Protein AF-A0A8S9K6B5-F1 (afdb_monomer_lite)

Foldseek 3Di:
DQQEEEEEEEAKDFPCCCPVLVDCVVVVVVVVVVVVQVVCVVVVNDHHYDYAHEDDDDDGHIDDDHLLVVLLVCLVVQAQHYEYEHPHAQADDPVCCCVQVPVSVVSNVVSRHNHYHYDHHNHVPPVVVVVVVVVVVVVPPQVVVVVPDDDDDPDDDDDPPCPVVVVVVVVVPPPPSPDPPPPPDPDDDVVVCVVVVVVVVVVVVVVVVVCVVPVFFDFQDKEFFADQPPDPQQNRGWMWTWTQQRKIWIFRVVCVVVVHDGTDDIAHDDRGTWQEWYAQQVRRQWIWIFFQQLWIWIARVVCRPDIDIAPPDPDPDDDRAGGWRYKEAQQPDRQWIWTAHQQQKIFIDRNVVSDTPDIDGPPVSAGWNDKYDDNPDRPDIDTAGPDPPDGVVVVVLVVCLVVDPDPVSVVVVCLVVVVLVVVLVPDDLVCLVVSLVSLVVRPDPVCSLVSLQSNLVVCVVVVNLVSSLVSNLSSLNLAVNLVSLVVVLVVCPVVDDPLVSLVVSLVVSVVSCVVSVPLDYDPVVVVSLVVNLVVCVVVVVLVVSLVSLVSNPPDDDDPVSVVSNVVSVVVPDDPPDDDDDDDDDDDDDDDDDDDD

InterPro domains:
  IPR001015 Ferrochelatase [PF00762] (4-139)
  IPR001015 Ferrochelatase [TIGR00109] (3-140)
  IPR001680 WD40 repeat [PF00400] (264-300)
  IPR001680 WD40 repeat [PS50082] (267-301)
  IPR001680 WD40 repeat [SM00320] (205-252)
  IPR001680 WD40 repeat [SM00320] (260-300)
  IPR001680 WD40 repeat [SM00320] (310-350)
  IPR015943 WD40/YVTN repeat-like-containing domain superfamily [G3DSA:2.130.10.10] (194-310)
  IPR019772 Ferrochelatase, active site [PS00534] (6-27)
  IPR019775 WD40 repeat, conserved site [PS00678] (287-301)
  IPR033644 Ferrochelatase, C-terminal [cd00419] (3-123)
  IPR036322 WD40-repeat-containing domain superfamily [SSF50978] (211-487)
  IPR040251 Protein transport protein SEC31-like [PTHR13923] (220-394)

Organism: Brassica cretica (NCBI:txid69181)

pLDDT: mean 74.87, std 18.61, range [25.27, 97.31]

Sequence (596 aa):
MLQVVIFFSAHGVPLAYVEEAGDPYKAEMEECVDLIMEELDKRSITNAYTLAYQSRVGPVEWLKPYTEEAITELGKKGVENLLAVPISFVSEHIETLEEIDVEYKELALKSGIKNWGRVPALGTEPLFISDLADAVVESLPYVGAMAVSNLEARQSLVPLGSVEELLATYDSQRRELPAPVTMWEWGWTRSAETWNGRAAMLAVLALLVLEVTTGKGFLHQLAWGKNGSGSEQFSLGLIAGGLVDGNIDLWNPLSLIGSQSALVGHLSVHKGPVRGLEFNAIAPNLLASGADDGEICIWDLAKPSEPSHFPLLKGSGSATQGEISFISWNRKVQQILASTSYNGTTAIWDLRKQKPIINFADSVRRRCSVLQWNPDIATQIMVASDDDSSPTLKSTREKYLKTSGAPYMKIVSAMVNNDLTSLIYTRSLKFWKETLALLCTFAQGEQWASLCDVLASKLMAAGNTLAAVFCYICAGNVDRTVEIWSRSLANDRDGRSYAELLQDLMEKTLVLALATGNKKFSASLCKLFESYAEILASQGLLTTAMKYLKVLDSGGLSPELSILRDRISLSAEPETNTAASGTKLQSTIPYNQFIG

Secondary structure (DSSP, 8-state):
---PEEEEEEE--BHHHHHTS--THHHHHHHHHHHHHHHHHHTT----EEEEEE---SSS-B-SSBHHHHHHHHHHTT--EEEEE-TT-SS--HHHHIIIIIIIHHHHHHTT--EEEEPPP-TT-HHHHHHHHHHHHHHSTTTTTTTT--TT-------TTHHHHHHHHHHHHS-----------SSSSHHHHHHHHHHHHHHHHHHHHHHHHH--PPEEEEEEE---S--GGGTT-EEEEEETTSEEEEE-HHHHHTTS--EEEEEE--SS-EEEEEE-SS-TTEEEEEETTS-EEEEETT-TTSPEEES---SSSS----SEEEEEE-SS-TTEEEEEETTSEEEEEETTTTEEEEEEE-TT-PPEEEEEE-SS-TT-EEEEES-TTS-HHHHHHHHHHHH---HHHHHHHHHHTT-HHHHHHHS-GGGHHHHHHHHHHH--HHHHHHHHHHHHHHHHHTT-HHHHHHHHHHHT-HHHHHHHHHHHHHH--SS--HHHHHHHHHHHHHHHHHHHT-----HHHHHHHHHHHHHHHHTT-HHHHHHHHHHTTTS---HHHHHHHHHHHHHHS-----------------------

Structure (mmCIF, N/CA/C/O backbone):
data_AF-A0A8S9K6B5-F1
#
_entry.id   AF-A0A8S9K6B5-F1
#
loop_
_atom_site.group_PDB
_atom_site.id
_atom_site.type_symbol
_atom_site.label_atom_id
_atom_site.label_alt_id
_atom_site.label_comp_id
_atom_site.label_asym_id
_atom_site.label_entity_id
_atom_site.label_seq_id
_atom_site.pdbx_PDB_ins_code
_atom_site.Cartn_x
_atom_site.Cartn_y
_atom_site.Cartn_z
_atom_site.occupancy
_atom_site.B_iso_or_equiv
_atom_site.auth_seq_id
_atom_site.auth_comp_id
_atom_site.auth_asym_id
_atom_site.auth_atom_id
_atom_site.pdbx_PDB_model_num
ATOM 1 N N . MET A 1 1 ? -27.168 27.870 -19.144 1.00 55.22 1 MET A N 1
ATOM 2 C CA . MET A 1 1 ? -25.953 27.044 -18.987 1.00 55.22 1 MET A CA 1
ATOM 3 C C . MET A 1 1 ? -25.709 26.884 -17.500 1.00 55.22 1 MET A C 1
ATOM 5 O O . MET A 1 1 ? -25.845 27.872 -16.792 1.00 55.22 1 MET A O 1
ATOM 9 N N . LEU A 1 2 ? -25.453 25.664 -17.023 1.00 65.88 2 LEU A N 1
ATOM 10 C CA . LEU A 1 2 ? -25.049 25.442 -15.632 1.00 65.88 2 LEU A CA 1
ATOM 11 C C . LEU A 1 2 ? -23.698 26.133 -15.424 1.00 65.88 2 LEU A C 1
ATOM 13 O O . LEU A 1 2 ? -22.758 25.854 -16.163 1.00 65.88 2 LEU A O 1
ATOM 17 N N . GLN A 1 3 ? -23.613 27.065 -14.477 1.00 84.81 3 GLN A N 1
ATOM 18 C CA . GLN A 1 3 ? -22.351 27.716 -14.139 1.00 84.81 3 GLN A CA 1
ATOM 19 C C . GLN A 1 3 ? -21.564 26.765 -13.236 1.00 84.81 3 GLN A C 1
ATOM 21 O O . GLN A 1 3 ? -21.935 26.564 -12.079 1.00 84.81 3 GLN A O 1
ATOM 26 N N . VAL A 1 4 ? -20.544 26.122 -13.807 1.00 93.69 4 VAL A N 1
ATOM 27 C CA . VAL A 1 4 ? -19.683 25.145 -13.128 1.00 93.69 4 VAL A CA 1
ATOM 28 C C . VAL A 1 4 ? -18.379 25.818 -12.733 1.00 93.69 4 VAL A C 1
ATOM 30 O O . VAL A 1 4 ? -17.763 26.489 -13.561 1.00 93.69 4 VAL A O 1
ATOM 33 N N . VAL A 1 5 ? -17.969 25.641 -11.480 1.00 96.25 5 VAL A N 1
ATOM 34 C CA . VAL A 1 5 ? -16.646 26.049 -10.998 1.00 96.25 5 VAL A CA 1
ATOM 35 C C . VAL A 1 5 ? -15.700 24.856 -11.107 1.00 96.25 5 VAL A C 1
ATOM 37 O O . VAL A 1 5 ? -16.056 23.750 -10.696 1.00 96.25 5 VAL A O 1
ATOM 40 N N . ILE A 1 6 ? -14.515 25.073 -11.675 1.00 97.12 6 ILE A N 1
ATOM 41 C CA . ILE A 1 6 ? -13.448 24.069 -11.745 1.00 97.12 6 ILE A CA 1
ATOM 42 C C . ILE A 1 6 ? -12.651 24.128 -10.439 1.00 97.12 6 ILE A C 1
ATOM 44 O O . ILE A 1 6 ? -12.197 25.186 -10.014 1.00 97.12 6 ILE A O 1
ATOM 48 N N . PHE A 1 7 ? -12.510 22.992 -9.775 1.00 97.00 7 PHE A N 1
ATOM 49 C CA . PHE A 1 7 ? -11.840 22.870 -8.489 1.00 97.00 7 PHE A CA 1
ATOM 50 C C . PHE A 1 7 ? -10.621 21.971 -8.643 1.00 97.00 7 PHE A C 1
ATOM 52 O O . PHE A 1 7 ? -10.740 20.748 -8.631 1.00 97.00 7 PHE A O 1
ATOM 59 N N . PHE A 1 8 ? -9.449 22.570 -8.817 1.00 97.31 8 PHE A N 1
ATOM 60 C CA . PHE A 1 8 ? -8.198 21.830 -8.870 1.00 97.31 8 PHE A CA 1
ATOM 61 C C . PHE A 1 8 ? -7.798 21.414 -7.455 1.00 97.31 8 PHE A C 1
ATOM 63 O O . PHE A 1 8 ? -7.660 22.252 -6.564 1.00 97.31 8 PHE A O 1
ATOM 70 N N . SER A 1 9 ? -7.631 20.111 -7.254 1.00 94.44 9 SER A N 1
ATOM 71 C CA . SER A 1 9 ? -7.176 19.529 -5.999 1.00 94.44 9 SER A CA 1
ATOM 72 C C . SER A 1 9 ? -5.795 18.915 -6.198 1.00 94.44 9 SER A C 1
ATOM 74 O O . SER A 1 9 ? -5.625 17.993 -7.000 1.00 94.44 9 SER A O 1
ATOM 76 N N . ALA A 1 10 ? -4.809 19.469 -5.499 1.00 94.31 10 ALA A N 1
ATOM 77 C CA . ALA A 1 10 ? -3.427 19.009 -5.500 1.00 94.31 10 ALA A CA 1
ATOM 78 C C . ALA A 1 10 ? -3.064 18.399 -4.139 1.00 94.31 10 ALA A C 1
ATOM 80 O O . ALA A 1 10 ? -3.615 18.778 -3.106 1.00 94.31 10 ALA A O 1
ATOM 81 N N . HIS A 1 11 ? -2.119 17.465 -4.107 1.00 92.00 11 HIS A N 1
ATOM 82 C CA . HIS A 1 11 ? -1.608 16.919 -2.855 1.00 92.00 11 HIS A CA 1
ATOM 83 C C . HIS A 1 11 ? -0.892 18.017 -2.053 1.00 92.00 11 HIS A C 1
ATOM 85 O O . HIS A 1 11 ? -0.081 18.774 -2.581 1.00 92.00 11 HIS A O 1
ATOM 91 N N . GLY A 1 12 ? -1.187 18.132 -0.761 1.00 89.94 12 GLY A N 1
ATOM 92 C CA . GLY A 1 12 ? -0.508 19.095 0.095 1.00 89.94 12 GLY A CA 1
ATOM 93 C C . GLY A 1 12 ? 0.947 18.705 0.348 1.00 89.94 12 GLY A C 1
ATOM 94 O O . GLY A 1 12 ? 1.288 17.531 0.435 1.00 89.94 12 GLY A O 1
ATOM 95 N N . VAL A 1 13 ? 1.818 19.691 0.523 1.00 90.25 13 VAL A N 1
ATOM 96 C CA . VAL A 1 13 ? 3.153 19.478 1.097 1.00 90.25 13 VAL A CA 1
ATOM 97 C C . VAL A 1 13 ? 3.350 20.423 2.284 1.00 90.25 13 VAL A C 1
ATOM 99 O O . VAL A 1 13 ? 2.683 21.467 2.347 1.00 90.25 13 VAL A O 1
ATOM 102 N N . PRO A 1 14 ? 4.219 20.082 3.255 1.00 89.50 14 PRO A N 1
ATOM 103 C CA . PRO A 1 14 ? 4.593 21.004 4.321 1.00 89.50 14 PRO A CA 1
ATOM 104 C C . PRO A 1 14 ? 5.125 22.322 3.750 1.00 89.50 14 PRO A C 1
ATOM 106 O O . PRO A 1 14 ? 5.928 22.319 2.818 1.00 89.50 14 PRO A O 1
ATOM 109 N N . LEU A 1 15 ? 4.716 23.452 4.333 1.00 86.94 15 LEU A N 1
ATOM 110 C CA . LEU A 1 15 ? 5.098 24.784 3.850 1.00 86.94 15 LEU A CA 1
ATOM 111 C C . LEU A 1 15 ? 6.624 24.976 3.837 1.00 86.94 15 LEU A C 1
ATOM 113 O O . LEU A 1 15 ? 7.169 25.546 2.894 1.00 86.94 15 LEU A O 1
ATOM 117 N N . ALA A 1 16 ? 7.314 24.412 4.832 1.00 82.06 16 ALA A N 1
ATOM 118 C CA . ALA A 1 16 ? 8.769 24.449 4.941 1.00 82.06 16 ALA A CA 1
ATOM 119 C C . ALA A 1 16 ? 9.490 23.834 3.725 1.00 82.06 16 ALA A C 1
ATOM 121 O O . ALA A 1 16 ? 10.583 24.271 3.380 1.00 82.06 16 ALA A O 1
ATOM 122 N N . TYR A 1 17 ? 8.894 22.857 3.027 1.00 83.94 17 TYR A N 1
ATOM 123 C CA . TYR A 1 17 ? 9.529 22.275 1.834 1.00 83.94 17 TYR A CA 1
ATOM 124 C C . TYR A 1 17 ? 9.614 23.295 0.699 1.00 83.94 17 TYR A C 1
ATOM 126 O O . TYR A 1 17 ? 10.627 23.385 0.012 1.00 83.94 17 TYR A O 1
ATOM 134 N N . VAL A 1 18 ? 8.584 24.122 0.552 1.00 85.56 18 VAL A N 1
ATOM 135 C CA . VAL A 1 18 ? 8.545 25.159 -0.479 1.00 85.56 18 VAL A CA 1
ATOM 136 C C . VAL A 1 18 ? 9.370 26.375 -0.056 1.00 85.56 18 VAL A C 1
ATOM 138 O O . VAL A 1 18 ? 10.193 26.856 -0.829 1.00 85.56 18 VAL A O 1
ATOM 141 N N . GLU A 1 19 ? 9.187 26.869 1.170 1.00 81.12 19 GLU A N 1
ATOM 142 C CA . GLU A 1 19 ? 9.807 28.128 1.607 1.00 81.12 19 GLU A CA 1
ATOM 143 C C . GLU A 1 19 ? 11.271 27.979 2.042 1.00 81.12 19 GLU A C 1
ATOM 145 O O . GLU A 1 19 ? 12.091 28.843 1.733 1.00 81.12 19 GLU A O 1
ATOM 150 N N . GLU A 1 20 ? 11.618 26.897 2.744 1.00 78.00 20 GLU A N 1
ATOM 151 C CA . GLU A 1 20 ? 12.958 26.708 3.315 1.00 78.00 20 GLU A CA 1
ATOM 152 C C . GLU A 1 20 ? 13.836 25.816 2.434 1.00 78.00 20 GLU A C 1
ATOM 154 O O . GLU A 1 20 ? 15.009 26.124 2.217 1.00 78.00 20 GLU A O 1
ATOM 159 N N . ALA A 1 21 ? 13.275 24.722 1.904 1.00 74.94 21 ALA A N 1
ATOM 160 C CA . ALA A 1 21 ? 14.009 23.794 1.040 1.00 74.94 21 ALA A CA 1
ATOM 161 C C . ALA A 1 21 ? 13.969 24.177 -0.452 1.00 74.94 21 ALA A C 1
ATOM 163 O O . ALA A 1 21 ? 14.739 23.624 -1.239 1.00 74.94 21 ALA A O 1
ATOM 164 N N . GLY A 1 22 ? 13.131 25.147 -0.835 1.00 82.06 22 GLY A N 1
ATOM 165 C CA . GLY A 1 22 ? 13.060 25.674 -2.199 1.00 82.06 22 GLY A CA 1
ATOM 166 C C . GLY A 1 22 ? 12.426 24.720 -3.213 1.00 82.06 22 GLY A C 1
ATOM 167 O O . GLY A 1 22 ? 12.776 24.778 -4.392 1.00 82.06 22 GLY A O 1
ATOM 168 N N . ASP A 1 23 ? 11.533 23.835 -2.765 1.00 84.44 23 ASP A N 1
ATOM 169 C CA . ASP A 1 23 ? 10.800 22.909 -3.628 1.00 84.44 23 ASP A CA 1
ATOM 170 C C . ASP A 1 23 ? 9.884 23.681 -4.612 1.00 84.44 23 ASP A C 1
ATOM 172 O O . ASP A 1 23 ? 9.047 24.479 -4.168 1.00 84.44 23 ASP A O 1
ATOM 176 N N . PRO A 1 24 ? 10.022 23.482 -5.942 1.00 88.75 24 PRO A N 1
ATOM 177 C CA . PRO A 1 24 ? 9.248 24.209 -6.949 1.00 88.75 24 PRO A CA 1
ATOM 178 C C . PRO A 1 24 ? 7.784 23.757 -7.055 1.00 88.75 24 PRO A C 1
ATOM 180 O O . PRO A 1 24 ? 7.012 24.415 -7.751 1.00 88.75 24 PRO A O 1
ATOM 183 N N . TYR A 1 25 ? 7.378 22.692 -6.352 1.00 88.81 25 TYR A N 1
ATOM 184 C CA . TYR A 1 25 ? 6.070 22.040 -6.484 1.00 88.81 25 TYR A CA 1
ATOM 185 C C . TYR A 1 25 ? 4.875 23.001 -6.543 1.00 88.81 25 TYR A C 1
ATOM 187 O O . TYR A 1 25 ? 3.994 22.862 -7.391 1.00 88.81 25 TYR A O 1
ATOM 195 N N . LYS A 1 26 ? 4.838 24.004 -5.655 1.00 91.31 26 LYS A N 1
ATOM 196 C CA . LYS A 1 26 ? 3.744 24.984 -5.616 1.00 91.31 26 LYS A CA 1
ATOM 197 C C . LYS A 1 26 ? 3.675 25.805 -6.909 1.00 91.31 26 LYS A C 1
ATOM 199 O O . LYS A 1 26 ? 2.594 25.966 -7.467 1.00 91.31 26 LYS A O 1
ATOM 204 N N . ALA A 1 27 ? 4.819 26.320 -7.359 1.00 89.69 27 ALA A N 1
ATOM 205 C CA . ALA A 1 27 ? 4.897 27.149 -8.556 1.00 89.69 27 ALA A CA 1
ATOM 206 C C . ALA A 1 27 ? 4.547 26.335 -9.809 1.00 89.69 27 ALA A C 1
ATOM 208 O O . ALA A 1 27 ? 3.783 26.809 -10.640 1.00 89.69 27 ALA A O 1
ATOM 209 N N . GLU A 1 28 ? 5.027 25.092 -9.897 1.00 91.69 28 GLU A N 1
ATOM 210 C CA . GLU A 1 28 ? 4.714 24.186 -11.008 1.00 91.69 28 GLU A CA 1
ATOM 211 C C . GLU A 1 28 ? 3.224 23.815 -11.056 1.00 91.69 28 GLU A C 1
ATOM 213 O O . GLU A 1 28 ? 2.648 23.725 -12.139 1.00 91.69 28 GLU A O 1
ATOM 218 N N . MET A 1 29 ? 2.561 23.638 -9.904 1.00 93.81 29 MET A N 1
ATOM 219 C CA . MET A 1 29 ? 1.108 23.423 -9.878 1.00 93.81 29 MET A CA 1
ATOM 220 C C . MET A 1 29 ? 0.319 24.657 -10.300 1.00 93.81 29 MET A C 1
ATOM 222 O O . MET A 1 29 ? -0.634 24.523 -11.065 1.00 93.81 29 MET A O 1
ATOM 226 N N . GLU A 1 30 ? 0.694 25.843 -9.820 1.00 94.50 30 GLU A N 1
ATOM 227 C CA . GLU A 1 30 ? 0.044 27.096 -10.219 1.00 94.50 30 GLU A CA 1
ATOM 228 C C . GLU A 1 30 ? 0.212 27.342 -11.729 1.00 94.50 30 GLU A C 1
ATOM 230 O O . GLU A 1 30 ? -0.775 27.594 -12.418 1.00 94.50 30 GLU A O 1
ATOM 235 N N . GLU A 1 31 ? 1.418 27.140 -12.267 1.00 94.69 31 GLU A N 1
ATOM 236 C CA . GLU A 1 31 ? 1.697 27.240 -13.704 1.00 94.69 31 GLU A CA 1
ATOM 237 C C . GLU A 1 31 ? 0.918 26.197 -14.520 1.00 94.69 31 GLU A C 1
ATOM 239 O O . GLU A 1 31 ? 0.330 26.524 -15.551 1.00 94.69 31 GLU A O 1
ATOM 244 N N . CYS A 1 32 ? 0.842 24.947 -14.050 1.00 93.44 32 CYS A N 1
ATOM 245 C CA . CYS A 1 32 ? 0.066 23.900 -14.714 1.00 93.44 32 CYS A CA 1
ATOM 246 C C . CYS A 1 32 ? -1.427 24.257 -14.783 1.00 93.44 32 CYS A C 1
ATOM 248 O O . CYS A 1 32 ? -2.054 24.099 -15.833 1.00 93.44 32 CYS A O 1
ATOM 250 N N . VAL A 1 33 ? -1.996 24.784 -13.692 1.00 96.56 33 VAL A N 1
ATOM 251 C CA . VAL A 1 33 ? -3.381 25.278 -13.670 1.00 96.56 33 VAL A CA 1
ATOM 252 C C . VAL A 1 33 ? -3.570 26.410 -14.678 1.00 96.56 33 VAL A C 1
ATOM 254 O O . VAL A 1 33 ? -4.535 26.377 -15.443 1.00 96.56 33 VAL A O 1
ATOM 257 N N . ASP A 1 34 ? -2.660 27.383 -14.713 1.00 95.75 34 ASP A N 1
ATOM 258 C CA . ASP A 1 34 ? -2.757 28.524 -15.623 1.00 95.75 34 ASP A CA 1
ATOM 259 C C . ASP A 1 34 ? -2.708 28.083 -17.095 1.00 95.75 34 ASP A C 1
ATOM 261 O O . ASP A 1 34 ? -3.540 28.519 -17.892 1.00 95.75 34 ASP A O 1
ATOM 265 N N . LEU A 1 35 ? -1.823 27.143 -17.449 1.00 95.56 35 LEU A N 1
ATOM 266 C CA . LEU A 1 35 ? -1.742 26.569 -18.798 1.00 95.56 35 LEU A CA 1
ATOM 267 C C . LEU A 1 35 ? -3.017 25.807 -19.191 1.00 95.56 35 LEU A C 1
ATOM 269 O O . LEU A 1 35 ? -3.493 25.928 -20.324 1.00 95.56 35 LEU A O 1
ATOM 273 N N . ILE A 1 36 ? -3.604 25.045 -18.260 1.00 94.69 36 ILE A N 1
ATOM 274 C CA . ILE A 1 36 ? -4.883 24.355 -18.489 1.00 94.69 36 ILE A CA 1
ATOM 275 C C . ILE A 1 36 ? -5.989 25.378 -18.758 1.00 94.69 36 ILE A C 1
ATOM 277 O O . ILE A 1 36 ? -6.770 25.210 -19.697 1.00 94.69 36 ILE A O 1
ATOM 281 N N . MET A 1 37 ? -6.066 26.435 -17.950 1.00 95.81 37 MET A N 1
ATOM 282 C CA . MET A 1 37 ? -7.092 27.464 -18.100 1.00 95.81 37 MET A CA 1
ATOM 283 C C . MET A 1 37 ? -6.910 28.272 -19.390 1.00 95.81 37 MET A C 1
ATOM 285 O O . MET A 1 37 ? -7.898 28.528 -20.077 1.00 95.81 37 MET A O 1
ATOM 289 N N . GLU A 1 38 ? -5.673 28.582 -19.787 1.00 95.56 38 GLU A N 1
ATOM 290 C CA . GLU A 1 38 ? -5.375 29.233 -21.068 1.00 95.56 38 GLU A CA 1
ATOM 291 C C . GLU A 1 38 ? -5.858 28.385 -22.258 1.00 95.56 38 GLU A C 1
ATOM 293 O O . GLU A 1 38 ? -6.450 28.898 -23.212 1.00 95.56 38 GLU A O 1
ATOM 298 N N . GLU A 1 39 ? -5.646 27.068 -22.208 1.00 94.06 39 GLU A N 1
ATOM 299 C CA . GLU A 1 39 ? -6.111 26.147 -23.247 1.00 94.06 39 GLU A CA 1
ATOM 300 C C . GLU A 1 39 ? -7.644 26.021 -23.276 1.00 94.06 39 GLU A C 1
ATOM 302 O O . GLU A 1 39 ? -8.246 25.939 -24.352 1.00 94.06 39 GLU A O 1
ATOM 307 N N . LEU A 1 40 ? -8.311 26.057 -22.118 1.00 93.62 40 LEU A N 1
ATOM 308 C CA . LEU A 1 40 ? -9.776 26.103 -22.051 1.00 93.62 40 LEU A CA 1
ATOM 309 C C . LEU A 1 40 ? -10.333 27.408 -22.638 1.00 93.62 40 LEU A C 1
ATOM 311 O O . LEU A 1 40 ? -11.293 27.368 -23.416 1.00 93.62 40 LEU A O 1
ATOM 315 N N . ASP A 1 41 ? -9.691 28.542 -22.361 1.00 93.25 41 ASP A N 1
ATOM 316 C CA . ASP A 1 41 ? -10.069 29.841 -22.918 1.00 93.25 41 ASP A CA 1
ATOM 317 C C . ASP A 1 41 ? -9.910 29.868 -24.447 1.00 93.25 41 ASP A C 1
ATOM 319 O O . ASP A 1 41 ? -10.816 30.323 -25.156 1.00 93.25 41 ASP A O 1
ATOM 323 N N . LYS A 1 42 ? -8.828 29.286 -24.991 1.00 94.94 42 LYS A N 1
ATOM 324 C CA . LYS A 1 42 ? -8.646 29.093 -26.448 1.00 94.94 42 LYS A CA 1
ATOM 325 C C . LYS A 1 42 ? -9.786 28.286 -27.073 1.00 94.94 42 LYS A C 1
ATOM 327 O O . LYS A 1 42 ? -10.178 28.542 -28.213 1.00 94.94 42 LYS A O 1
ATOM 332 N N . ARG A 1 43 ? -10.369 27.349 -26.320 1.00 95.00 43 ARG A N 1
ATOM 333 C CA . ARG A 1 43 ? -11.534 26.540 -26.724 1.00 95.00 43 ARG A CA 1
ATOM 334 C C . ARG A 1 43 ? -12.876 27.232 -26.473 1.00 95.00 43 ARG A C 1
ATOM 336 O O . ARG A 1 43 ? -13.919 26.614 -26.677 1.00 95.00 43 ARG A O 1
ATOM 343 N N . SER A 1 44 ? -12.870 28.510 -26.085 1.00 92.38 44 SER A N 1
ATOM 344 C CA . SER A 1 44 ? -14.063 29.289 -25.723 1.00 92.38 44 SER A CA 1
ATOM 345 C C . SER A 1 44 ? -14.829 28.721 -24.517 1.00 92.38 44 SER A C 1
ATOM 347 O O . SER A 1 44 ? -16.052 28.857 -24.435 1.00 92.38 44 SER A O 1
ATOM 349 N N . ILE A 1 45 ? -14.121 28.077 -23.581 1.00 89.81 45 ILE A N 1
ATOM 350 C CA . ILE A 1 45 ? -14.665 27.536 -22.331 1.00 89.81 45 ILE A CA 1
ATOM 351 C C . ILE A 1 45 ? -14.168 28.405 -21.173 1.00 89.81 45 ILE A C 1
ATOM 353 O O . ILE A 1 45 ? -13.060 28.228 -20.688 1.00 89.81 45 ILE A O 1
ATOM 357 N N . THR A 1 46 ? -15.009 29.334 -20.716 1.00 88.62 46 THR A N 1
ATOM 358 C CA . THR A 1 46 ? -14.659 30.289 -19.653 1.00 88.62 46 THR A CA 1
ATOM 359 C C . THR A 1 46 ? -15.370 29.922 -18.349 1.00 88.62 46 THR A C 1
ATOM 361 O O . THR A 1 46 ? -16.533 30.286 -18.131 1.00 88.62 46 THR A O 1
ATOM 364 N N . ASN A 1 47 ? -14.684 29.197 -17.470 1.00 91.56 47 ASN A N 1
ATOM 365 C CA . ASN A 1 47 ? -15.194 28.795 -16.161 1.00 91.56 47 ASN A CA 1
ATOM 366 C C . ASN A 1 47 ? -14.360 29.431 -15.047 1.00 91.56 47 ASN A C 1
ATOM 368 O O . ASN A 1 47 ? -13.147 29.561 -15.161 1.00 91.56 47 ASN A O 1
ATOM 372 N N . ALA A 1 48 ? -15.010 29.805 -13.943 1.00 94.00 48 ALA A N 1
ATOM 373 C CA . ALA A 1 48 ? -14.275 30.188 -12.742 1.00 94.00 48 ALA A CA 1
ATOM 374 C C . ALA A 1 48 ? -13.547 28.962 -12.180 1.00 94.00 48 ALA A C 1
ATOM 376 O O . ALA A 1 48 ? -14.100 27.858 -12.211 1.00 94.00 48 ALA A O 1
ATOM 377 N N . TYR A 1 49 ? -12.347 29.162 -11.640 1.00 95.56 49 TYR A N 1
ATOM 378 C CA . TYR A 1 49 ? -11.537 28.088 -11.084 1.00 95.56 49 TYR A CA 1
ATOM 379 C C . TYR A 1 49 ? -10.938 28.451 -9.724 1.00 95.56 49 TYR A C 1
ATOM 381 O O . TYR A 1 49 ? -10.879 29.620 -9.339 1.00 95.56 49 TYR A O 1
ATOM 389 N N . THR A 1 50 ? -10.517 27.435 -8.978 1.00 95.75 50 THR A N 1
ATOM 390 C CA . THR A 1 50 ? -9.705 27.587 -7.770 1.00 95.75 50 THR A CA 1
ATOM 391 C C . THR A 1 50 ? -8.792 26.375 -7.602 1.00 95.75 50 THR A C 1
ATOM 393 O O . THR A 1 50 ? -9.138 25.284 -8.056 1.00 95.75 50 THR A O 1
ATOM 396 N N . LEU A 1 51 ? -7.644 26.574 -6.959 1.00 96.81 51 LEU A N 1
ATOM 397 C CA . LEU A 1 51 ? -6.681 25.534 -6.604 1.00 96.81 51 LEU A CA 1
ATOM 398 C C . LEU A 1 51 ? -6.641 25.399 -5.081 1.00 96.81 51 LEU A C 1
ATOM 400 O O . LEU A 1 51 ? -6.538 26.405 -4.380 1.00 96.81 51 LEU A O 1
ATOM 404 N N . ALA A 1 52 ? -6.707 24.168 -4.581 1.00 96.56 52 ALA A N 1
ATOM 405 C CA . ALA A 1 52 ? -6.575 23.853 -3.166 1.00 96.56 52 ALA A CA 1
ATOM 406 C C . ALA A 1 52 ? -5.743 22.586 -2.938 1.00 96.56 52 ALA A C 1
ATOM 408 O O . ALA A 1 52 ? -5.580 21.756 -3.834 1.00 96.56 52 ALA A O 1
ATOM 409 N N . TYR A 1 53 ? -5.239 22.445 -1.714 1.00 94.25 53 TYR A N 1
ATOM 410 C CA . TYR A 1 53 ? -4.325 21.381 -1.314 1.00 94.25 53 TYR A CA 1
ATOM 411 C C . TYR A 1 53 ? -5.004 20.407 -0.336 1.00 94.25 53 TYR A C 1
ATOM 413 O O . TYR A 1 53 ? -5.701 20.834 0.593 1.00 94.25 53 TYR A O 1
ATOM 421 N N . GLN A 1 54 ? -4.868 19.099 -0.570 1.00 88.50 54 GLN A N 1
ATOM 422 C CA . GLN A 1 54 ? -5.509 18.014 0.196 1.00 88.50 54 GLN A CA 1
ATOM 423 C C . GLN A 1 54 ? -4.513 17.164 1.013 1.00 88.50 54 GLN A C 1
ATOM 425 O O . GLN A 1 54 ? -3.310 17.424 0.995 1.00 88.50 54 GLN A O 1
ATOM 430 N N . SER A 1 55 ? -5.027 16.164 1.741 1.00 81.25 55 SER A N 1
ATOM 431 C CA . SER A 1 55 ? -4.249 15.085 2.384 1.00 81.25 55 SER A CA 1
ATOM 432 C C . SER A 1 55 ? -3.208 15.558 3.422 1.00 81.25 55 SER A C 1
ATOM 434 O O . SER A 1 55 ? -2.062 15.108 3.461 1.00 81.25 55 SER A O 1
ATOM 436 N N . ARG A 1 56 ? -3.595 16.500 4.295 1.00 82.19 56 ARG A N 1
ATOM 437 C CA . ARG A 1 56 ? -2.736 17.018 5.379 1.00 82.19 56 ARG A CA 1
ATOM 438 C C . ARG A 1 56 ? -2.597 16.018 6.530 1.00 82.19 56 ARG A C 1
ATOM 440 O O . ARG A 1 56 ? -3.596 15.571 7.087 1.00 82.19 56 ARG A O 1
ATOM 447 N N . VAL A 1 57 ? -1.365 15.813 7.009 1.00 73.12 57 VAL A N 1
ATOM 448 C CA . VAL A 1 57 ? -1.067 14.959 8.173 1.00 73.12 57 VAL A CA 1
ATOM 449 C C . VAL A 1 57 ? -0.213 15.686 9.219 1.00 73.12 57 VAL A C 1
ATOM 451 O O . VAL A 1 57 ? 0.803 16.307 8.911 1.00 73.12 57 VAL A O 1
ATOM 454 N N . GLY A 1 58 ? -0.592 15.557 10.492 1.00 75.00 58 GLY A N 1
ATOM 455 C CA . GLY A 1 58 ? 0.200 16.046 11.624 1.00 75.00 58 GLY A CA 1
ATOM 456 C C . GLY A 1 58 ? 0.079 17.556 11.906 1.00 75.00 58 GLY A C 1
ATOM 457 O O . GLY A 1 58 ? -0.701 18.254 11.262 1.00 75.00 58 GLY A O 1
ATOM 458 N N . PRO A 1 59 ? 0.818 18.063 12.913 1.00 71.69 59 PRO A N 1
ATOM 459 C CA . PRO A 1 59 ? 0.625 19.409 13.464 1.00 71.69 59 PRO A CA 1
ATOM 460 C C . PRO A 1 59 ? 1.429 20.522 12.763 1.00 71.69 59 PRO A C 1
ATOM 462 O O . PRO A 1 59 ? 1.449 21.645 13.261 1.00 71.69 59 PRO A O 1
ATOM 465 N N . VAL A 1 60 ? 2.128 20.227 11.662 1.00 83.81 60 VAL A N 1
ATOM 466 C CA . VAL A 1 60 ? 2.939 21.220 10.930 1.00 83.81 60 VAL A CA 1
ATOM 467 C C . VAL A 1 60 ? 2.069 22.100 10.028 1.00 83.81 60 VAL A C 1
ATOM 469 O O . VAL A 1 60 ? 0.909 21.775 9.775 1.00 83.81 60 VAL A O 1
ATOM 472 N N . GLU A 1 61 ? 2.603 23.226 9.549 1.00 85.88 61 GLU A N 1
ATOM 473 C CA . GLU A 1 61 ? 1.908 24.070 8.572 1.00 85.88 61 GLU A CA 1
ATOM 474 C C . GLU A 1 61 ? 2.082 23.514 7.152 1.00 85.88 61 GLU A C 1
ATOM 476 O O . GLU A 1 61 ? 3.175 23.114 6.752 1.00 85.88 61 GLU A O 1
ATOM 481 N N . TRP A 1 62 ? 0.983 23.467 6.400 1.00 91.06 62 TRP A N 1
ATOM 482 C CA . TRP A 1 62 ? 0.914 22.918 5.043 1.00 91.06 62 TRP A CA 1
ATOM 483 C C . TRP A 1 62 ? 0.491 24.002 4.055 1.00 91.06 62 TRP A C 1
ATOM 485 O O . TRP A 1 62 ? -0.044 25.041 4.455 1.00 91.06 62 TRP A O 1
ATOM 495 N N . LEU A 1 63 ? 0.699 23.739 2.764 1.00 90.44 63 LEU A N 1
ATOM 496 C CA . LEU A 1 63 ? 0.232 24.621 1.698 1.00 90.44 63 LEU A CA 1
ATOM 497 C C . LEU A 1 63 ? 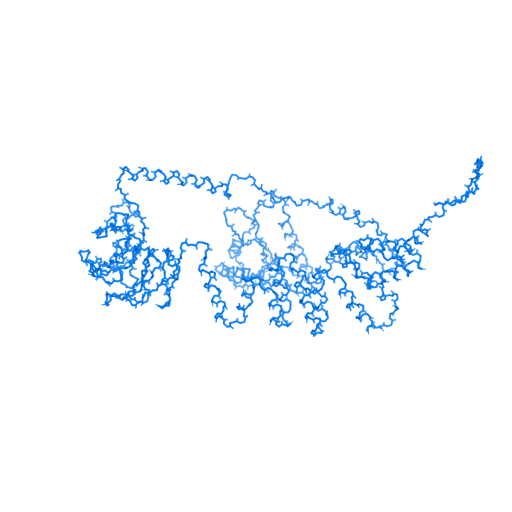-1.274 24.899 1.791 1.00 90.44 63 LEU A C 1
ATOM 499 O O . LEU A 1 63 ? -2.092 24.015 2.048 1.00 90.44 63 LEU A O 1
ATOM 503 N N . LYS A 1 64 ? -1.615 26.166 1.565 1.00 91.12 64 LYS A N 1
ATOM 504 C CA . LYS A 1 64 ? -2.973 26.715 1.582 1.00 91.12 64 LYS A CA 1
ATOM 505 C C . LYS A 1 64 ? -3.350 27.195 0.174 1.00 91.12 64 LYS A C 1
ATOM 507 O O . LYS A 1 64 ? -2.453 27.587 -0.573 1.00 91.12 64 LYS A O 1
ATOM 512 N N . PRO A 1 65 ? -4.648 27.233 -0.173 1.00 94.12 65 PRO A N 1
ATOM 513 C CA . PRO A 1 65 ? -5.805 26.963 0.689 1.00 94.12 65 PRO A CA 1
ATOM 514 C C . PRO A 1 65 ? -6.061 25.465 0.903 1.00 94.12 65 PRO A C 1
ATOM 516 O O . PRO A 1 65 ? -5.777 24.650 0.029 1.00 94.12 65 PRO A O 1
ATOM 519 N N . TYR A 1 66 ? -6.607 25.097 2.065 1.00 93.50 66 TYR A N 1
ATOM 520 C CA . TYR A 1 66 ? -6.972 23.708 2.354 1.00 93.50 66 TYR A CA 1
ATOM 521 C C . TYR A 1 66 ? -8.261 23.323 1.629 1.00 93.50 66 TYR A C 1
ATOM 523 O O . TYR A 1 66 ? -9.221 24.095 1.619 1.00 93.50 66 TYR A O 1
ATOM 531 N N . THR A 1 67 ? -8.301 22.113 1.070 1.00 93.69 67 THR A N 1
ATOM 532 C CA . THR A 1 67 ? -9.437 21.631 0.265 1.00 93.69 67 THR A CA 1
ATOM 533 C C . THR A 1 67 ? -10.773 21.725 1.006 1.00 93.69 67 THR A C 1
ATOM 535 O O . THR A 1 67 ? -11.739 22.264 0.466 1.00 93.69 67 THR A O 1
ATOM 538 N N . GLU A 1 68 ? -10.824 21.308 2.272 1.00 92.94 68 GLU A N 1
ATOM 539 C CA . GLU A 1 68 ? -12.045 21.376 3.087 1.00 92.94 68 GLU A CA 1
ATOM 540 C C . GLU A 1 68 ? -12.547 22.816 3.304 1.00 92.94 68 GLU A C 1
ATOM 542 O O . GLU A 1 68 ? -13.748 23.104 3.211 1.00 92.94 68 GLU A O 1
ATOM 547 N N . GLU A 1 69 ? -11.624 23.744 3.574 1.00 94.81 69 GLU A N 1
ATOM 548 C CA . GLU A 1 69 ? -11.942 25.154 3.806 1.00 94.81 69 GLU A CA 1
ATOM 549 C C . GLU A 1 69 ? -12.420 25.822 2.515 1.00 94.81 69 GLU A C 1
ATOM 551 O O . GLU A 1 69 ? -13.439 26.518 2.526 1.00 94.81 69 GLU A O 1
ATOM 556 N N . ALA A 1 70 ? -11.746 25.546 1.395 1.00 95.88 70 ALA A N 1
ATOM 557 C CA . ALA A 1 70 ? -12.101 26.073 0.085 1.00 95.88 70 ALA A CA 1
ATOM 558 C C . ALA A 1 70 ? -13.496 25.603 -0.361 1.00 95.88 70 ALA A C 1
ATOM 560 O O . ALA A 1 70 ? -14.315 26.422 -0.781 1.00 95.88 70 ALA A O 1
ATOM 561 N N . ILE A 1 71 ? -13.818 24.313 -0.199 1.00 95.69 71 ILE A N 1
ATOM 562 C CA . ILE A 1 71 ? -15.154 23.767 -0.504 1.00 95.69 71 ILE A CA 1
ATOM 563 C C . ILE A 1 71 ? -16.229 24.456 0.347 1.00 95.69 71 ILE A C 1
ATOM 565 O O . ILE A 1 71 ? -17.269 24.877 -0.169 1.00 95.69 71 ILE A O 1
ATOM 569 N N . THR A 1 72 ? -15.964 24.622 1.644 1.00 95.88 72 THR A N 1
ATOM 570 C CA . THR A 1 72 ? -16.893 25.278 2.571 1.00 95.88 72 THR A CA 1
ATOM 571 C C . THR A 1 72 ? -17.118 26.748 2.197 1.00 95.88 72 THR A C 1
ATOM 573 O O . THR A 1 72 ? -18.244 27.248 2.252 1.00 95.88 72 THR A O 1
ATOM 576 N N . GLU A 1 73 ? -16.061 27.465 1.812 1.00 96.06 73 GLU A N 1
ATOM 577 C CA . GLU A 1 73 ? -16.142 28.865 1.394 1.00 96.06 73 GLU A CA 1
ATOM 578 C C . GLU A 1 73 ? -16.908 29.028 0.073 1.00 96.06 73 GLU A C 1
ATOM 580 O O . GLU A 1 73 ? -17.749 29.922 -0.042 1.00 96.06 73 GLU A O 1
ATOM 585 N N . LEU A 1 74 ? -16.680 28.145 -0.903 1.00 95.38 74 LEU A N 1
ATOM 586 C CA . LEU A 1 74 ? -17.418 28.131 -2.170 1.00 95.38 74 LEU A CA 1
ATOM 587 C C . LEU A 1 74 ? -18.913 27.877 -1.952 1.00 95.38 74 LEU A C 1
ATOM 589 O O . LEU A 1 74 ? -19.747 28.584 -2.521 1.00 95.38 74 LEU A O 1
ATOM 593 N N . GLY A 1 75 ? -19.254 26.930 -1.075 1.00 93.62 75 GLY A N 1
ATOM 594 C CA . GLY A 1 75 ? -20.635 26.679 -0.672 1.00 93.62 75 GLY A CA 1
ATOM 595 C C . GLY A 1 75 ? -21.296 27.916 -0.050 1.00 93.62 75 GLY A C 1
ATOM 596 O O . GLY A 1 75 ? -22.377 28.330 -0.471 1.00 93.62 75 GLY A O 1
ATOM 597 N N . LYS A 1 76 ? -20.596 28.607 0.865 1.00 93.88 76 LYS A N 1
ATOM 598 C CA . LYS A 1 76 ? -21.060 29.880 1.460 1.00 93.88 76 LYS A CA 1
ATOM 599 C C . LYS A 1 76 ? -21.237 31.003 0.434 1.00 93.88 76 LYS A C 1
ATOM 601 O O . LYS A 1 76 ? -22.115 31.845 0.611 1.00 93.88 76 LYS A O 1
ATOM 606 N N . LYS A 1 77 ? -20.430 31.024 -0.631 1.00 94.00 77 LYS A N 1
ATOM 607 C CA . LYS A 1 77 ? -20.551 31.967 -1.758 1.00 94.00 77 LYS A CA 1
ATOM 608 C C . LYS A 1 77 ? -21.712 31.632 -2.708 1.00 94.00 77 LYS A C 1
ATOM 610 O O . LYS A 1 77 ? -21.955 32.392 -3.641 1.00 94.00 77 LYS A O 1
ATOM 615 N N . GLY A 1 78 ? -22.442 30.539 -2.471 1.00 93.12 78 GLY A N 1
ATOM 616 C CA . GLY A 1 78 ? -23.601 30.135 -3.269 1.00 93.12 78 GLY A CA 1
ATOM 617 C C . GLY A 1 78 ? -23.245 29.361 -4.539 1.00 93.12 78 GLY A C 1
ATOM 618 O O . GLY A 1 78 ? -24.048 29.320 -5.470 1.00 93.12 78 GLY A O 1
ATOM 619 N N . VAL A 1 79 ? -22.052 28.760 -4.610 1.00 95.06 79 VAL A N 1
ATOM 620 C CA . VAL A 1 79 ? -21.678 27.887 -5.730 1.00 95.06 79 VAL A CA 1
ATOM 621 C C . VAL A 1 79 ? -22.506 26.606 -5.669 1.00 95.06 79 VAL A C 1
ATOM 623 O O . VAL A 1 79 ? -22.434 25.859 -4.700 1.00 95.06 79 VAL A O 1
ATOM 626 N N . GLU A 1 80 ? -23.283 26.333 -6.719 1.00 93.56 80 GLU A N 1
ATOM 627 C CA . GLU A 1 80 ? -24.145 25.143 -6.771 1.00 93.56 80 GLU A CA 1
ATOM 628 C C . GLU A 1 80 ? -23.537 23.972 -7.555 1.00 93.56 80 GLU A C 1
ATOM 630 O O . GLU A 1 80 ? -23.960 22.834 -7.354 1.00 93.56 80 GLU A O 1
ATOM 635 N N . ASN A 1 81 ? -22.573 24.225 -8.450 1.00 95.62 81 ASN A N 1
ATOM 636 C CA . ASN A 1 81 ? -21.980 23.206 -9.323 1.00 95.62 81 ASN A CA 1
ATOM 637 C C . ASN A 1 81 ? -20.450 23.257 -9.246 1.00 95.62 81 ASN A C 1
ATOM 639 O O . ASN A 1 81 ? -19.854 24.265 -9.635 1.00 95.62 81 ASN A O 1
ATOM 643 N N . LEU A 1 82 ? -19.830 22.169 -8.791 1.00 96.12 82 LEU A N 1
ATOM 644 C CA . LEU A 1 82 ? -18.384 22.060 -8.611 1.00 96.12 82 LEU A CA 1
ATOM 645 C C . LEU A 1 82 ? -17.842 20.818 -9.332 1.00 96.12 82 LEU A C 1
ATOM 647 O O . LEU A 1 82 ? -18.398 19.726 -9.198 1.00 96.12 82 LEU A O 1
ATOM 651 N N . LEU A 1 83 ? -16.771 20.996 -10.106 1.00 96.56 83 LEU A N 1
ATOM 652 C CA . LEU A 1 83 ? -16.064 19.930 -10.816 1.00 96.56 83 LEU A CA 1
ATOM 653 C C . LEU A 1 83 ? -14.647 19.792 -10.253 1.00 96.56 83 LEU A C 1
ATOM 655 O O . LEU A 1 83 ? -13.799 20.635 -10.528 1.00 96.56 83 LEU A O 1
ATOM 659 N N . ALA A 1 84 ? -14.399 18.738 -9.482 1.00 95.81 84 ALA A N 1
ATOM 660 C CA . ALA A 1 84 ? -13.098 18.425 -8.910 1.00 95.81 84 ALA A CA 1
ATOM 661 C C . ALA A 1 84 ? -12.148 17.821 -9.958 1.00 95.81 84 ALA A C 1
ATOM 663 O O . ALA A 1 84 ? -12.506 16.880 -10.670 1.00 95.81 84 ALA A O 1
ATOM 664 N N . VAL A 1 85 ? -10.925 18.343 -10.024 1.00 96.25 85 VAL A N 1
ATOM 665 C CA . VAL A 1 85 ? -9.849 17.893 -10.914 1.00 96.25 85 VAL A CA 1
ATOM 666 C C . VAL A 1 85 ? -8.638 17.522 -10.052 1.00 96.25 85 VAL A C 1
ATOM 668 O O . VAL A 1 85 ? -8.004 18.426 -9.505 1.00 96.25 85 VAL A O 1
ATOM 671 N N . PRO A 1 86 ? -8.305 16.227 -9.898 1.00 93.56 86 PRO A N 1
ATOM 672 C CA . PRO A 1 86 ? -7.153 15.779 -9.114 1.00 93.56 86 PRO A CA 1
ATOM 673 C C . PRO A 1 86 ? -5.841 16.021 -9.884 1.00 93.56 86 PRO A C 1
ATOM 675 O O . PRO A 1 86 ? -5.238 15.093 -10.417 1.00 93.56 86 PRO A O 1
ATOM 678 N N . ILE A 1 87 ? -5.414 17.283 -9.986 1.00 93.25 87 ILE A N 1
ATOM 679 C CA . ILE A 1 87 ? -4.364 17.733 -10.918 1.00 93.25 87 ILE A CA 1
ATOM 680 C C . ILE A 1 87 ? -2.986 17.122 -10.641 1.00 93.25 87 ILE A C 1
ATOM 682 O O . ILE A 1 87 ? -2.228 16.867 -11.569 1.00 93.25 87 ILE A O 1
ATOM 686 N N . SER A 1 88 ? -2.670 16.823 -9.381 1.00 91.88 88 SER A N 1
ATOM 687 C CA . SER A 1 88 ? -1.377 16.242 -9.005 1.00 91.88 88 SER A CA 1
ATOM 688 C C . SER A 1 88 ? -1.319 14.714 -9.131 1.00 91.88 88 SER A C 1
ATOM 690 O O . SER A 1 88 ? -0.329 14.113 -8.716 1.00 91.88 88 SER A O 1
ATOM 692 N N . PHE A 1 89 ? -2.375 14.060 -9.629 1.00 90.38 89 PHE A N 1
ATOM 693 C CA . PHE A 1 89 ? -2.490 12.601 -9.638 1.00 90.38 89 PHE A CA 1
ATOM 694 C C . PHE A 1 89 ? -2.540 12.044 -11.063 1.00 90.38 89 PHE A C 1
ATOM 696 O O . PHE A 1 89 ? -3.454 12.308 -11.841 1.00 90.38 89 PHE A O 1
ATOM 703 N N . VAL A 1 90 ? -1.573 11.183 -11.382 1.00 89.62 90 VAL A N 1
ATOM 704 C CA . VAL A 1 90 ? -1.502 10.476 -12.673 1.00 89.62 90 VAL A CA 1
ATOM 705 C C . VAL A 1 90 ? -2.270 9.155 -12.676 1.00 89.62 90 VAL A C 1
ATOM 707 O O . VAL A 1 90 ? -2.481 8.560 -13.725 1.00 89.62 90 VAL A O 1
ATOM 710 N N . SER A 1 91 ? -2.666 8.635 -11.516 1.00 87.50 91 SER A N 1
ATOM 711 C CA . SER A 1 91 ? -3.357 7.350 -11.382 1.00 87.50 91 SER A CA 1
ATOM 712 C C . SER A 1 91 ? -4.337 7.390 -10.219 1.00 87.50 91 SER A C 1
ATOM 714 O O . SER A 1 91 ? -4.144 8.131 -9.260 1.00 87.50 91 SER A O 1
ATOM 716 N N . GLU A 1 92 ? -5.386 6.577 -10.317 1.00 87.12 92 GLU A N 1
ATOM 717 C CA . GLU A 1 92 ? -6.385 6.445 -9.259 1.00 87.12 92 GLU A CA 1
ATOM 718 C C . GLU A 1 92 ? -5.800 5.664 -8.075 1.00 87.12 92 GLU A C 1
ATOM 720 O O . GLU A 1 92 ? -5.295 4.548 -8.238 1.00 87.12 92 GLU A O 1
ATOM 725 N N . HIS A 1 93 ? -5.918 6.223 -6.872 1.00 82.62 93 HIS A N 1
ATOM 726 C CA . HIS A 1 93 ? -5.549 5.569 -5.619 1.00 82.62 93 HIS A CA 1
ATOM 727 C C . HIS A 1 93 ? -6.760 5.483 -4.692 1.00 82.62 93 HIS A C 1
ATOM 729 O O . HIS A 1 93 ? -7.647 6.331 -4.740 1.00 82.62 93 HIS A O 1
ATOM 735 N N . ILE A 1 94 ? -6.796 4.455 -3.835 1.00 84.31 94 ILE A N 1
ATOM 736 C CA . ILE A 1 94 ? -7.919 4.248 -2.905 1.00 84.31 94 ILE A CA 1
ATOM 737 C C . ILE A 1 94 ? -8.134 5.458 -1.986 1.00 84.31 94 ILE A C 1
ATOM 739 O O . ILE A 1 94 ? -9.273 5.804 -1.710 1.00 84.31 94 ILE A O 1
ATOM 743 N N . GLU A 1 95 ? -7.051 6.122 -1.582 1.00 81.81 95 GLU A N 1
ATOM 744 C CA . GLU A 1 95 ? -7.075 7.341 -0.771 1.00 81.81 95 GLU A CA 1
ATOM 745 C C . GLU A 1 95 ? -7.718 8.511 -1.526 1.00 81.81 95 GLU A C 1
ATOM 747 O O . GLU A 1 95 ? -8.691 9.078 -1.049 1.00 81.81 95 GLU A O 1
ATOM 752 N N . THR A 1 96 ? -7.268 8.797 -2.752 1.00 81.44 96 THR A N 1
ATOM 753 C CA . THR A 1 96 ? -7.827 9.869 -3.593 1.00 81.44 96 THR A CA 1
ATOM 754 C C . THR A 1 96 ? -9.303 9.638 -3.927 1.00 81.44 96 THR A C 1
ATOM 756 O O . THR A 1 96 ? -10.086 10.585 -3.969 1.00 81.44 96 THR A O 1
ATOM 759 N N . LEU A 1 97 ? -9.699 8.381 -4.157 1.00 87.62 97 LEU A N 1
ATOM 760 C CA . LEU A 1 97 ? -11.098 8.025 -4.394 1.00 87.62 97 LEU A CA 1
ATOM 761 C C . LEU A 1 97 ? -11.951 8.242 -3.141 1.00 87.62 97 LEU A C 1
ATOM 763 O O . LEU A 1 97 ? -13.029 8.816 -3.245 1.00 87.62 97 LEU A O 1
ATOM 767 N N . GLU A 1 98 ? -11.483 7.820 -1.968 1.00 89.19 98 GLU A N 1
ATOM 768 C CA . GLU A 1 98 ? -12.220 8.026 -0.718 1.00 89.19 98 GLU A CA 1
ATOM 769 C C . GLU A 1 98 ? -12.333 9.523 -0.384 1.00 89.19 98 GLU A C 1
ATOM 771 O O . GLU A 1 98 ? -13.438 10.036 -0.206 1.00 89.19 98 GLU A O 1
ATOM 776 N N . GLU A 1 99 ? -11.220 10.261 -0.393 1.00 89.06 99 GLU A N 1
ATOM 777 C CA . GLU A 1 99 ? -11.212 11.691 -0.072 1.00 89.06 99 GLU A CA 1
ATOM 778 C C . GLU A 1 99 ? -12.098 12.491 -1.039 1.00 89.06 99 GLU A C 1
ATOM 780 O O . GLU A 1 99 ? -12.973 13.238 -0.606 1.00 89.06 99 GLU A O 1
ATOM 785 N N . ILE A 1 100 ? -11.935 12.329 -2.358 1.00 90.62 100 ILE A N 1
ATOM 786 C CA . ILE A 1 100 ? -12.632 13.179 -3.336 1.00 90.62 100 ILE A CA 1
ATOM 787 C C . ILE A 1 100 ? -14.064 12.695 -3.608 1.00 90.62 100 ILE A C 1
ATOM 789 O O . ILE A 1 100 ? -14.995 13.509 -3.628 1.00 90.62 100 ILE A O 1
ATOM 793 N N . ASP A 1 101 ? -14.269 11.393 -3.843 1.00 90.38 101 ASP A N 1
ATOM 794 C CA . ASP A 1 101 ? -15.581 10.869 -4.254 1.00 90.38 101 ASP A CA 1
ATOM 795 C C . ASP A 1 101 ? -16.527 10.619 -3.070 1.00 90.38 101 ASP A C 1
ATOM 797 O O . ASP A 1 101 ? -17.748 10.572 -3.282 1.00 90.38 101 ASP A O 1
ATOM 801 N N . VAL A 1 102 ? -16.001 10.505 -1.844 1.00 90.31 102 VAL A N 1
ATOM 802 C CA . VAL A 1 102 ? -16.795 10.297 -0.624 1.00 90.31 102 VAL A CA 1
ATOM 803 C C . VAL A 1 102 ? -16.728 11.523 0.285 1.00 90.31 102 VAL A C 1
ATOM 805 O O . VAL A 1 102 ? -17.729 12.232 0.408 1.00 90.31 102 VAL A O 1
ATOM 808 N N . GLU A 1 103 ? -15.577 11.823 0.888 1.00 92.94 103 GLU A N 1
ATOM 809 C CA . GLU A 1 103 ? -15.488 12.822 1.965 1.00 92.94 103 GLU A CA 1
ATOM 810 C C . GLU A 1 103 ? -15.773 14.253 1.481 1.00 92.94 103 GLU A C 1
ATOM 812 O O . GLU A 1 103 ? -16.655 14.944 2.006 1.00 92.94 103 GLU A O 1
ATOM 817 N N . TYR A 1 104 ? -15.085 14.703 0.432 1.00 94.50 104 TYR A N 1
ATOM 818 C CA . TYR A 1 104 ? -15.231 16.046 -0.129 1.00 94.50 104 TYR A CA 1
ATOM 819 C C . TYR A 1 104 ? -16.553 16.229 -0.850 1.00 94.50 104 TYR A C 1
ATOM 821 O O . TYR A 1 104 ? -17.161 17.295 -0.749 1.00 94.50 104 TYR A O 1
ATOM 829 N N . LYS A 1 105 ? -17.061 15.180 -1.499 1.00 92.94 105 LYS A N 1
ATOM 830 C CA . LYS A 1 105 ? -18.418 15.181 -2.040 1.00 92.94 105 LYS A CA 1
ATOM 831 C C . LYS A 1 105 ? -19.454 15.385 -0.936 1.00 92.94 105 LYS A C 1
ATOM 833 O O . LYS A 1 105 ? -20.351 16.216 -1.084 1.00 92.94 105 LYS A O 1
ATOM 838 N N . GLU A 1 106 ? -19.347 14.663 0.179 1.00 95.19 106 GLU A N 1
ATOM 839 C CA . GLU A 1 106 ? -20.239 14.863 1.322 1.00 95.19 106 GLU A CA 1
ATOM 840 C C . GLU A 1 106 ? -20.122 16.272 1.907 1.00 95.19 106 GLU A C 1
ATOM 842 O O . GLU A 1 106 ? -21.143 16.897 2.213 1.00 95.19 106 GLU A O 1
ATOM 847 N N . LEU A 1 107 ? -18.898 16.782 2.060 1.00 94.94 107 LEU A N 1
ATOM 848 C CA . LEU A 1 107 ? -18.646 18.135 2.549 1.00 94.94 107 LEU A CA 1
ATOM 849 C C . LEU A 1 107 ? -19.241 19.192 1.612 1.00 94.94 107 LEU A C 1
ATOM 851 O O . LEU A 1 107 ? -19.870 20.144 2.080 1.00 94.94 107 LEU A O 1
ATOM 855 N N . ALA A 1 108 ? -19.103 19.009 0.301 1.00 94.56 108 ALA A N 1
ATOM 856 C CA . ALA A 1 108 ? -19.651 19.899 -0.711 1.00 94.56 108 ALA A CA 1
ATOM 857 C C . ALA A 1 108 ? -21.181 19.958 -0.628 1.00 94.56 108 ALA A C 1
ATOM 859 O O . ALA A 1 108 ? -21.752 21.049 -0.546 1.00 94.56 108 ALA A O 1
ATOM 860 N N . LEU A 1 109 ? -21.837 18.794 -0.548 1.00 93.75 109 LEU A N 1
ATOM 861 C CA . LEU A 1 109 ? -23.292 18.687 -0.396 1.00 93.75 109 LEU A CA 1
ATOM 862 C C . LEU A 1 109 ? -23.785 19.359 0.894 1.00 93.75 109 LEU A C 1
ATOM 864 O O . LEU A 1 109 ? -24.750 20.124 0.867 1.00 93.75 109 LEU A O 1
ATOM 868 N N . LYS A 1 110 ? -23.097 19.125 2.022 1.00 95.31 110 LYS A N 1
ATOM 869 C CA . LYS A 1 110 ? -23.393 19.778 3.312 1.00 95.31 110 LYS A CA 1
ATOM 870 C C . LYS A 1 110 ? -23.185 21.297 3.255 1.00 95.31 110 LYS A C 1
ATOM 872 O O . LYS A 1 110 ? -23.887 22.027 3.950 1.00 95.31 110 LYS A O 1
ATOM 877 N N . SER A 1 111 ? -22.260 21.773 2.421 1.00 94.25 111 SER A N 1
ATOM 878 C CA . SER A 1 111 ? -21.929 23.198 2.278 1.00 94.25 111 SER A CA 1
ATOM 879 C C . SER A 1 111 ? -22.822 23.956 1.289 1.00 94.25 111 SER A C 1
ATOM 881 O O . SER A 1 111 ? -22.674 25.168 1.161 1.00 94.25 111 SER A O 1
ATOM 883 N N . GLY A 1 112 ? -23.764 23.283 0.619 1.00 92.81 112 GLY A N 1
ATOM 884 C CA . GLY A 1 112 ? -24.722 23.913 -0.298 1.00 92.81 112 GLY A CA 1
ATOM 885 C C . GLY A 1 112 ? -24.438 23.712 -1.791 1.00 92.81 112 GLY A C 1
ATOM 886 O O . GLY A 1 112 ? -25.220 24.181 -2.619 1.00 92.81 112 GLY A O 1
ATOM 887 N N . ILE A 1 113 ? -23.377 22.981 -2.151 1.00 95.31 113 ILE A N 1
ATOM 888 C CA . ILE A 1 113 ? -23.108 22.575 -3.537 1.00 95.31 113 ILE A CA 1
ATOM 889 C C . ILE A 1 113 ? -24.075 21.441 -3.886 1.00 95.31 113 ILE A C 1
ATOM 891 O O . ILE A 1 113 ? -24.162 20.454 -3.167 1.00 95.31 113 ILE A O 1
ATOM 895 N N . LYS A 1 114 ? -24.826 21.562 -4.983 1.00 92.50 114 LYS A N 1
ATOM 896 C CA . LYS A 1 114 ? -25.857 20.585 -5.380 1.00 92.50 114 LYS A CA 1
ATOM 897 C C . LYS A 1 114 ? -25.328 19.544 -6.354 1.00 92.50 114 LYS A C 1
ATOM 899 O O . LYS A 1 114 ? -25.723 18.383 -6.294 1.00 92.50 114 LYS A O 1
ATOM 904 N N . ASN A 1 115 ? -24.454 19.973 -7.260 1.00 94.19 115 ASN A N 1
ATOM 905 C CA . ASN A 1 115 ? -23.901 19.144 -8.318 1.00 94.19 115 ASN A CA 1
ATOM 906 C C . ASN A 1 115 ? -22.388 19.030 -8.128 1.00 94.19 115 ASN A C 1
ATOM 908 O O . ASN A 1 115 ? -21.674 20.029 -8.194 1.00 94.19 115 ASN A O 1
ATOM 912 N N . TRP A 1 116 ? -21.921 17.805 -7.900 1.00 94.94 116 TRP A N 1
ATOM 913 C CA . TRP A 1 116 ? -20.510 17.459 -7.750 1.00 94.94 116 TRP A CA 1
ATOM 914 C C . TRP A 1 116 ? -20.100 16.504 -8.866 1.00 94.94 116 TRP A C 1
ATOM 916 O O . TRP A 1 116 ? -20.745 15.469 -9.062 1.00 94.94 116 TRP A O 1
ATOM 926 N N . GLY A 1 117 ? -19.032 16.840 -9.579 1.00 93.81 117 GLY A N 1
ATOM 927 C CA . GLY A 1 117 ? -18.371 15.951 -10.528 1.00 93.81 117 GLY A CA 1
ATOM 928 C C . GLY A 1 117 ? -16.893 15.818 -10.194 1.00 93.81 117 GLY A C 1
ATOM 929 O O . GLY A 1 117 ? -16.308 16.746 -9.646 1.00 93.81 117 GLY A O 1
ATOM 930 N N . ARG A 1 118 ? -16.287 14.692 -10.568 1.00 93.31 118 ARG A N 1
ATOM 931 C CA . ARG A 1 118 ? -14.838 14.492 -10.528 1.00 93.31 118 ARG A CA 1
ATOM 932 C C . ARG A 1 118 ? -14.344 14.091 -11.913 1.00 93.31 118 ARG A C 1
ATOM 934 O O . ARG A 1 118 ? -14.978 13.269 -12.576 1.00 93.31 118 ARG A O 1
ATOM 941 N N . VAL A 1 119 ? -13.223 14.663 -12.339 1.00 93.94 119 VAL A N 1
ATOM 942 C CA . VAL A 1 119 ? -12.480 14.213 -13.521 1.00 93.94 119 VAL A CA 1
ATOM 943 C C . VAL A 1 119 ? -11.596 13.015 -13.132 1.00 93.94 119 VAL A C 1
ATOM 945 O O . VAL A 1 119 ? -10.901 13.096 -12.116 1.00 93.94 119 VAL A O 1
ATOM 948 N N . PRO A 1 120 ? -11.619 11.901 -13.890 1.00 90.69 120 PRO A N 1
ATOM 949 C CA . PRO A 1 120 ? -10.688 10.793 -13.690 1.00 90.69 120 PRO A CA 1
ATOM 950 C C . PRO A 1 120 ? -9.226 11.244 -13.737 1.00 90.69 120 PRO A C 1
ATOM 952 O O . PRO A 1 120 ? -8.887 12.165 -14.480 1.00 90.69 120 PRO A O 1
ATOM 955 N N . ALA A 1 121 ? -8.355 10.578 -12.980 1.00 91.12 121 ALA A N 1
ATOM 956 C CA . ALA A 1 121 ? -6.915 10.748 -13.154 1.00 91.12 121 ALA A CA 1
ATOM 957 C C . ALA A 1 121 ? -6.492 10.310 -14.572 1.00 91.12 121 ALA A C 1
ATOM 959 O O . ALA A 1 121 ? -7.139 9.456 -15.183 1.00 91.12 121 ALA A O 1
ATOM 960 N N . LEU A 1 122 ? -5.387 10.864 -15.083 1.00 89.50 122 LEU A N 1
ATOM 961 C CA . LEU A 1 122 ? -4.953 10.667 -16.478 1.00 89.50 122 LEU A CA 1
ATOM 962 C C . LEU A 1 122 ? -4.692 9.195 -16.843 1.00 89.50 122 LEU A C 1
ATOM 964 O O . LEU A 1 122 ? -4.905 8.791 -17.984 1.00 89.50 122 LEU A O 1
ATOM 968 N N . GLY A 1 123 ? -4.252 8.377 -15.887 1.00 88.19 123 GLY A N 1
ATOM 969 C CA . GLY A 1 123 ? -4.096 6.933 -16.034 1.00 88.19 123 GLY A CA 1
ATOM 970 C C . GLY A 1 123 ? -3.310 6.544 -17.287 1.00 88.19 123 GLY A C 1
ATOM 971 O O . GLY A 1 123 ? -2.125 6.839 -17.417 1.00 88.19 123 GLY A O 1
ATOM 972 N N . THR A 1 124 ? -3.982 5.852 -18.207 1.00 88.69 124 THR A N 1
ATOM 973 C CA . THR A 1 124 ? -3.419 5.435 -19.502 1.00 88.69 124 THR A CA 1
ATOM 974 C C . THR A 1 124 ? -4.116 6.110 -20.681 1.00 88.69 124 THR A C 1
ATOM 976 O O . THR A 1 124 ? -4.268 5.486 -21.734 1.00 88.69 124 THR A O 1
ATOM 979 N N . GLU A 1 125 ? -4.597 7.342 -20.502 1.00 88.88 125 GLU A N 1
ATOM 980 C CA . GLU A 1 125 ? -5.188 8.116 -21.593 1.00 88.88 125 GLU A CA 1
ATOM 981 C C . GLU A 1 125 ? -4.191 8.235 -22.761 1.00 88.88 125 GLU A C 1
ATOM 983 O O . GLU A 1 125 ? -3.044 8.633 -22.540 1.00 88.88 125 GLU A O 1
ATOM 988 N N . PRO A 1 126 ? -4.575 7.888 -24.008 1.00 89.56 126 PRO A N 1
ATOM 989 C CA . PRO A 1 126 ? -3.634 7.817 -25.127 1.00 89.56 126 PRO A CA 1
ATOM 990 C C . PRO A 1 126 ? -2.863 9.113 -25.387 1.00 89.56 126 PRO A C 1
ATOM 992 O O . PRO A 1 126 ? -1.688 9.045 -25.733 1.00 89.56 126 PRO A O 1
ATOM 995 N N . LEU A 1 127 ? -3.509 10.270 -25.201 1.00 87.88 127 LEU A N 1
ATOM 996 C CA . LEU A 1 127 ? -2.863 11.578 -25.346 1.00 87.88 127 LEU A CA 1
ATOM 997 C C . LEU A 1 127 ? -1.801 11.789 -24.269 1.00 87.88 127 LEU A C 1
ATOM 999 O O . LEU A 1 127 ? -0.670 12.091 -24.606 1.00 87.88 127 LEU A O 1
ATOM 1003 N N . PHE A 1 128 ? -2.117 11.499 -23.006 1.00 89.25 128 PHE A N 1
ATOM 1004 C CA . PHE A 1 128 ? -1.149 11.605 -21.915 1.00 89.25 128 PHE A CA 1
ATOM 1005 C C . PHE A 1 128 ? 0.058 10.678 -22.115 1.00 89.25 128 PHE A C 1
ATOM 1007 O O . PHE A 1 128 ? 1.197 11.071 -21.886 1.00 89.25 128 PHE A O 1
ATOM 1014 N N . ILE A 1 129 ? -0.170 9.446 -22.581 1.00 87.38 129 ILE A N 1
ATOM 1015 C CA . ILE A 1 129 ? 0.922 8.515 -22.895 1.00 87.38 129 ILE A CA 1
ATOM 1016 C C . ILE A 1 129 ? 1.762 9.010 -24.080 1.00 87.38 129 ILE A C 1
ATOM 1018 O O . ILE A 1 129 ? 2.979 8.833 -24.058 1.00 87.38 129 ILE A O 1
ATOM 1022 N N . SER A 1 130 ? 1.135 9.621 -25.092 1.00 81.88 130 SER A N 1
ATOM 1023 C CA . SER A 1 130 ? 1.855 10.267 -26.195 1.00 81.88 130 SER A CA 1
ATOM 1024 C C . SER A 1 130 ? 2.695 11.428 -25.682 1.00 81.88 130 SER A C 1
ATOM 1026 O O . SER A 1 130 ? 3.887 11.435 -25.938 1.00 81.88 130 SER A O 1
ATOM 1028 N N . ASP A 1 131 ? 2.121 12.322 -24.879 1.00 82.88 131 ASP A N 1
ATOM 1029 C CA . ASP A 1 131 ? 2.815 13.489 -24.329 1.00 82.88 131 ASP A CA 1
ATOM 1030 C C . ASP A 1 131 ? 4.001 13.075 -23.445 1.00 82.88 131 ASP A C 1
ATOM 1032 O O . ASP A 1 131 ? 5.069 13.672 -23.515 1.00 82.88 131 ASP A O 1
ATOM 1036 N N . LEU A 1 132 ? 3.866 12.010 -22.644 1.00 82.25 132 LEU A N 1
ATOM 1037 C CA . LEU A 1 132 ? 4.989 11.447 -21.886 1.00 82.25 132 LEU A CA 1
ATOM 1038 C C . LEU A 1 132 ? 6.078 10.882 -22.804 1.00 82.25 132 LEU A C 1
ATOM 1040 O O . LEU A 1 132 ? 7.266 11.028 -22.514 1.00 82.25 132 LEU A O 1
ATOM 1044 N N . ALA A 1 133 ? 5.690 10.210 -23.890 1.00 76.62 133 ALA A N 1
ATOM 1045 C CA . ALA A 1 133 ? 6.643 9.721 -24.878 1.00 76.62 133 ALA A CA 1
ATOM 1046 C C . ALA A 1 133 ? 7.341 10.889 -25.585 1.00 76.62 133 ALA A C 1
ATOM 1048 O O . ALA A 1 133 ? 8.560 10.856 -25.724 1.00 76.62 133 ALA A O 1
ATOM 1049 N N . ASP A 1 134 ? 6.596 11.927 -25.955 1.00 75.31 134 ASP A N 1
ATOM 1050 C CA . ASP A 1 134 ? 7.105 13.140 -26.582 1.00 75.31 134 ASP A CA 1
ATOM 1051 C C . ASP A 1 134 ? 8.048 13.878 -25.631 1.00 75.31 134 ASP A C 1
ATOM 1053 O O . ASP A 1 134 ? 9.160 14.185 -26.032 1.00 75.31 134 ASP A O 1
ATOM 1057 N N . ALA A 1 135 ? 7.716 14.025 -24.347 1.00 72.12 135 ALA A N 1
ATOM 1058 C CA . ALA A 1 135 ? 8.608 14.608 -23.342 1.00 72.12 135 ALA A CA 1
ATOM 1059 C C . ALA A 1 135 ? 9.929 13.826 -23.210 1.00 72.12 135 ALA A C 1
ATOM 1061 O O . ALA A 1 135 ? 11.010 14.414 -23.125 1.00 72.12 135 ALA A O 1
ATOM 1062 N N . VAL A 1 136 ? 9.873 12.488 -23.239 1.00 71.19 136 VAL A N 1
ATOM 1063 C CA . VAL A 1 136 ? 11.082 11.647 -23.272 1.00 71.19 136 VAL A CA 1
ATOM 1064 C C . VAL A 1 136 ? 11.867 11.906 -24.555 1.00 71.19 136 VAL A C 1
ATOM 1066 O O . VAL A 1 136 ? 13.079 12.089 -24.503 1.00 71.19 136 VAL A O 1
ATOM 1069 N N . VAL A 1 137 ? 11.194 11.949 -25.699 1.00 67.38 137 VAL A N 1
ATOM 1070 C CA . VAL A 1 137 ? 11.796 12.163 -27.019 1.00 67.38 137 VAL A CA 1
ATOM 1071 C C . VAL A 1 137 ? 12.421 13.565 -27.116 1.00 67.38 137 VAL A C 1
ATOM 1073 O O . VAL A 1 137 ? 13.558 13.684 -27.557 1.00 67.38 137 VAL A O 1
ATOM 1076 N N . GLU A 1 138 ? 11.766 14.610 -26.620 1.00 63.34 138 GLU A N 1
ATOM 1077 C CA . GLU A 1 138 ? 12.261 15.989 -26.536 1.00 63.34 138 GLU A CA 1
ATOM 1078 C C . GLU A 1 138 ? 13.450 16.127 -25.585 1.00 63.34 138 GLU A C 1
ATOM 1080 O O . GLU A 1 138 ? 14.388 16.875 -25.868 1.00 63.34 138 GLU A O 1
ATOM 1085 N N . SER A 1 139 ? 13.457 15.363 -24.488 1.00 61.12 139 SER A N 1
ATOM 1086 C CA . SER A 1 139 ? 14.603 15.298 -23.578 1.00 61.12 139 SER A CA 1
ATOM 1087 C C . SER A 1 139 ? 15.825 14.614 -24.207 1.00 61.12 139 SER A C 1
ATOM 1089 O O . SER A 1 139 ? 16.943 14.762 -23.705 1.00 61.12 139 SER A O 1
ATOM 1091 N N . LEU A 1 140 ? 15.648 13.886 -25.323 1.00 57.19 140 LEU A N 1
ATOM 1092 C CA . LEU A 1 140 ? 16.768 13.323 -26.066 1.00 57.19 140 LEU A CA 1
ATOM 1093 C C . LEU A 1 140 ? 17.468 14.427 -26.876 1.00 57.19 140 LEU A C 1
ATOM 1095 O O . LEU A 1 140 ? 16.844 15.109 -27.693 1.00 57.19 140 LEU A O 1
ATOM 1099 N N . PRO A 1 141 ? 18.804 14.539 -26.774 1.00 52.16 141 PRO A N 1
ATOM 1100 C CA . PRO A 1 141 ? 19.581 15.623 -27.382 1.00 52.16 141 PRO A CA 1
ATOM 1101 C C . PRO A 1 141 ? 19.515 15.698 -28.922 1.00 52.16 1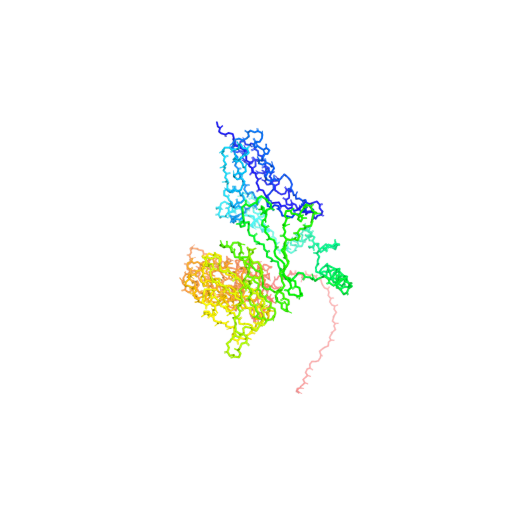41 PRO A C 1
ATOM 1103 O O . PRO A 1 141 ? 20.013 16.655 -29.509 1.00 52.16 141 PRO A O 1
ATOM 1106 N N . TYR A 1 142 ? 18.915 14.711 -29.594 1.00 45.97 142 TYR A N 1
ATOM 1107 C CA . TYR A 1 142 ? 18.778 14.662 -31.052 1.00 45.97 142 TYR A CA 1
ATOM 1108 C C . TYR A 1 142 ? 17.505 15.356 -31.581 1.00 45.97 142 TYR A C 1
ATOM 1110 O O . TYR A 1 142 ? 17.482 15.803 -32.727 1.00 45.97 142 TYR A O 1
ATOM 1118 N N . VAL A 1 143 ? 16.445 15.488 -30.773 1.00 40.94 143 VAL A N 1
ATOM 1119 C CA . VAL A 1 143 ? 15.110 15.888 -31.269 1.00 40.94 143 VAL A CA 1
ATOM 1120 C C . VAL A 1 143 ? 14.922 17.404 -31.314 1.00 40.94 143 VAL A C 1
ATOM 1122 O O . VAL A 1 143 ? 14.309 17.909 -32.256 1.00 40.94 143 VAL A O 1
ATOM 1125 N N . GLY A 1 144 ? 15.557 18.159 -30.412 1.00 40.06 144 GLY A N 1
ATOM 1126 C CA . GLY A 1 144 ? 15.580 19.628 -30.487 1.00 40.06 144 GLY A CA 1
ATOM 1127 C C . GLY A 1 144 ? 16.154 20.170 -31.810 1.00 40.06 144 GLY A C 1
ATOM 1128 O O . GLY A 1 144 ? 15.758 21.240 -32.268 1.00 40.06 144 GLY A O 1
ATOM 1129 N N . ALA A 1 145 ? 17.026 19.408 -32.484 1.00 40.00 145 ALA A N 1
ATOM 1130 C CA . ALA A 1 145 ? 17.539 19.747 -33.815 1.00 40.00 145 ALA A CA 1
ATOM 1131 C C . ALA A 1 145 ? 16.530 19.464 -34.951 1.00 40.00 145 ALA A C 1
ATOM 1133 O O . ALA A 1 145 ? 16.572 20.119 -35.996 1.00 40.00 145 ALA A O 1
ATOM 1134 N N . MET A 1 146 ? 15.604 18.521 -34.751 1.00 36.62 146 MET A N 1
ATOM 1135 C CA . MET A 1 146 ? 14.556 18.184 -35.720 1.00 36.62 146 MET A CA 1
ATOM 1136 C C . MET A 1 146 ? 13.333 19.104 -35.618 1.00 36.62 146 MET A C 1
ATOM 1138 O O . MET A 1 146 ? 12.739 19.422 -36.644 1.00 36.62 146 MET A O 1
ATOM 1142 N N . ALA A 1 147 ? 12.990 19.598 -34.424 1.00 35.78 147 ALA A N 1
ATOM 1143 C CA . ALA A 1 147 ? 11.824 20.466 -34.225 1.00 35.78 147 ALA A CA 1
ATOM 1144 C C . ALA A 1 147 ? 11.977 21.886 -34.826 1.00 35.78 147 ALA A C 1
ATOM 1146 O O . ALA A 1 147 ? 10.981 22.576 -35.027 1.00 35.78 147 ALA A O 1
ATOM 1147 N N . VAL A 1 148 ? 13.201 22.324 -35.164 1.00 40.84 148 VAL A N 1
ATOM 1148 C CA . VAL A 1 148 ? 13.475 23.679 -35.704 1.00 40.84 148 VAL A CA 1
ATOM 1149 C C . VAL A 1 148 ? 13.726 23.704 -37.225 1.00 40.84 148 VAL A C 1
ATOM 1151 O O . VAL A 1 148 ? 13.893 24.775 -37.809 1.00 40.84 148 VAL A O 1
ATOM 1154 N N . SER A 1 149 ? 13.714 22.574 -37.936 1.00 33.50 149 SER A N 1
ATOM 1155 C CA . SER A 1 149 ? 14.071 22.567 -39.366 1.00 33.50 149 SER A CA 1
ATOM 1156 C C . SER A 1 149 ? 12.869 22.428 -40.305 1.00 33.50 149 SER A C 1
ATOM 1158 O O . SER A 1 149 ? 12.368 21.348 -40.600 1.00 33.50 149 SER A O 1
ATOM 1160 N N . ASN A 1 150 ? 12.461 23.584 -40.831 1.00 32.56 150 ASN A N 1
ATOM 1161 C CA . ASN A 1 150 ? 11.669 23.750 -42.048 1.00 32.56 150 ASN A CA 1
ATOM 1162 C C . ASN A 1 150 ? 12.066 22.779 -43.183 1.00 32.56 150 ASN A C 1
ATOM 1164 O O . ASN A 1 150 ? 13.237 22.464 -43.398 1.00 32.56 150 ASN A O 1
ATOM 1168 N N . LEU A 1 151 ? 11.043 22.423 -43.961 1.00 35.44 151 LEU A N 1
ATOM 1169 C CA . LEU A 1 151 ? 10.909 21.401 -45.007 1.00 35.44 151 LEU A CA 1
ATOM 1170 C C . LEU A 1 151 ? 11.934 21.325 -46.172 1.00 35.44 151 LEU A C 1
ATOM 1172 O O . LEU A 1 151 ? 11.668 20.592 -47.122 1.00 35.44 151 LEU A O 1
ATOM 1176 N N . GLU A 1 152 ? 13.087 22.003 -46.169 1.00 33.47 152 GLU A N 1
ATOM 1177 C CA . GLU A 1 152 ? 13.947 22.072 -47.378 1.00 33.47 152 GLU A CA 1
ATOM 1178 C C . GLU A 1 152 ? 15.455 21.808 -47.194 1.00 33.47 152 GLU A C 1
ATOM 1180 O O . GLU A 1 152 ? 16.187 21.761 -48.183 1.00 33.47 152 GLU A O 1
ATOM 1185 N N . ALA A 1 153 ? 15.958 21.526 -45.990 1.00 31.31 153 ALA A N 1
ATOM 1186 C CA . ALA A 1 153 ? 17.392 21.282 -45.793 1.00 31.31 153 ALA A CA 1
ATOM 1187 C C . ALA A 1 153 ? 17.730 19.788 -45.616 1.00 31.31 153 ALA A C 1
ATOM 1189 O O . ALA A 1 153 ? 17.806 19.267 -44.506 1.00 31.31 153 ALA A O 1
ATOM 1190 N N . ARG A 1 154 ? 18.020 19.088 -46.723 1.00 36.03 154 ARG A N 1
ATOM 1191 C CA . ARG A 1 154 ? 18.814 17.845 -46.688 1.00 36.03 154 ARG A CA 1
ATOM 1192 C C . ARG A 1 154 ? 20.261 18.182 -46.318 1.00 36.03 154 ARG A C 1
ATOM 1194 O O . ARG A 1 154 ? 21.085 18.367 -47.207 1.00 36.03 154 ARG A O 1
ATOM 1201 N N . GLN A 1 155 ? 20.570 18.229 -45.026 1.00 32.38 155 GLN A N 1
ATOM 1202 C CA . GLN A 1 155 ? 21.919 18.033 -44.485 1.00 32.38 155 GLN A CA 1
ATOM 1203 C C . GLN A 1 155 ? 21.802 17.684 -42.996 1.00 32.38 155 GLN A C 1
ATOM 1205 O O . GLN A 1 155 ? 21.400 18.507 -42.182 1.00 32.38 155 GLN A O 1
ATOM 1210 N N . SER A 1 156 ? 22.106 16.426 -42.663 1.00 30.78 156 SER A N 1
ATOM 1211 C CA . SER A 1 156 ? 22.123 15.912 -41.290 1.00 30.78 156 SER A CA 1
ATOM 1212 C C . SER A 1 156 ? 23.173 16.668 -40.468 1.00 30.78 156 SER A C 1
ATOM 1214 O O . SER A 1 156 ? 24.337 16.762 -40.860 1.00 30.78 156 SER A O 1
ATOM 1216 N N . LEU A 1 157 ? 22.710 17.258 -39.368 1.00 33.38 157 LEU A N 1
ATOM 1217 C CA . LEU A 1 157 ? 23.400 18.225 -38.524 1.00 33.38 157 LEU A CA 1
ATOM 1218 C C . LEU A 1 157 ? 23.961 17.565 -37.246 1.00 33.38 157 LEU A C 1
ATOM 1220 O O . LEU A 1 157 ? 23.273 16.808 -36.571 1.00 33.38 157 LEU A O 1
ATOM 1224 N N . VAL A 1 158 ? 25.184 17.996 -36.909 1.00 34.69 158 VAL A N 1
ATOM 1225 C CA . VAL A 1 158 ? 25.931 17.950 -35.628 1.00 34.69 158 VAL A CA 1
ATOM 1226 C C . VAL A 1 158 ? 26.716 16.661 -35.257 1.00 34.69 158 VAL A C 1
ATOM 1228 O O . VAL A 1 158 ? 26.149 15.575 -35.168 1.00 34.69 158 VAL A O 1
ATOM 1231 N N . PRO A 1 159 ? 28.038 16.760 -34.963 1.00 36.88 159 PRO A N 1
ATOM 1232 C CA . PRO A 1 159 ? 28.852 15.649 -34.464 1.00 36.88 159 PRO A CA 1
ATOM 1233 C C . PRO A 1 159 ? 28.554 15.306 -32.993 1.00 36.88 159 PRO A C 1
ATOM 1235 O O . PRO A 1 159 ? 28.481 16.187 -32.144 1.00 36.88 159 PRO A O 1
ATOM 1238 N N . LEU A 1 160 ? 28.529 14.003 -32.684 1.00 40.59 160 LEU A N 1
ATOM 1239 C CA . LEU A 1 160 ? 28.408 13.343 -31.363 1.00 40.59 160 LEU A CA 1
ATOM 1240 C C . LEU A 1 160 ? 29.536 13.673 -30.343 1.00 40.59 160 LEU A C 1
ATOM 1242 O O . LEU A 1 160 ? 29.992 12.788 -29.622 1.00 40.59 160 LEU A O 1
ATOM 1246 N N . GLY A 1 161 ? 30.104 14.877 -30.359 1.00 41.09 161 GLY A N 1
ATOM 1247 C CA . GLY A 1 161 ? 31.101 15.344 -29.383 1.00 41.09 161 GLY A CA 1
ATOM 1248 C C . GLY A 1 161 ? 30.487 16.101 -28.206 1.00 41.09 161 GLY A C 1
ATOM 1249 O O . GLY A 1 161 ? 31.103 16.184 -27.155 1.00 41.09 161 GLY A O 1
ATOM 1250 N N . SER A 1 162 ? 29.261 16.603 -28.356 1.00 47.03 162 SER A N 1
ATOM 1251 C CA . SER A 1 162 ? 28.620 17.458 -27.361 1.00 47.03 162 SER A CA 1
ATOM 1252 C C . SER A 1 162 ? 27.788 16.708 -26.330 1.00 47.03 162 SER A C 1
ATOM 1254 O O . SER A 1 162 ? 27.279 17.358 -25.439 1.00 47.03 162 SER A O 1
ATOM 1256 N N . VAL A 1 163 ? 27.611 15.384 -26.400 1.00 42.31 163 VAL A N 1
ATOM 1257 C CA . VAL A 1 163 ? 26.728 14.672 -25.450 1.00 42.31 163 VAL A CA 1
ATOM 1258 C C . VAL A 1 163 ? 27.347 14.596 -24.053 1.00 42.31 163 VAL A C 1
ATOM 1260 O O . VAL A 1 163 ? 26.638 14.792 -23.079 1.00 42.31 163 VAL A O 1
ATOM 1263 N N . GLU A 1 164 ? 28.659 14.391 -23.928 1.00 44.91 164 GLU A N 1
ATOM 1264 C CA . GLU A 1 164 ? 29.347 14.408 -22.624 1.00 44.91 164 GLU A CA 1
ATOM 1265 C C . GLU A 1 164 ? 29.505 15.834 -22.076 1.00 44.91 164 GLU A C 1
ATOM 1267 O O . GLU A 1 164 ? 29.339 16.044 -20.879 1.00 44.91 164 GLU A O 1
ATOM 1272 N N . GLU A 1 165 ? 29.724 16.831 -22.941 1.00 47.84 165 GLU A N 1
ATOM 1273 C CA . GLU A 1 165 ? 29.682 18.251 -22.555 1.00 47.84 165 GLU A CA 1
ATOM 1274 C C . GLU A 1 165 ? 28.261 18.720 -22.208 1.00 47.84 165 GLU A C 1
ATOM 1276 O O . GLU A 1 165 ? 28.102 19.513 -21.290 1.00 47.84 165 GLU A O 1
ATOM 1281 N N . LEU A 1 166 ? 27.218 18.214 -22.874 1.00 44.22 166 LEU A N 1
ATOM 1282 C CA . LEU A 1 166 ? 25.809 18.514 -22.590 1.00 44.22 166 LEU A CA 1
ATOM 1283 C C . LEU A 1 166 ? 25.309 17.777 -21.357 1.00 44.22 166 LEU A C 1
ATOM 1285 O O . LEU A 1 166 ? 24.534 18.366 -20.624 1.00 44.22 166 LEU A O 1
ATOM 1289 N N . LEU A 1 167 ? 25.754 16.547 -21.095 1.00 45.22 167 LEU A N 1
ATOM 1290 C CA . LEU A 1 167 ? 25.500 15.855 -19.830 1.00 45.22 167 LEU A CA 1
ATOM 1291 C C . LEU A 1 167 ? 26.217 16.569 -18.687 1.00 45.22 167 LEU A C 1
ATOM 1293 O O . LEU A 1 167 ? 25.598 16.816 -17.666 1.00 45.22 167 LEU A O 1
ATOM 1297 N N . ALA A 1 168 ? 27.460 17.017 -18.890 1.00 50.16 168 ALA A N 1
ATOM 1298 C CA . ALA A 1 168 ? 28.150 17.871 -17.928 1.00 50.16 168 ALA A CA 1
ATOM 1299 C C . ALA A 1 168 ? 27.461 19.238 -17.764 1.00 50.16 168 ALA A C 1
ATOM 1301 O O . ALA A 1 168 ? 27.436 19.771 -16.661 1.00 50.16 168 ALA A O 1
ATOM 1302 N N . THR A 1 169 ? 26.863 19.798 -18.824 1.00 44.59 169 THR A N 1
ATOM 1303 C CA . THR A 1 169 ? 26.104 21.058 -18.757 1.00 44.59 169 THR A CA 1
ATOM 1304 C C . THR A 1 169 ? 24.752 20.854 -18.068 1.00 44.59 169 THR A C 1
ATOM 1306 O O . THR A 1 169 ? 24.386 21.663 -17.223 1.00 44.59 169 THR A O 1
ATOM 1309 N N . TYR A 1 170 ? 24.049 19.758 -18.356 1.00 43.81 170 TYR A N 1
ATOM 1310 C CA . TYR A 1 170 ? 22.804 19.327 -17.719 1.00 43.81 170 TYR A CA 1
ATOM 1311 C C . TYR A 1 170 ? 23.025 19.027 -16.232 1.00 43.81 170 TYR A C 1
ATOM 1313 O O . TYR A 1 170 ? 22.29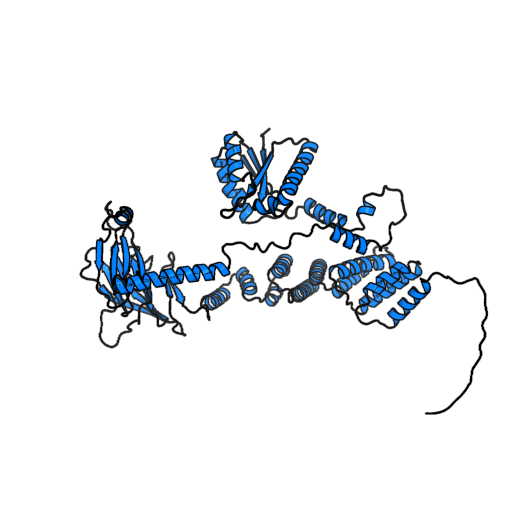8 19.551 -15.396 1.00 43.81 170 TYR A O 1
ATOM 1321 N N . ASP A 1 171 ? 24.092 18.303 -15.886 1.00 46.12 171 ASP A N 1
ATOM 1322 C CA . ASP A 1 171 ? 24.523 18.071 -14.505 1.00 46.12 171 ASP A CA 1
ATOM 1323 C C . ASP A 1 171 ? 24.998 19.369 -13.827 1.00 46.12 171 ASP A C 1
ATOM 1325 O O . ASP A 1 171 ? 24.771 19.540 -12.634 1.00 46.12 171 ASP A O 1
ATOM 1329 N N . SER A 1 172 ? 25.591 20.323 -14.564 1.00 47.16 172 SER A N 1
ATOM 1330 C CA . SER A 1 172 ? 25.993 21.635 -14.018 1.00 47.16 172 SER A CA 1
ATOM 1331 C C . SER A 1 172 ? 24.831 22.618 -13.824 1.00 47.16 172 SER A C 1
ATOM 1333 O O . SER A 1 172 ? 24.929 23.528 -13.001 1.00 47.16 172 SER A O 1
ATOM 1335 N N . GLN A 1 173 ? 23.749 22.466 -14.597 1.00 41.56 173 GLN A N 1
ATOM 1336 C CA . GLN A 1 173 ? 22.533 23.285 -14.525 1.00 41.56 173 GLN A CA 1
ATOM 1337 C C . GLN A 1 173 ? 21.468 22.669 -13.620 1.00 41.56 173 GLN A C 1
ATOM 1339 O O . GLN A 1 173 ? 20.536 23.363 -13.205 1.00 41.56 173 GLN A O 1
ATOM 1344 N N . ARG A 1 174 ? 21.617 21.391 -13.262 1.00 41.19 174 ARG A N 1
ATOM 1345 C CA . ARG A 1 174 ? 20.877 20.777 -12.172 1.00 41.19 174 ARG A CA 1
ATOM 1346 C C . ARG A 1 174 ? 21.267 21.526 -10.901 1.00 41.19 174 ARG A C 1
ATOM 1348 O O . ARG A 1 174 ? 22.370 21.364 -10.387 1.00 41.19 174 ARG A O 1
ATOM 1355 N N . ARG A 1 175 ? 20.367 22.368 -10.380 1.00 40.16 175 ARG A N 1
ATOM 1356 C CA . ARG A 1 175 ? 20.440 22.727 -8.961 1.00 40.16 175 ARG A CA 1
ATOM 1357 C C . ARG A 1 175 ? 20.484 21.397 -8.227 1.00 40.16 175 ARG A C 1
ATOM 1359 O O . ARG A 1 175 ? 19.561 20.597 -8.386 1.00 40.16 175 ARG A O 1
ATOM 1366 N N . GLU A 1 176 ? 21.587 21.129 -7.531 1.00 38.44 176 GLU A N 1
ATOM 1367 C CA . GLU A 1 176 ? 21.669 19.997 -6.622 1.00 38.44 176 GLU A CA 1
ATOM 1368 C C . GLU A 1 176 ? 20.379 20.020 -5.804 1.00 38.44 176 GLU A C 1
ATOM 1370 O O . GLU A 1 176 ? 20.095 21.011 -5.126 1.00 38.44 176 GLU A O 1
ATOM 1375 N N . LEU A 1 177 ? 19.557 18.972 -5.927 1.00 37.28 177 LEU A N 1
ATOM 1376 C CA . LEU A 1 177 ? 18.522 18.750 -4.931 1.00 37.28 177 LEU A CA 1
ATOM 1377 C C . LEU A 1 177 ? 19.283 18.737 -3.608 1.00 37.28 177 LEU A C 1
ATOM 1379 O O . LEU A 1 177 ? 20.242 17.957 -3.503 1.00 37.28 177 LEU A O 1
ATOM 1383 N N . PRO A 1 178 ? 18.952 19.622 -2.651 1.00 35.62 178 PRO A N 1
ATOM 1384 C CA . PRO A 1 178 ? 19.655 19.630 -1.386 1.00 35.62 178 PRO A CA 1
ATOM 1385 C C . PRO A 1 178 ? 19.633 18.198 -0.863 1.00 35.62 178 PRO A C 1
ATOM 1387 O O . PRO A 1 178 ? 18.592 17.532 -0.908 1.00 35.62 178 PRO A O 1
ATOM 1390 N N . ALA A 1 179 ? 20.799 17.690 -0.448 1.00 37.28 179 ALA A N 1
ATOM 1391 C CA . ALA A 1 179 ? 20.866 16.390 0.205 1.00 37.28 179 ALA A CA 1
ATOM 1392 C C . ALA A 1 179 ? 19.740 16.344 1.247 1.00 37.28 179 ALA A C 1
ATOM 1394 O O . ALA A 1 179 ? 19.551 17.370 1.912 1.00 37.28 179 ALA A O 1
ATOM 1395 N N . PRO A 1 180 ? 18.977 15.235 1.368 1.00 33.59 180 PRO A N 1
ATOM 1396 C CA . PRO A 1 180 ? 17.866 15.164 2.305 1.00 33.59 180 PRO A CA 1
ATOM 1397 C C . PRO A 1 180 ? 18.388 15.667 3.636 1.00 33.59 180 PRO A C 1
ATOM 1399 O O . PRO A 1 180 ? 19.319 15.078 4.193 1.00 33.59 180 PRO A O 1
ATOM 1402 N N . VAL A 1 181 ? 17.881 16.827 4.056 1.00 35.47 181 VAL A N 1
ATOM 1403 C CA . VAL A 1 181 ? 18.404 17.508 5.226 1.00 35.47 181 VAL A CA 1
ATOM 1404 C C . VAL A 1 181 ? 18.153 16.535 6.361 1.00 35.47 181 VAL A C 1
ATOM 1406 O O . VAL A 1 181 ? 17.017 16.328 6.786 1.00 35.47 181 VAL A O 1
ATOM 1409 N N . THR A 1 182 ? 19.212 15.884 6.842 1.00 38.75 182 THR A N 1
ATOM 1410 C CA . THR A 1 182 ? 19.203 15.309 8.175 1.00 38.75 182 THR A CA 1
ATOM 1411 C C . THR A 1 182 ? 19.120 16.516 9.083 1.00 38.75 182 THR A C 1
ATOM 1413 O O . THR A 1 182 ? 20.148 17.080 9.459 1.00 38.75 182 THR A O 1
ATOM 1416 N N . MET A 1 183 ? 17.892 16.985 9.314 1.00 31.80 183 MET A N 1
ATOM 1417 C CA . MET A 1 183 ? 17.622 18.087 10.211 1.00 31.80 183 MET A CA 1
ATOM 1418 C C . MET A 1 183 ? 18.248 17.702 11.536 1.00 31.80 183 MET A C 1
ATOM 1420 O O . MET A 1 183 ? 17.857 16.738 12.199 1.00 31.80 183 MET A O 1
ATOM 1424 N N . TRP A 1 184 ? 19.306 18.425 11.870 1.00 38.97 184 TRP A N 1
ATOM 1425 C CA . TRP A 1 184 ? 19.849 18.401 13.199 1.00 38.97 184 TRP A CA 1
ATOM 1426 C C . TRP A 1 184 ? 18.881 19.218 14.042 1.00 38.97 184 TRP A C 1
ATOM 1428 O O . TRP A 1 184 ? 19.014 20.429 14.160 1.00 38.97 184 TRP A O 1
ATOM 1438 N N . GLU A 1 185 ? 17.864 18.550 14.574 1.00 32.94 185 GLU A N 1
ATOM 1439 C CA . GLU A 1 185 ? 16.879 19.181 15.436 1.00 32.94 185 GLU A CA 1
ATOM 1440 C C . GLU A 1 185 ? 16.780 18.478 16.782 1.00 32.94 185 GLU A C 1
ATOM 1442 O O . GLU A 1 185 ? 16.790 17.250 16.916 1.00 32.94 185 GLU A O 1
ATOM 1447 N N . TRP A 1 186 ? 16.664 19.320 17.801 1.00 37.28 186 TRP A N 1
ATOM 1448 C CA . TRP A 1 186 ? 16.154 18.969 19.109 1.00 37.28 186 TRP A CA 1
ATOM 1449 C C . TRP A 1 186 ? 14.693 18.536 18.924 1.00 37.28 186 TRP A C 1
ATOM 1451 O O . TRP A 1 186 ? 13.805 19.358 18.735 1.00 37.28 186 TRP A O 1
ATOM 1461 N N . GLY A 1 187 ? 14.466 17.226 18.893 1.00 44.75 187 GLY A N 1
ATOM 1462 C CA . GLY A 1 187 ? 13.197 16.643 18.475 1.00 44.75 187 GLY A CA 1
ATOM 1463 C C . GLY A 1 187 ? 13.239 15.115 18.466 1.00 44.75 187 GLY A C 1
ATOM 1464 O O . GLY A 1 187 ? 14.273 14.493 18.727 1.00 44.75 187 GLY A O 1
ATOM 1465 N N . TRP A 1 188 ? 12.079 14.507 18.218 1.00 41.91 188 TRP A N 1
ATOM 1466 C CA . TRP A 1 188 ? 11.774 13.091 18.437 1.00 41.91 188 TRP A CA 1
ATOM 1467 C C . TRP A 1 188 ? 12.519 12.170 17.451 1.00 41.91 188 TRP A C 1
ATOM 1469 O O . TRP A 1 188 ? 11.976 11.728 16.446 1.00 41.91 188 TRP A O 1
ATOM 1479 N N . THR A 1 189 ? 13.780 11.864 17.752 1.00 44.44 189 THR A N 1
ATOM 1480 C CA . THR A 1 189 ? 14.608 10.852 17.067 1.00 44.44 189 THR A CA 1
ATOM 1481 C C . THR A 1 189 ? 14.876 9.651 17.991 1.00 44.44 189 THR A C 1
ATOM 1483 O O . THR A 1 189 ? 14.577 9.709 19.182 1.00 44.44 189 THR A O 1
ATOM 1486 N N . ARG A 1 190 ? 15.510 8.567 17.507 1.00 43.06 190 ARG A N 1
ATOM 1487 C CA . ARG A 1 190 ? 15.995 7.440 18.354 1.00 43.06 190 ARG A CA 1
ATOM 1488 C C . ARG A 1 190 ? 16.848 7.891 19.554 1.00 43.06 190 ARG A C 1
ATOM 1490 O O . ARG A 1 190 ? 16.891 7.226 20.584 1.00 43.06 190 ARG A O 1
ATOM 1497 N N . SER A 1 191 ? 17.503 9.047 19.464 1.00 42.94 191 SER A N 1
ATOM 1498 C CA . SER A 1 191 ? 18.226 9.660 20.586 1.00 42.94 191 SER A CA 1
ATOM 1499 C C . SER A 1 191 ? 17.271 10.188 21.667 1.00 42.94 191 SER A C 1
ATOM 1501 O O . SER A 1 191 ? 17.564 10.074 22.858 1.00 42.94 191 SER A O 1
ATOM 1503 N N . ALA A 1 192 ? 16.094 10.689 21.278 1.00 43.31 192 ALA A N 1
ATOM 1504 C CA . ALA A 1 192 ? 15.021 11.066 22.193 1.00 43.31 192 ALA A CA 1
ATOM 1505 C C . ALA A 1 192 ? 14.407 9.846 22.902 1.00 43.31 192 ALA A C 1
ATOM 1507 O O . ALA A 1 192 ? 14.023 9.983 24.055 1.00 43.31 192 ALA A O 1
ATOM 1508 N N . GLU A 1 193 ? 14.413 8.638 22.318 1.00 48.06 193 GLU A N 1
ATOM 1509 C CA . GLU A 1 193 ? 14.046 7.406 23.050 1.00 48.06 193 GLU A CA 1
ATOM 1510 C C . GLU A 1 193 ? 14.992 7.139 24.229 1.00 48.06 193 GLU A C 1
ATOM 1512 O O . GLU A 1 193 ? 14.554 6.687 25.283 1.00 48.06 193 GLU A O 1
ATOM 1517 N N . THR A 1 194 ? 16.280 7.481 24.112 1.00 53.19 194 THR A N 1
ATOM 1518 C CA . THR A 1 194 ? 17.229 7.299 25.223 1.00 53.19 194 THR A CA 1
ATOM 1519 C C . THR A 1 194 ? 17.062 8.343 26.326 1.00 53.19 194 THR A C 1
ATOM 1521 O O . THR A 1 194 ? 17.250 8.022 27.499 1.00 53.19 194 THR A O 1
ATOM 1524 N N . TRP A 1 195 ? 16.673 9.577 25.988 1.00 50.34 195 TRP A N 1
ATOM 1525 C CA . TRP A 1 195 ? 16.439 10.638 26.973 1.00 50.34 195 TRP A CA 1
ATOM 1526 C C . TRP A 1 195 ? 15.045 10.545 27.602 1.00 50.34 195 TRP A C 1
ATOM 1528 O O . TRP A 1 195 ? 14.934 10.622 28.822 1.00 50.34 195 TRP A O 1
ATOM 1538 N N . ASN A 1 196 ? 14.008 10.258 26.808 1.00 49.34 196 ASN A N 1
ATOM 1539 C CA . ASN A 1 196 ? 12.665 9.924 27.288 1.00 49.34 196 ASN A CA 1
ATOM 1540 C C . ASN A 1 196 ? 12.687 8.624 28.092 1.00 49.34 196 ASN A C 1
ATOM 1542 O O . ASN A 1 196 ? 12.056 8.555 29.138 1.00 49.34 196 ASN A O 1
ATOM 1546 N N . GLY A 1 197 ? 13.478 7.631 27.679 1.00 51.00 197 GLY A N 1
ATOM 1547 C CA . GLY A 1 197 ? 13.716 6.413 28.450 1.00 51.00 197 GLY A CA 1
ATOM 1548 C C . GLY A 1 197 ? 14.422 6.687 29.780 1.00 51.00 197 GLY A C 1
ATOM 1549 O O . GLY A 1 197 ? 14.052 6.107 30.795 1.00 51.00 197 GLY A O 1
ATOM 1550 N N . ARG A 1 198 ? 15.386 7.618 29.825 1.00 55.59 198 ARG A N 1
ATOM 1551 C CA . ARG A 1 198 ? 16.058 8.039 31.072 1.00 55.59 198 ARG A CA 1
ATOM 1552 C C . ARG A 1 198 ? 15.161 8.882 31.979 1.00 55.59 198 ARG A C 1
ATOM 1554 O O . ARG A 1 198 ? 15.197 8.693 33.190 1.00 55.59 198 ARG A O 1
ATOM 1561 N N . ALA A 1 199 ? 14.342 9.767 31.417 1.00 57.38 199 ALA A N 1
ATOM 1562 C CA . ALA A 1 199 ? 13.358 10.552 32.156 1.00 57.38 199 ALA A CA 1
ATOM 1563 C C . ALA A 1 199 ? 12.222 9.665 32.692 1.00 57.38 199 ALA A C 1
ATOM 1565 O O . ALA A 1 199 ? 11.849 9.789 33.856 1.00 57.38 199 ALA A O 1
ATOM 1566 N N . ALA A 1 200 ? 11.745 8.706 31.893 1.00 53.09 200 ALA A N 1
ATOM 1567 C CA . ALA A 1 200 ? 10.802 7.678 32.321 1.00 53.09 200 ALA A CA 1
ATOM 1568 C C . ALA A 1 200 ? 11.414 6.785 33.407 1.00 53.09 200 ALA A C 1
ATOM 1570 O O . ALA A 1 200 ? 10.768 6.541 34.417 1.00 53.09 200 ALA A O 1
ATOM 1571 N N . MET A 1 201 ? 12.679 6.373 33.270 1.00 53.00 201 MET A N 1
ATOM 1572 C CA . MET A 1 201 ? 13.385 5.619 34.311 1.00 53.00 201 MET A CA 1
ATOM 1573 C C . MET A 1 201 ? 13.539 6.419 35.605 1.00 53.00 201 MET A C 1
ATOM 1575 O O . MET A 1 201 ? 13.362 5.850 36.674 1.00 53.00 201 MET A O 1
ATOM 1579 N N . LEU A 1 202 ? 13.810 7.726 35.540 1.00 66.06 202 LEU A N 1
ATOM 1580 C CA . LEU A 1 202 ? 13.858 8.594 36.723 1.00 66.06 202 LEU A CA 1
ATOM 1581 C C . LEU A 1 202 ? 12.477 8.779 37.366 1.00 66.06 202 LEU A C 1
ATOM 1583 O O . LEU A 1 202 ? 12.379 8.759 38.590 1.00 66.06 202 LEU A O 1
ATOM 1587 N N . ALA A 1 203 ? 11.416 8.909 36.567 1.00 63.56 203 ALA A N 1
ATOM 1588 C CA . ALA A 1 203 ? 10.043 8.983 37.060 1.00 63.56 203 ALA A CA 1
ATOM 1589 C C . ALA A 1 203 ? 9.598 7.662 37.710 1.00 63.56 203 ALA A C 1
ATOM 1591 O O . ALA A 1 203 ? 8.998 7.677 38.782 1.00 63.56 203 ALA A O 1
ATOM 1592 N N . VAL A 1 204 ? 9.956 6.522 37.114 1.00 59.31 204 VAL A N 1
ATOM 1593 C CA . VAL A 1 204 ? 9.724 5.181 37.672 1.00 59.31 204 VAL A CA 1
ATOM 1594 C C . VAL A 1 204 ? 10.525 4.985 38.959 1.00 59.31 204 VAL A C 1
ATOM 1596 O O . VAL A 1 204 ? 9.975 4.493 39.938 1.00 59.31 204 VAL A O 1
ATOM 1599 N N . LEU A 1 205 ? 11.787 5.427 39.012 1.00 62.12 205 LEU A N 1
ATOM 1600 C CA . LEU A 1 205 ? 12.602 5.368 40.229 1.00 62.12 205 LEU A CA 1
ATOM 1601 C C . LEU A 1 205 ? 12.007 6.238 41.346 1.00 62.12 205 LEU A C 1
ATOM 1603 O O . LEU A 1 205 ? 11.976 5.822 42.500 1.00 62.12 205 LEU A O 1
ATOM 1607 N N . ALA A 1 206 ? 11.506 7.430 41.009 1.00 61.91 206 ALA A N 1
ATOM 1608 C CA . ALA A 1 206 ? 10.837 8.317 41.955 1.00 61.91 206 ALA A CA 1
ATOM 1609 C C . ALA A 1 206 ? 9.516 7.718 42.467 1.00 61.91 206 ALA A C 1
ATOM 1611 O O . ALA A 1 206 ? 9.244 7.798 43.663 1.00 61.91 206 ALA A O 1
ATOM 1612 N N . LEU A 1 207 ? 8.737 7.067 41.596 1.00 58.12 207 LEU A N 1
ATOM 1613 C CA . LEU A 1 207 ? 7.525 6.326 41.962 1.00 58.12 207 LEU A CA 1
ATOM 1614 C C . LEU A 1 207 ? 7.835 5.131 42.875 1.00 58.12 207 LEU A C 1
ATOM 1616 O O . LEU A 1 207 ? 7.179 4.990 43.900 1.00 58.12 207 LEU A O 1
ATOM 1620 N N . LEU A 1 208 ? 8.879 4.350 42.578 1.00 52.78 208 LEU A N 1
ATOM 1621 C CA . LEU A 1 208 ? 9.361 3.242 43.420 1.00 52.78 208 LEU A CA 1
ATOM 1622 C C . LEU A 1 208 ? 9.857 3.723 44.798 1.00 52.78 208 LEU A C 1
ATOM 1624 O O . LEU A 1 208 ? 9.638 3.068 45.815 1.00 52.78 208 LEU A O 1
ATOM 1628 N N . VAL A 1 209 ? 10.514 4.885 44.871 1.00 59.84 209 VAL A N 1
ATOM 1629 C CA . VAL A 1 209 ? 10.933 5.491 46.151 1.00 59.84 209 VAL A CA 1
ATOM 1630 C C . VAL A 1 209 ? 9.722 5.991 46.949 1.00 59.84 209 VAL A C 1
ATOM 1632 O O . VAL A 1 209 ? 9.672 5.830 48.173 1.00 59.84 209 VAL A O 1
ATOM 1635 N N . LEU A 1 210 ? 8.714 6.550 46.275 1.00 55.16 210 LEU A N 1
ATOM 1636 C CA . LEU A 1 210 ? 7.440 6.911 46.902 1.00 55.16 210 LEU A CA 1
ATOM 1637 C C . LEU A 1 210 ? 6.673 5.662 47.391 1.00 55.16 210 LEU A C 1
ATOM 1639 O O . LEU A 1 210 ? 6.010 5.701 48.422 1.00 55.16 210 LEU A O 1
ATOM 1643 N N . GLU A 1 211 ? 6.794 4.538 46.688 1.00 57.78 211 GLU A N 1
ATOM 1644 C CA . GLU A 1 211 ? 6.155 3.249 46.988 1.00 57.78 211 GLU A CA 1
ATOM 1645 C C . GLU A 1 211 ? 6.724 2.598 48.255 1.00 57.78 211 GLU A C 1
ATOM 1647 O O . GLU A 1 211 ? 5.967 2.260 49.169 1.00 57.78 211 GLU A O 1
ATOM 1652 N N . VAL A 1 212 ? 8.057 2.527 48.370 1.00 53.56 212 VAL A N 1
ATOM 1653 C CA . VAL A 1 212 ? 8.748 2.023 49.574 1.00 53.56 212 VAL A CA 1
ATOM 1654 C C . VAL A 1 212 ? 8.404 2.857 50.814 1.00 53.56 212 VAL A C 1
ATOM 1656 O O . VAL A 1 212 ? 8.425 2.347 51.933 1.00 53.56 212 VAL A O 1
ATOM 1659 N N . THR A 1 213 ? 8.067 4.136 50.630 1.00 52.59 213 THR A N 1
ATOM 1660 C CA . THR A 1 213 ? 7.788 5.065 51.734 1.00 52.59 213 THR A CA 1
ATOM 1661 C C . THR A 1 213 ? 6.306 5.180 52.102 1.00 52.59 213 THR A C 1
ATOM 1663 O O . THR A 1 213 ? 6.011 5.533 53.243 1.00 52.59 213 THR A O 1
ATOM 1666 N N . THR A 1 214 ? 5.368 4.872 51.194 1.00 53.66 214 THR A N 1
ATOM 1667 C CA . THR A 1 214 ? 3.921 5.107 51.411 1.00 53.66 214 THR A CA 1
ATOM 1668 C C . THR A 1 214 ? 3.049 3.851 51.467 1.00 53.66 214 THR A C 1
ATOM 1670 O O . THR A 1 214 ? 1.930 3.935 51.975 1.00 53.66 214 THR A O 1
ATOM 1673 N N . GLY A 1 215 ? 3.528 2.692 50.996 1.00 45.88 215 GLY A N 1
ATOM 1674 C CA . GLY A 1 215 ? 2.839 1.404 51.158 1.00 45.88 215 GLY A CA 1
ATOM 1675 C C . GLY A 1 215 ? 1.472 1.279 50.465 1.00 45.88 215 GLY A C 1
ATOM 1676 O O . GLY A 1 215 ? 0.681 0.424 50.854 1.00 45.88 215 GLY A O 1
ATOM 1677 N N . LYS A 1 216 ? 1.161 2.121 49.468 1.00 50.59 216 LYS A N 1
ATOM 1678 C CA . LYS A 1 216 ? -0.082 2.052 48.676 1.00 50.59 216 LYS A CA 1
ATOM 1679 C C . LYS A 1 216 ? 0.237 1.571 47.256 1.00 50.59 216 LYS A C 1
ATOM 1681 O O . LYS A 1 216 ? 0.983 2.234 46.543 1.00 50.59 216 LYS A O 1
ATOM 1686 N N . GLY A 1 217 ? -0.281 0.393 46.901 1.00 53.72 217 GLY A N 1
ATOM 1687 C CA . GLY A 1 217 ? 0.156 -0.406 45.752 1.00 53.72 217 GLY A CA 1
ATOM 1688 C C . GLY A 1 217 ? -0.223 0.142 44.373 1.00 53.72 217 GLY A C 1
ATOM 1689 O O . GLY A 1 217 ? -1.239 0.814 44.200 1.00 53.72 217 GLY A O 1
ATOM 1690 N N . PHE A 1 218 ? 0.603 -0.193 43.379 1.00 62.31 218 PHE A N 1
ATOM 1691 C CA . PHE A 1 218 ? 0.327 0.042 41.962 1.00 62.31 218 PHE A CA 1
ATOM 1692 C C . PHE A 1 218 ? -0.837 -0.832 41.459 1.00 62.31 218 PHE A C 1
ATOM 1694 O O . PHE A 1 218 ? -1.027 -1.973 41.880 1.00 62.31 218 PHE A O 1
ATOM 1701 N N . LEU A 1 219 ? -1.597 -0.301 40.505 1.00 72.06 219 LEU A N 1
ATOM 1702 C CA . LEU A 1 219 ? -2.609 -1.042 39.754 1.00 72.06 219 LEU A CA 1
ATOM 1703 C C . LEU A 1 219 ? -1.920 -1.977 38.754 1.00 72.06 219 LEU A C 1
ATOM 1705 O O . LEU A 1 219 ? -1.184 -1.510 37.886 1.00 72.06 219 LEU A O 1
ATOM 1709 N N . HIS A 1 220 ? -2.170 -3.282 38.839 1.00 79.25 220 HIS A N 1
ATOM 1710 C CA . HIS A 1 220 ? -1.701 -4.239 37.834 1.00 79.25 220 HIS A CA 1
ATOM 1711 C C . HIS A 1 220 ? -2.661 -4.394 36.668 1.00 79.25 220 HIS A C 1
ATOM 1713 O O . HIS A 1 220 ? -2.216 -4.609 35.544 1.00 79.25 220 HIS A O 1
ATOM 1719 N N . GLN A 1 221 ? -3.959 -4.280 36.934 1.00 84.00 221 GLN A N 1
ATOM 1720 C CA . GLN A 1 221 ? -4.989 -4.437 35.924 1.00 84.00 221 GLN A CA 1
ATOM 1721 C C . GLN A 1 221 ? -6.148 -3.491 36.213 1.00 84.00 221 GLN A C 1
ATOM 1723 O O . GLN A 1 221 ? -6.540 -3.303 37.365 1.00 84.00 221 GLN A O 1
ATOM 1728 N N . LEU A 1 222 ? -6.716 -2.923 35.153 1.00 88.88 222 LEU A N 1
ATOM 1729 C CA . LEU A 1 222 ? -7.916 -2.098 35.205 1.00 88.88 222 LEU A CA 1
ATOM 1730 C C . LEU A 1 222 ? -9.010 -2.731 34.352 1.00 88.88 222 LEU A C 1
ATOM 1732 O O . LEU A 1 222 ? -8.750 -3.233 33.258 1.00 88.88 222 LEU A O 1
ATOM 1736 N N . ALA A 1 223 ? -10.240 -2.674 34.848 1.00 88.75 223 ALA A N 1
ATOM 1737 C CA . ALA A 1 223 ? -11.423 -3.095 34.118 1.00 88.75 223 ALA A CA 1
ATOM 1738 C C . ALA A 1 223 ? -12.526 -2.049 34.278 1.00 88.75 223 ALA A C 1
ATOM 1740 O O . ALA A 1 223 ? -12.698 -1.478 35.353 1.00 88.75 223 ALA A O 1
ATOM 1741 N N . TRP A 1 224 ? -13.295 -1.817 33.216 1.00 90.25 224 TRP A N 1
ATOM 1742 C CA . TRP A 1 224 ? -14.423 -0.888 33.239 1.00 90.25 224 TRP A CA 1
ATOM 1743 C C . TRP A 1 224 ? -15.721 -1.641 32.953 1.00 90.25 224 TRP A C 1
ATOM 1745 O O . TRP A 1 224 ? -15.897 -2.235 31.887 1.00 90.25 224 TRP A O 1
ATOM 1755 N N . GLY A 1 225 ? -16.624 -1.632 33.929 1.00 83.50 225 GLY A N 1
ATOM 1756 C CA . GLY A 1 225 ? -17.961 -2.200 33.840 1.00 83.50 225 GLY A CA 1
ATOM 1757 C C . GLY A 1 225 ? -18.985 -1.192 33.328 1.00 83.50 225 GLY A C 1
ATOM 1758 O O . GLY A 1 225 ? -18.952 -0.008 33.668 1.00 83.50 225 GLY A O 1
ATOM 1759 N N . LYS A 1 226 ? -19.939 -1.672 32.526 1.00 80.12 226 LYS A N 1
ATOM 1760 C CA . LYS A 1 226 ? -21.098 -0.878 32.094 1.00 80.12 226 LYS A CA 1
ATOM 1761 C C . LYS A 1 226 ? -22.059 -0.643 33.264 1.00 80.12 226 LYS A C 1
ATOM 1763 O O . LYS A 1 226 ? -22.083 -1.416 34.218 1.00 80.12 226 LYS A O 1
ATOM 1768 N N . ASN A 1 227 ? -22.880 0.401 33.170 1.00 74.69 227 ASN A N 1
ATOM 1769 C CA . ASN A 1 227 ? -23.911 0.687 34.166 1.00 74.69 227 ASN A CA 1
ATOM 1770 C C . ASN A 1 227 ? -24.931 -0.466 34.238 1.00 74.69 227 ASN A C 1
ATOM 1772 O O . ASN A 1 227 ? -25.707 -0.672 33.306 1.00 74.69 227 ASN A O 1
ATOM 1776 N N . GLY A 1 228 ? -24.905 -1.224 35.335 1.00 59.50 228 GLY A N 1
ATOM 1777 C CA . GLY A 1 228 ? -25.820 -2.341 35.574 1.00 59.50 228 GLY A CA 1
ATOM 1778 C C . GLY A 1 228 ? -27.072 -1.983 36.373 1.00 59.50 228 GLY A C 1
ATOM 1779 O O . GLY A 1 228 ? -28.037 -2.740 36.337 1.00 59.50 228 GLY A O 1
ATOM 1780 N N . SER A 1 229 ? -27.078 -0.855 37.091 1.00 59.94 229 SER A N 1
ATOM 1781 C CA . SER A 1 229 ? -28.126 -0.513 38.064 1.00 59.94 229 SER A CA 1
ATOM 1782 C C . SER A 1 229 ? -29.131 0.526 37.566 1.00 59.94 229 SER A C 1
ATOM 1784 O O . SER A 1 229 ? -30.128 0.764 38.243 1.00 59.94 229 SER A O 1
ATOM 1786 N N . GLY A 1 230 ? -28.894 1.174 36.418 1.00 59.59 230 GLY A N 1
ATOM 1787 C CA . GLY A 1 230 ? -29.796 2.198 35.863 1.00 59.59 230 GLY A CA 1
ATOM 1788 C C . GLY A 1 230 ? -29.939 3.457 36.733 1.00 59.59 230 GLY A C 1
ATOM 1789 O O . GLY A 1 230 ? -30.711 4.352 36.411 1.00 59.59 230 GLY A O 1
ATOM 1790 N N . SER A 1 231 ? -29.190 3.544 37.831 1.00 65.44 231 SER A N 1
ATOM 1791 C CA . SER A 1 231 ? -29.160 4.685 38.740 1.00 65.44 231 SER A CA 1
ATOM 1792 C C . SER A 1 231 ? -28.312 5.813 38.154 1.00 65.44 231 SER A C 1
ATOM 1794 O O . SER A 1 231 ? -27.178 5.564 37.736 1.00 65.44 231 SER A O 1
ATOM 1796 N N . GLU A 1 232 ? -28.805 7.053 38.209 1.00 70.50 232 GLU A N 1
ATOM 1797 C CA . GLU A 1 232 ? -28.081 8.246 37.733 1.00 70.50 232 GLU A CA 1
ATOM 1798 C C . GLU A 1 232 ? -26.701 8.412 38.396 1.00 70.50 232 GLU A C 1
ATOM 1800 O O . GLU A 1 232 ? -25.752 8.869 37.758 1.00 70.50 232 GLU A O 1
ATOM 1805 N N . GLN A 1 233 ? -26.561 7.947 39.644 1.00 70.94 233 GLN A N 1
ATOM 1806 C CA . GLN A 1 233 ? -25.319 7.993 40.422 1.00 70.94 233 GLN A CA 1
ATOM 1807 C C . GLN A 1 233 ? -24.157 7.191 39.801 1.00 70.94 233 GLN A C 1
ATOM 1809 O O . GLN A 1 233 ? -22.997 7.529 40.030 1.00 70.94 233 GLN A O 1
ATOM 1814 N N . PHE A 1 234 ? -24.453 6.161 39.003 1.00 76.69 234 PHE A N 1
ATOM 1815 C CA . PHE A 1 234 ? -23.467 5.299 38.335 1.00 76.69 234 PHE A CA 1
ATOM 1816 C C . PHE A 1 234 ? -23.618 5.353 36.809 1.00 76.69 234 PHE A C 1
ATOM 1818 O O . PHE A 1 234 ? -23.384 4.368 36.110 1.00 76.69 234 PHE A O 1
ATOM 1825 N N . SER A 1 235 ? -24.024 6.509 36.273 1.00 76.12 235 SER A N 1
ATOM 1826 C CA . SER A 1 235 ? -24.249 6.721 34.835 1.00 76.12 235 SER A CA 1
ATOM 1827 C C . SER A 1 235 ? -23.048 6.331 33.961 1.00 76.12 235 SER A C 1
ATOM 1829 O O . SER A 1 235 ? -23.240 5.763 32.888 1.00 76.12 235 SER A O 1
ATOM 1831 N N . LEU A 1 236 ? -21.823 6.549 34.453 1.00 79.31 236 LEU A N 1
ATOM 1832 C CA . LEU A 1 236 ? -20.563 6.183 33.789 1.00 79.31 236 LEU A CA 1
ATOM 1833 C C . LEU A 1 236 ? -20.062 4.761 34.120 1.00 79.31 236 LEU A C 1
ATOM 1835 O O . LEU A 1 236 ? -18.974 4.380 33.695 1.00 79.31 236 LEU A O 1
ATOM 1839 N N . GLY A 1 237 ? -20.834 3.959 34.858 1.00 85.00 237 GLY A N 1
ATOM 1840 C CA . GLY A 1 237 ? -20.456 2.607 35.272 1.00 85.00 237 GLY A CA 1
ATOM 1841 C C . GLY A 1 237 ? -19.503 2.569 36.470 1.00 85.00 237 GLY A C 1
ATOM 1842 O O . GLY A 1 237 ? -19.499 3.475 37.303 1.00 85.00 237 GLY A O 1
ATOM 1843 N N . LEU A 1 238 ? -18.718 1.493 36.569 1.00 87.06 238 LEU A N 1
ATOM 1844 C CA . LEU A 1 238 ? -17.764 1.247 37.658 1.00 87.06 238 LEU A CA 1
ATOM 1845 C C . LEU A 1 238 ? -16.392 0.879 37.091 1.00 87.06 238 LEU A C 1
ATOM 1847 O O . LEU A 1 238 ? -16.305 0.112 36.131 1.00 87.06 238 LEU A O 1
ATOM 1851 N N . ILE A 1 239 ? -15.328 1.385 37.709 1.00 89.00 239 ILE A N 1
ATOM 1852 C CA . ILE A 1 239 ? -13.951 0.970 37.416 1.00 89.00 239 ILE A CA 1
ATOM 1853 C C . ILE A 1 239 ? -13.497 0.038 38.531 1.00 89.00 239 ILE A C 1
ATOM 1855 O O . ILE A 1 239 ? -13.643 0.371 39.702 1.00 89.00 239 ILE A O 1
ATOM 1859 N N . ALA A 1 240 ? -12.941 -1.111 38.167 1.00 89.19 240 ALA A N 1
ATOM 1860 C CA . ALA A 1 240 ? -12.279 -2.019 39.091 1.00 89.19 240 ALA A CA 1
ATOM 1861 C C . ALA A 1 240 ? -10.772 -2.004 38.833 1.00 89.19 240 ALA A C 1
ATOM 1863 O O . ALA A 1 240 ? -10.342 -2.008 37.675 1.00 89.19 240 ALA A O 1
ATOM 1864 N N . GLY A 1 241 ? -9.981 -2.014 39.901 1.00 89.31 241 GLY A N 1
ATOM 1865 C CA . GLY A 1 241 ? -8.526 -2.074 39.833 1.00 89.31 241 GLY A CA 1
ATOM 1866 C C . GLY A 1 241 ? -7.982 -3.195 40.685 1.00 89.31 241 GLY A C 1
ATOM 1867 O O . GLY A 1 241 ? -8.254 -3.249 41.879 1.00 89.31 241 GLY A O 1
ATOM 1868 N N . GLY A 1 242 ? -7.215 -4.078 40.057 1.00 88.44 242 GLY A N 1
ATOM 1869 C CA . GLY A 1 242 ? -6.479 -5.133 40.735 1.00 88.44 242 GLY A CA 1
ATOM 1870 C C . GLY A 1 242 ? -5.152 -4.591 41.250 1.00 88.44 242 GLY A C 1
ATOM 1871 O O . GLY A 1 242 ? -4.359 -4.065 40.465 1.00 88.44 242 GLY A O 1
ATOM 1872 N N . LEU A 1 243 ? -4.925 -4.703 42.555 1.00 87.62 243 LEU A N 1
ATOM 1873 C CA . LEU A 1 243 ? -3.736 -4.202 43.237 1.00 87.62 243 LEU A CA 1
ATOM 1874 C C . LEU A 1 243 ? -2.674 -5.302 43.417 1.00 87.62 243 LEU A C 1
ATOM 1876 O O . LEU A 1 243 ? -2.949 -6.503 43.322 1.00 87.62 243 LEU A O 1
ATOM 1880 N N . VAL A 1 244 ? -1.434 -4.873 43.682 1.00 82.56 244 VAL A N 1
ATOM 1881 C CA . VAL A 1 244 ? -0.282 -5.761 43.951 1.00 82.56 244 VAL A CA 1
ATOM 1882 C C . VAL A 1 244 ? -0.474 -6.606 45.213 1.00 82.56 244 VAL A C 1
ATOM 1884 O O . VAL A 1 244 ? -0.003 -7.736 45.282 1.00 82.56 244 VAL A O 1
ATOM 1887 N N . ASP A 1 245 ? -1.171 -6.073 46.211 1.00 80.50 245 ASP A N 1
ATOM 1888 C CA . ASP A 1 245 ? -1.413 -6.727 47.501 1.00 80.50 245 ASP A CA 1
ATOM 1889 C C . ASP A 1 245 ? -2.535 -7.783 47.455 1.00 80.50 245 ASP A C 1
ATOM 1891 O O . ASP A 1 245 ? -2.826 -8.405 48.475 1.00 80.50 245 ASP A O 1
ATOM 1895 N N . GLY A 1 246 ? -3.146 -8.003 46.284 1.00 81.88 246 GLY A N 1
ATOM 1896 C CA . GLY A 1 246 ? -4.264 -8.930 46.091 1.00 81.88 246 GLY A CA 1
ATOM 1897 C C . GLY A 1 246 ? -5.642 -8.303 46.299 1.00 81.88 246 GLY A C 1
ATOM 1898 O O . GLY A 1 246 ? -6.664 -8.960 46.080 1.00 81.88 246 GLY A O 1
ATOM 1899 N N . ASN A 1 247 ? -5.695 -7.024 46.669 1.00 87.38 247 ASN A N 1
ATOM 1900 C CA . ASN A 1 247 ? -6.955 -6.318 46.813 1.00 87.38 247 ASN A CA 1
ATOM 1901 C C . ASN A 1 247 ? -7.520 -5.900 45.450 1.00 87.38 247 ASN A C 1
ATOM 1903 O O . ASN A 1 247 ? -6.808 -5.762 44.451 1.00 87.38 247 ASN A O 1
ATOM 1907 N N . ILE A 1 248 ? -8.835 -5.703 45.411 1.00 88.56 248 ILE A N 1
ATOM 1908 C CA . ILE A 1 248 ? -9.547 -5.138 44.271 1.00 88.56 248 ILE A CA 1
ATOM 1909 C C . ILE A 1 248 ? -10.370 -3.965 44.778 1.00 88.56 248 ILE A C 1
ATOM 1911 O O . ILE A 1 248 ? -11.295 -4.137 45.574 1.00 88.56 248 ILE A O 1
ATOM 1915 N N . ASP A 1 249 ? -10.052 -2.782 44.277 1.00 89.06 249 ASP A N 1
ATOM 1916 C CA . ASP A 1 249 ? -10.777 -1.562 44.599 1.00 89.06 249 ASP A CA 1
ATOM 1917 C C . ASP A 1 249 ? -11.767 -1.224 43.481 1.00 89.06 249 ASP A C 1
ATOM 1919 O O . ASP A 1 249 ? -11.486 -1.402 42.292 1.00 89.06 249 ASP A O 1
ATOM 1923 N N . LEU A 1 250 ? -12.946 -0.742 43.874 1.00 88.25 250 LEU A N 1
ATOM 1924 C CA . LEU A 1 250 ? -14.010 -0.305 42.975 1.00 88.25 250 LEU A CA 1
ATOM 1925 C C . LEU A 1 250 ? -14.202 1.204 43.094 1.00 88.25 250 LEU A C 1
ATOM 1927 O O . LEU A 1 250 ? -14.466 1.707 44.187 1.00 88.25 250 LEU A O 1
ATOM 1931 N N . TRP A 1 251 ? -14.157 1.918 41.973 1.00 88.00 251 TRP A N 1
ATOM 1932 C CA . TRP A 1 251 ? -14.353 3.365 41.916 1.00 88.00 251 TRP A CA 1
ATOM 1933 C C . TRP A 1 251 ? -15.551 3.766 41.062 1.00 88.00 251 TRP A C 1
ATOM 1935 O O . TRP A 1 251 ? -15.843 3.152 40.032 1.00 88.00 251 TRP A O 1
ATOM 1945 N N . ASN A 1 252 ? -16.202 4.857 41.467 1.00 85.88 252 ASN A N 1
ATOM 1946 C CA . ASN A 1 252 ? -17.185 5.565 40.657 1.00 85.88 252 ASN A CA 1
ATOM 1947 C C . ASN A 1 252 ? -16.480 6.638 39.801 1.00 85.88 252 ASN A C 1
ATOM 1949 O O . ASN A 1 252 ? -15.997 7.630 40.360 1.00 85.88 252 ASN A O 1
ATOM 1953 N N . PRO A 1 253 ? -16.455 6.505 38.460 1.00 84.56 253 PRO A N 1
ATOM 1954 C CA . PRO A 1 253 ? -15.814 7.478 37.574 1.00 84.56 253 PRO A CA 1
ATOM 1955 C C . PRO A 1 253 ? -16.416 8.881 37.685 1.00 84.56 253 PRO A C 1
ATOM 1957 O O . PRO A 1 253 ? -15.693 9.869 37.594 1.00 84.56 253 PRO A O 1
ATOM 1960 N N . LEU A 1 254 ? -17.729 8.983 37.923 1.00 83.62 254 LEU A N 1
ATOM 1961 C CA . LEU A 1 254 ? -18.418 10.270 38.029 1.00 83.62 254 LEU A CA 1
ATOM 1962 C C . LEU A 1 254 ? -17.921 11.062 39.247 1.00 83.62 254 LEU A C 1
ATOM 1964 O O . LEU A 1 254 ? -17.643 12.257 39.153 1.00 83.62 254 LEU A O 1
ATOM 1968 N N . SER A 1 255 ? -17.740 10.377 40.377 1.00 82.25 255 SER A N 1
ATOM 1969 C CA . SER A 1 255 ? -17.171 10.958 41.597 1.00 82.25 255 SER A CA 1
ATOM 1970 C C . SER A 1 255 ? -15.678 11.271 41.458 1.00 82.25 255 SER A C 1
ATOM 1972 O O . SER A 1 255 ? -15.206 12.234 42.061 1.00 82.25 255 SER A O 1
ATOM 1974 N N . LEU A 1 256 ? -14.950 10.494 40.643 1.00 79.50 256 LEU A N 1
ATOM 1975 C CA . LEU A 1 256 ? -13.527 10.703 40.361 1.00 79.50 256 LEU A CA 1
ATOM 1976 C C . LEU A 1 256 ? -13.296 12.008 39.582 1.00 79.50 256 LEU A C 1
ATOM 1978 O O . LEU A 1 256 ? -12.438 12.805 39.952 1.00 79.50 256 LEU A O 1
ATOM 1982 N N . ILE A 1 257 ? -14.110 12.260 38.552 1.00 82.56 257 ILE A N 1
ATOM 1983 C CA . ILE A 1 257 ? -14.074 13.506 37.766 1.00 82.56 257 ILE A CA 1
ATOM 1984 C C . ILE A 1 257 ? -14.455 14.709 38.645 1.00 82.56 257 ILE A C 1
ATOM 1986 O O . ILE A 1 257 ? -13.881 15.788 38.515 1.00 82.56 257 ILE A O 1
ATOM 1990 N N . GLY A 1 258 ? -15.382 14.515 39.587 1.00 75.25 258 GLY A N 1
ATOM 1991 C CA . GLY A 1 258 ? -15.814 15.537 40.542 1.00 75.25 258 GLY A CA 1
ATOM 1992 C C . GLY A 1 258 ? -14.845 15.828 41.698 1.00 75.25 258 GLY A C 1
ATOM 1993 O O . GLY A 1 258 ? -15.206 16.608 42.576 1.00 75.25 258 GLY A O 1
ATOM 1994 N N . SER A 1 259 ? -13.649 15.220 41.738 1.00 69.75 259 SER A N 1
ATOM 1995 C CA . SER A 1 259 ? -12.673 15.341 42.844 1.00 69.75 259 SER A CA 1
ATOM 1996 C C . SER A 1 259 ? -13.240 15.004 44.238 1.00 69.75 259 SER A C 1
ATOM 1998 O O . SER A 1 259 ? -12.829 15.585 45.243 1.00 69.75 259 SER A O 1
ATOM 2000 N N . GLN A 1 260 ? -14.196 14.073 44.321 1.00 70.75 260 GLN A N 1
ATOM 2001 C CA . GLN A 1 260 ? -14.749 13.575 45.588 1.00 70.75 260 GLN A CA 1
ATOM 2002 C C . GLN A 1 260 ? -14.190 12.185 45.934 1.00 70.75 260 GLN A C 1
ATOM 2004 O O . GLN A 1 260 ? -13.498 11.559 45.132 1.00 70.75 260 GLN A O 1
ATOM 2009 N N . SER A 1 261 ? -14.494 11.679 47.138 1.00 71.44 261 SER A N 1
ATOM 2010 C CA . SER A 1 261 ? -14.157 10.303 47.534 1.00 71.44 261 SER A CA 1
ATOM 2011 C C . SER A 1 261 ? -14.854 9.301 46.609 1.00 71.44 261 SER A C 1
ATOM 2013 O O . SER A 1 261 ? -16.037 9.017 46.770 1.00 71.44 261 SER A O 1
ATOM 2015 N N . ALA A 1 262 ? -14.113 8.784 45.630 1.00 81.12 262 ALA A N 1
ATOM 2016 C CA . ALA A 1 262 ? -14.647 7.958 44.551 1.00 81.12 262 ALA A CA 1
ATOM 2017 C C . ALA A 1 262 ? -14.654 6.450 44.845 1.00 81.12 262 ALA A C 1
ATOM 2019 O O . ALA A 1 262 ? -15.188 5.694 44.038 1.00 81.12 262 ALA A O 1
ATOM 2020 N N . LEU A 1 263 ? -14.049 6.001 45.952 1.00 82.19 263 LEU A N 1
ATOM 2021 C CA . LEU A 1 263 ? -13.993 4.584 46.325 1.00 82.19 263 LEU A CA 1
ATOM 2022 C C . LEU A 1 263 ? -15.376 4.102 46.793 1.00 82.19 263 LEU A C 1
ATOM 2024 O O . LEU A 1 263 ? -15.937 4.637 47.747 1.00 82.19 263 LEU A O 1
ATOM 2028 N N . VAL A 1 264 ? -15.911 3.093 46.109 1.00 82.75 264 VAL A N 1
ATOM 2029 C CA . VAL A 1 264 ? -17.248 2.515 46.326 1.00 82.75 264 VAL A CA 1
ATOM 2030 C C . VAL A 1 264 ? -17.168 1.215 47.123 1.00 82.75 264 VAL A C 1
ATOM 2032 O O . VAL A 1 264 ? -18.052 0.929 47.925 1.00 82.75 264 VAL A O 1
ATOM 2035 N N . GLY A 1 265 ? -16.116 0.424 46.916 1.00 80.31 265 GLY A N 1
ATOM 2036 C CA . GLY A 1 265 ? -15.959 -0.870 47.567 1.00 80.31 265 GLY A CA 1
ATOM 2037 C C . GLY A 1 265 ? -14.526 -1.375 47.513 1.00 80.31 265 GLY A C 1
ATOM 2038 O O . GLY A 1 265 ? -13.768 -1.014 46.617 1.00 80.31 265 GLY A O 1
ATOM 2039 N N . HIS A 1 266 ? -14.188 -2.211 48.488 1.00 84.94 266 HIS A N 1
ATOM 2040 C CA . HIS A 1 266 ? -12.889 -2.852 48.638 1.00 84.94 266 HIS A CA 1
ATOM 2041 C C . HIS A 1 266 ? -13.117 -4.356 48.799 1.00 84.94 266 HIS A C 1
ATOM 2043 O O . HIS A 1 266 ? -13.879 -4.774 49.67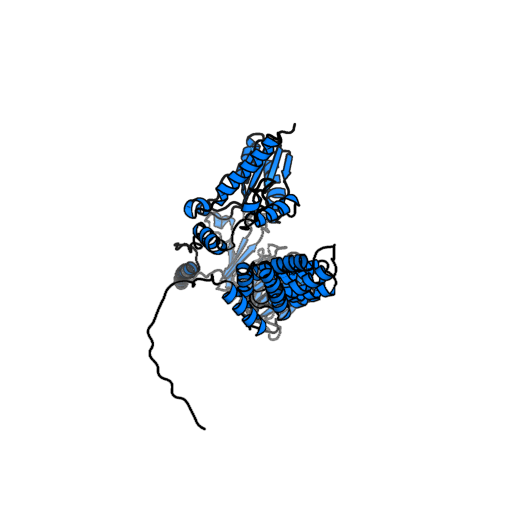5 1.00 84.94 266 HIS A O 1
ATOM 2049 N N . LEU A 1 267 ? -12.501 -5.157 47.934 1.00 84.75 267 LEU A N 1
ATOM 2050 C CA . LEU A 1 267 ? -12.634 -6.611 47.900 1.00 84.75 267 LEU A CA 1
ATOM 2051 C C . LEU A 1 267 ? -11.262 -7.238 48.171 1.00 84.75 267 LEU A C 1
ATOM 2053 O O . LEU A 1 267 ? -10.314 -6.985 47.431 1.00 84.75 267 LEU A O 1
ATOM 2057 N N . SER A 1 268 ? -11.151 -8.066 49.208 1.00 82.56 268 SER A N 1
ATOM 2058 C CA . SER A 1 268 ? -9.866 -8.597 49.683 1.00 82.56 268 SER A CA 1
ATOM 2059 C C . SER A 1 268 ? -9.931 -10.106 49.927 1.00 82.56 268 SER A C 1
ATOM 2061 O O . SER A 1 268 ? -10.260 -10.581 51.013 1.00 82.56 268 SER A O 1
ATOM 2063 N N . VAL A 1 269 ? -9.647 -10.888 48.882 1.00 80.62 269 VAL A N 1
ATOM 2064 C CA . VAL A 1 269 ? -9.672 -12.365 48.947 1.00 80.62 269 VAL A CA 1
ATOM 2065 C C . VAL A 1 269 ? -8.408 -13.007 48.390 1.00 80.62 269 VAL A C 1
ATOM 2067 O O . VAL A 1 269 ? -7.967 -14.024 48.928 1.00 80.62 269 VAL A O 1
ATOM 2070 N N . HIS A 1 270 ? -7.812 -12.426 47.348 1.00 83.56 270 HIS A N 1
ATOM 2071 C CA . HIS A 1 270 ? -6.599 -12.971 46.745 1.00 83.56 270 HIS A CA 1
ATOM 2072 C C . HIS A 1 270 ? -5.392 -12.759 47.652 1.00 83.56 270 HIS A C 1
ATOM 2074 O O . HIS A 1 270 ? -5.292 -11.755 48.354 1.00 83.56 270 HIS A O 1
ATOM 2080 N N . LYS A 1 271 ? -4.470 -13.724 47.643 1.00 81.56 271 LYS A N 1
ATOM 2081 C CA . LYS A 1 271 ? -3.223 -13.650 48.429 1.00 81.56 271 LYS A CA 1
ATOM 2082 C C . LYS A 1 271 ? -2.038 -13.138 47.621 1.00 81.56 271 LYS A C 1
ATOM 2084 O O . LYS A 1 271 ? -0.988 -12.863 48.197 1.00 81.56 271 LYS A O 1
ATOM 2089 N N . GLY A 1 272 ? -2.193 -13.090 46.303 1.00 82.19 272 GLY A N 1
ATOM 2090 C CA . GLY A 1 272 ? -1.189 -12.610 45.368 1.00 82.19 272 GLY A CA 1
ATOM 2091 C C . GLY A 1 272 ? -1.724 -11.482 44.485 1.00 82.19 272 GLY A C 1
ATOM 2092 O O . GLY A 1 272 ? -2.931 -11.235 44.473 1.00 82.19 272 GLY A O 1
ATOM 2093 N N . PRO A 1 273 ? -0.836 -10.825 43.723 1.00 85.25 273 PRO A N 1
ATOM 2094 C CA . PRO A 1 273 ? -1.197 -9.751 42.807 1.00 85.25 273 PRO A CA 1
ATOM 2095 C C . PRO A 1 273 ? -2.331 -10.138 41.851 1.00 85.25 273 PRO A C 1
ATOM 2097 O O . PRO A 1 273 ? -2.290 -11.200 41.225 1.00 85.25 273 PRO A O 1
ATOM 2100 N N . VAL A 1 274 ? -3.327 -9.261 41.695 1.00 88.88 274 VAL A N 1
ATOM 2101 C CA . VAL A 1 274 ? -4.447 -9.492 40.767 1.00 88.88 274 VAL A CA 1
ATOM 2102 C C . VAL A 1 274 ? -4.027 -9.104 39.349 1.00 88.88 274 VAL A C 1
ATOM 2104 O O . VAL A 1 274 ? -3.817 -7.927 39.056 1.00 88.88 274 VAL A O 1
ATOM 2107 N N . ARG A 1 275 ? -3.912 -10.092 38.455 1.00 87.25 275 ARG A N 1
ATOM 2108 C CA . ARG A 1 275 ? -3.459 -9.914 37.061 1.00 87.25 275 ARG A CA 1
ATOM 2109 C C . ARG A 1 275 ? -4.592 -9.982 36.046 1.00 87.25 275 ARG A C 1
ATOM 2111 O O . ARG A 1 275 ? -4.598 -9.244 35.069 1.00 87.25 275 ARG A O 1
ATOM 2118 N N . GLY A 1 276 ? -5.567 -10.855 36.278 1.00 87.31 276 GLY A N 1
ATOM 2119 C CA . GLY A 1 276 ? -6.776 -10.948 35.467 1.00 87.31 276 GLY A CA 1
ATOM 2120 C C . GLY A 1 276 ? -7.909 -10.178 36.127 1.00 87.31 276 GLY A C 1
ATOM 2121 O O . GLY A 1 276 ? -8.234 -10.449 37.279 1.00 87.31 276 GLY A O 1
ATOM 2122 N N . LEU A 1 277 ? -8.534 -9.248 35.408 1.00 91.81 277 LEU A N 1
ATOM 2123 C CA . LEU A 1 277 ? -9.714 -8.530 35.886 1.00 91.81 277 LEU A CA 1
ATOM 2124 C C . LEU A 1 277 ? -10.606 -8.166 34.698 1.00 91.81 277 LEU A C 1
ATOM 2126 O O . LEU A 1 277 ? -10.169 -7.443 33.803 1.00 91.81 277 LEU A O 1
ATOM 2130 N N . GLU A 1 278 ? -11.844 -8.658 34.672 1.00 92.44 278 GLU A N 1
ATOM 2131 C CA . GLU A 1 278 ? -12.805 -8.313 33.617 1.00 92.44 278 GLU A CA 1
ATOM 2132 C C . GLU A 1 278 ? -14.256 -8.364 34.115 1.00 92.44 278 GLU A C 1
ATOM 2134 O O . GLU A 1 278 ? -14.677 -9.314 34.780 1.00 92.44 278 GLU A O 1
ATOM 2139 N N . PHE A 1 279 ? -15.044 -7.349 33.750 1.00 91.06 279 PHE A N 1
ATOM 2140 C CA . PHE A 1 279 ? -16.492 -7.341 33.952 1.00 91.06 279 PHE A CA 1
ATOM 2141 C C . PHE A 1 279 ? -17.198 -8.179 32.889 1.00 91.06 279 PHE A C 1
ATOM 2143 O O . PHE A 1 279 ? -16.872 -8.128 31.702 1.00 91.06 279 PHE A O 1
ATOM 2150 N N . ASN A 1 280 ? -18.241 -8.895 33.291 1.00 88.81 280 ASN A N 1
ATOM 2151 C CA . ASN A 1 280 ? -19.063 -9.630 32.345 1.00 88.81 280 ASN A CA 1
ATOM 2152 C C . ASN A 1 280 ? -19.866 -8.662 31.454 1.00 88.81 280 ASN A C 1
ATOM 2154 O O . ASN A 1 280 ? -20.593 -7.792 31.932 1.00 88.81 280 ASN A O 1
ATOM 2158 N N . ALA A 1 281 ? -19.757 -8.836 30.134 1.00 86.38 281 ALA A N 1
ATOM 2159 C CA . ALA A 1 281 ? -20.410 -7.965 29.156 1.00 86.38 281 ALA A CA 1
ATOM 2160 C C . ALA A 1 281 ? -21.944 -8.114 29.105 1.00 86.38 281 ALA A C 1
ATOM 2162 O O . ALA A 1 281 ? -22.627 -7.176 28.694 1.00 86.38 281 ALA A O 1
ATOM 2163 N N . ILE A 1 282 ? -22.473 -9.283 29.485 1.00 86.69 282 ILE A N 1
ATOM 2164 C CA . ILE A 1 282 ? -23.908 -9.613 29.474 1.00 86.69 282 ILE A CA 1
ATOM 2165 C C . ILE A 1 282 ? -24.540 -9.293 30.834 1.00 86.69 282 ILE A C 1
ATOM 2167 O O . ILE A 1 282 ? -25.647 -8.765 30.889 1.00 86.69 282 ILE A O 1
ATOM 2171 N N . ALA A 1 283 ? -23.832 -9.598 31.923 1.00 86.75 283 ALA A N 1
ATOM 2172 C CA . ALA A 1 283 ? -24.290 -9.405 33.296 1.00 86.75 283 ALA A CA 1
ATOM 2173 C C . ALA A 1 283 ? -23.338 -8.457 34.053 1.00 86.75 283 ALA A C 1
ATOM 2175 O O . ALA A 1 283 ? -22.417 -8.928 34.716 1.00 86.75 283 ALA A O 1
ATOM 2176 N N . PRO A 1 284 ? -23.534 -7.129 33.975 1.00 83.81 284 PRO A N 1
ATOM 2177 C CA . PRO A 1 284 ? -22.581 -6.134 34.488 1.00 83.81 284 PRO A CA 1
ATOM 2178 C C . PRO A 1 284 ? -22.377 -6.164 36.013 1.00 83.81 284 PRO A C 1
ATOM 2180 O O . PRO A 1 284 ? -21.442 -5.545 36.512 1.00 83.81 284 PRO A O 1
ATOM 2183 N N . ASN A 1 285 ? -23.224 -6.881 36.759 1.00 85.00 285 ASN A N 1
ATOM 2184 C CA . ASN A 1 285 ? -23.051 -7.124 38.192 1.00 85.00 285 ASN A CA 1
ATOM 2185 C C . ASN A 1 285 ? -21.982 -8.184 38.510 1.00 85.00 285 ASN A C 1
ATOM 2187 O O . ASN A 1 285 ? -21.623 -8.333 39.674 1.00 85.00 285 ASN A O 1
ATOM 2191 N N . LEU A 1 286 ? -21.498 -8.924 37.508 1.00 89.38 286 LEU A N 1
ATOM 2192 C CA . LEU A 1 286 ? -20.478 -9.950 37.680 1.00 89.38 286 LEU A CA 1
ATOM 2193 C C . LEU A 1 286 ? -19.096 -9.428 37.283 1.00 89.38 286 LEU A C 1
ATOM 2195 O O . LEU A 1 286 ? -18.896 -8.933 36.170 1.00 89.38 286 LEU A O 1
ATOM 2199 N N . LEU A 1 287 ? -18.130 -9.626 38.173 1.00 90.56 287 LEU A N 1
ATOM 2200 C CA . LEU A 1 287 ? -16.719 -9.315 37.961 1.00 90.56 287 LEU A CA 1
ATOM 2201 C C . LEU A 1 287 ? -15.897 -10.597 38.115 1.00 90.56 287 LEU A C 1
ATOM 2203 O O . LEU A 1 287 ? -16.039 -11.302 39.108 1.00 90.56 287 LEU A O 1
ATOM 2207 N N . ALA A 1 288 ? -15.045 -10.911 37.142 1.00 91.56 288 ALA A N 1
ATOM 2208 C CA . ALA A 1 288 ? -14.061 -11.982 37.264 1.00 91.56 288 ALA A CA 1
ATOM 2209 C C . ALA A 1 288 ? -12.720 -11.386 37.667 1.00 91.56 288 ALA A C 1
ATOM 2211 O O . ALA A 1 288 ? -12.276 -10.409 37.062 1.00 91.56 288 ALA A O 1
ATOM 2212 N N . SER A 1 289 ? -12.056 -12.013 38.632 1.00 91.62 289 SER A N 1
ATOM 2213 C CA . SER A 1 289 ? -10.669 -11.717 38.959 1.00 91.62 289 SER A CA 1
ATOM 2214 C C . SER A 1 289 ? -9.829 -12.979 39.063 1.00 91.62 289 SER A C 1
ATOM 2216 O O . SER A 1 289 ? -10.323 -14.037 39.445 1.00 91.62 289 SER A O 1
ATOM 2218 N N . GLY A 1 290 ? -8.554 -12.864 38.713 1.00 90.50 290 GLY A N 1
ATOM 2219 C CA . GLY A 1 290 ? -7.574 -13.933 38.823 1.00 90.50 290 GLY A CA 1
ATOM 2220 C C . GLY A 1 290 ? -6.235 -13.386 39.256 1.00 90.50 290 GLY A C 1
ATOM 2221 O O . GLY A 1 290 ? -5.809 -12.330 38.776 1.00 90.50 290 GLY A O 1
ATOM 2222 N N . ALA A 1 291 ? -5.592 -14.106 40.160 1.00 88.31 291 ALA A N 1
ATOM 2223 C CA . ALA A 1 291 ? -4.351 -13.683 40.777 1.00 88.31 291 ALA A CA 1
ATOM 2224 C C . ALA A 1 291 ? -3.219 -14.695 40.567 1.00 88.31 291 ALA A C 1
ATOM 2226 O O . ALA A 1 291 ? -3.411 -15.820 40.093 1.00 88.31 291 ALA A O 1
ATOM 2227 N N . ASP A 1 292 ? -2.014 -14.275 40.949 1.00 86.06 292 ASP A N 1
ATOM 2228 C CA . ASP A 1 292 ? -0.816 -15.119 40.917 1.00 86.06 292 ASP A CA 1
ATOM 2229 C C . ASP A 1 292 ? -0.942 -16.347 41.856 1.00 86.06 292 ASP A C 1
ATOM 2231 O O . ASP A 1 292 ? -0.210 -17.319 41.712 1.00 86.06 292 ASP A O 1
ATOM 2235 N N . ASP A 1 293 ? -1.909 -16.381 42.779 1.00 82.56 293 ASP A N 1
ATOM 2236 C CA . ASP A 1 293 ? -2.174 -17.558 43.623 1.00 82.56 293 ASP A CA 1
ATOM 2237 C C . ASP A 1 293 ? -2.848 -18.733 42.884 1.00 82.56 293 ASP A C 1
ATOM 2239 O O . ASP A 1 293 ? -2.991 -19.819 43.454 1.00 82.56 293 ASP A O 1
ATOM 2243 N N . GLY A 1 294 ? -3.216 -18.548 41.612 1.00 80.44 294 GLY A N 1
ATOM 2244 C CA . GLY A 1 294 ? -3.877 -19.575 40.809 1.00 80.44 294 GLY A CA 1
ATOM 2245 C C . GLY A 1 294 ? -5.393 -19.638 41.018 1.00 80.44 294 GLY A C 1
ATOM 2246 O O . GLY A 1 294 ? -6.039 -20.535 40.468 1.00 80.44 294 GLY A O 1
ATOM 2247 N N . GLU A 1 295 ? -5.973 -18.724 41.803 1.00 84.06 295 GLU A N 1
ATOM 2248 C CA . GLU A 1 295 ? -7.406 -18.685 42.086 1.00 84.06 295 GLU A CA 1
ATOM 2249 C C . GLU A 1 295 ? -8.140 -17.729 41.138 1.00 84.06 295 GLU A C 1
ATOM 2251 O O . GLU A 1 295 ? -7.734 -16.589 40.910 1.00 84.06 295 GLU A O 1
ATOM 2256 N N . ILE A 1 296 ? -9.268 -18.193 40.594 1.00 88.19 296 ILE A N 1
ATOM 2257 C CA . ILE A 1 296 ? -10.229 -17.361 39.869 1.00 88.19 296 ILE A CA 1
ATOM 2258 C C . ILE A 1 296 ? -11.428 -17.127 40.782 1.00 88.19 296 ILE A C 1
ATOM 2260 O O . ILE A 1 296 ? -12.084 -18.076 41.211 1.00 88.19 296 ILE A O 1
ATOM 2264 N N . CYS A 1 297 ? -11.758 -15.866 41.029 1.00 88.50 297 CYS A N 1
ATOM 2265 C CA . CYS A 1 297 ? -12.905 -15.461 41.830 1.00 88.50 297 CYS A CA 1
ATOM 2266 C C . CYS A 1 297 ? -13.932 -14.751 40.947 1.00 88.50 297 CYS A C 1
ATOM 2268 O O . CYS A 1 297 ? -13.596 -13.832 40.199 1.00 88.50 297 CYS A O 1
ATOM 2270 N N . ILE A 1 298 ? -15.194 -15.165 41.048 1.00 89.94 298 ILE A N 1
ATOM 2271 C CA . ILE A 1 298 ? -16.327 -14.460 40.444 1.00 89.94 298 ILE A CA 1
ATOM 2272 C C . ILE A 1 298 ? -17.085 -13.733 41.547 1.00 89.94 298 ILE A C 1
ATOM 2274 O O . ILE A 1 298 ? -17.595 -14.357 42.479 1.00 89.94 298 ILE A O 1
ATOM 2278 N N . TRP A 1 299 ? -17.166 -12.418 41.414 1.00 87.62 299 TRP A N 1
ATOM 2279 C CA . TRP A 1 299 ? -17.791 -11.515 42.366 1.00 87.62 299 TRP A CA 1
ATOM 2280 C C . TRP A 1 299 ? -19.159 -11.098 41.856 1.00 87.62 299 TRP A C 1
ATOM 2282 O O . TRP A 1 299 ? -19.275 -10.626 40.725 1.00 87.62 299 TRP A O 1
ATOM 2292 N N . ASP A 1 300 ? -20.176 -11.235 42.702 1.00 85.75 300 ASP A N 1
ATOM 2293 C CA . ASP A 1 300 ? -21.457 -10.568 42.501 1.00 85.75 300 ASP A CA 1
ATOM 2294 C C . ASP A 1 300 ? -21.442 -9.249 43.272 1.00 85.75 300 ASP A C 1
ATOM 2296 O O . ASP A 1 300 ? -21.395 -9.227 44.502 1.00 85.75 300 ASP A O 1
ATOM 2300 N N . LEU A 1 301 ? -21.480 -8.131 42.552 1.00 81.81 301 LEU A N 1
ATOM 2301 C CA . LEU A 1 301 ? -21.427 -6.793 43.142 1.00 81.81 301 LEU A CA 1
ATOM 2302 C C . LEU A 1 301 ? -22.656 -6.474 44.004 1.00 81.81 301 LEU A C 1
ATOM 2304 O O . LEU A 1 301 ? -22.594 -5.574 44.837 1.00 81.81 301 LEU A O 1
ATOM 2308 N N . ALA A 1 302 ? -23.755 -7.223 43.856 1.00 77.94 302 ALA A N 1
ATOM 2309 C CA . ALA A 1 302 ? -24.896 -7.125 44.764 1.00 77.94 302 ALA A CA 1
ATOM 2310 C C . ALA A 1 302 ? -24.614 -7.753 46.146 1.00 77.94 302 ALA A C 1
ATOM 2312 O O . ALA A 1 302 ? -25.263 -7.388 47.128 1.00 77.94 302 ALA A O 1
ATOM 2313 N N . LYS A 1 303 ? -23.668 -8.701 46.231 1.00 76.88 303 LYS A N 1
ATOM 2314 C CA . LYS A 1 303 ? -23.294 -9.447 47.445 1.00 76.88 303 LYS A CA 1
ATOM 2315 C C . LYS A 1 303 ? -21.778 -9.710 47.482 1.00 76.88 303 LYS A C 1
ATOM 2317 O O . LYS A 1 303 ? -21.340 -10.847 47.308 1.00 76.88 303 LYS A O 1
ATOM 2322 N N . PRO A 1 304 ? -20.958 -8.682 47.753 1.00 71.62 304 PRO A N 1
ATOM 2323 C CA . PRO A 1 304 ? -19.499 -8.787 47.674 1.00 71.62 304 PRO A CA 1
ATOM 2324 C C . PRO A 1 304 ? -18.862 -9.699 48.740 1.00 71.62 304 PRO A C 1
ATOM 2326 O O . PRO A 1 304 ? -17.681 -10.013 48.639 1.00 71.62 304 PRO A O 1
ATOM 2329 N N . SER A 1 305 ? -19.614 -10.127 49.760 1.00 68.44 305 SER A N 1
ATOM 2330 C CA . SER A 1 305 ? -19.116 -10.942 50.875 1.00 68.44 305 SER A CA 1
ATOM 2331 C C . SER A 1 305 ? -18.951 -12.437 50.565 1.00 68.44 305 SER A C 1
ATOM 2333 O O . SER A 1 305 ? -18.323 -13.135 51.355 1.00 68.44 305 SER A O 1
ATOM 2335 N N . GLU A 1 306 ? -19.509 -12.945 49.460 1.00 72.69 306 GLU A N 1
ATOM 2336 C CA . GLU A 1 306 ? -19.508 -14.381 49.120 1.00 72.69 306 GLU A CA 1
ATOM 2337 C C . GLU A 1 306 ? -19.092 -14.629 47.651 1.00 72.69 306 GLU A C 1
ATOM 2339 O O . GLU A 1 306 ? -19.932 -14.981 46.816 1.00 72.69 306 GLU A O 1
ATOM 2344 N N . PRO A 1 307 ? -17.811 -14.437 47.280 1.00 76.69 307 PRO A N 1
ATOM 2345 C CA . PRO A 1 307 ? -17.354 -14.726 45.924 1.00 76.69 307 PRO A CA 1
ATOM 2346 C C . PRO A 1 307 ? -17.332 -16.230 45.624 1.00 76.69 307 PRO A C 1
ATOM 2348 O O . PRO A 1 307 ? -17.065 -17.072 46.483 1.00 76.69 307 PRO A O 1
ATOM 2351 N N . SER A 1 308 ? -17.576 -16.581 44.361 1.00 75.88 308 SER A N 1
ATOM 2352 C CA . SER A 1 308 ? -17.444 -17.960 43.882 1.00 75.88 308 SER A CA 1
ATOM 2353 C C . SER A 1 308 ? -15.997 -18.245 43.477 1.00 75.88 308 SER A C 1
ATOM 2355 O O . SER A 1 308 ? -15.489 -17.612 42.551 1.00 75.88 308 SER A O 1
ATOM 2357 N N . HIS A 1 309 ? -15.354 -19.210 44.139 1.00 69.06 309 HIS A N 1
ATOM 2358 C CA . HIS A 1 309 ? -13.963 -19.603 43.886 1.00 69.06 309 HIS A CA 1
ATOM 2359 C C . HIS A 1 309 ? -13.854 -20.735 42.858 1.00 69.06 309 HIS A C 1
ATOM 2361 O O . HIS A 1 309 ? -14.588 -21.725 42.919 1.00 69.06 309 HIS A O 1
ATOM 2367 N N . PHE A 1 310 ? -12.878 -20.636 41.959 1.00 64.44 310 PHE A N 1
ATOM 2368 C CA . PHE A 1 310 ? -12.548 -21.660 40.975 1.00 64.44 310 PHE A CA 1
ATOM 2369 C C . PHE A 1 310 ? -11.023 -21.869 40.939 1.00 64.44 310 PHE A C 1
ATOM 2371 O O . PHE A 1 310 ? -10.295 -20.900 40.725 1.00 64.44 310 PHE A O 1
ATOM 2378 N N . PRO A 1 311 ? -10.518 -23.111 41.096 1.00 57.78 311 PRO A N 1
ATOM 2379 C CA . PRO A 1 311 ? -11.236 -24.350 41.425 1.00 57.78 311 PRO A CA 1
ATOM 2380 C C . PRO A 1 311 ? -11.640 -24.441 42.914 1.00 57.78 311 PRO A C 1
ATOM 2382 O O . PRO A 1 311 ? -10.889 -24.046 43.797 1.00 57.78 311 PRO A O 1
ATOM 2385 N N . LEU A 1 312 ? -12.796 -25.051 43.216 1.00 54.53 312 LEU A N 1
ATOM 2386 C CA . LEU A 1 312 ? -13.337 -25.171 44.587 1.00 54.53 312 LEU A CA 1
ATOM 2387 C C . LEU A 1 312 ? -12.535 -26.071 45.555 1.00 54.53 312 LEU A C 1
ATOM 2389 O O . LEU A 1 312 ? -12.851 -26.125 46.742 1.00 54.53 312 LEU A O 1
ATOM 2393 N N . LEU A 1 313 ? -11.533 -26.820 45.083 1.00 48.78 313 LEU A N 1
ATOM 2394 C CA . LEU A 1 313 ? -10.844 -27.844 45.875 1.00 48.78 313 LEU A CA 1
ATOM 2395 C C . LEU A 1 313 ? -9.347 -27.538 46.010 1.00 48.78 313 LEU A C 1
ATOM 2397 O O . LEU A 1 313 ? -8.569 -27.832 45.108 1.00 48.78 313 LEU A O 1
ATOM 2401 N N . LYS A 1 314 ? -8.919 -27.093 47.201 1.00 46.72 314 LYS A N 1
ATOM 2402 C CA . LYS A 1 314 ? -7.508 -27.123 47.660 1.00 46.72 314 LYS A CA 1
ATOM 2403 C C . LYS A 1 314 ? -7.028 -28.538 48.036 1.00 46.72 314 LYS A C 1
ATOM 2405 O O . LYS A 1 314 ? -6.144 -28.711 48.870 1.00 46.72 314 LYS A O 1
ATOM 2410 N N . GLY A 1 315 ? -7.632 -29.570 47.448 1.00 33.25 315 GLY A N 1
ATOM 2411 C CA . GLY A 1 315 ? -7.360 -30.972 47.742 1.00 33.25 315 GLY A CA 1
ATOM 2412 C C . GLY A 1 315 ? -6.679 -31.655 46.565 1.00 33.25 315 GLY A C 1
ATOM 2413 O O . GLY A 1 315 ? -7.330 -31.922 45.562 1.00 33.25 315 GLY A O 1
ATOM 2414 N N . SER A 1 316 ? -5.377 -31.910 46.717 1.00 36.84 316 SER A N 1
ATOM 2415 C CA . SER A 1 316 ? -4.568 -32.942 46.050 1.00 36.84 316 SER A CA 1
ATOM 2416 C C . SER A 1 316 ? -5.245 -33.657 44.861 1.00 36.84 316 SER A C 1
ATOM 2418 O O . SER A 1 316 ? -5.996 -34.612 45.053 1.00 36.84 316 SER A O 1
ATOM 2420 N N . GLY A 1 317 ? -4.963 -33.214 43.626 1.00 37.50 317 GLY A N 1
ATOM 2421 C CA . GLY A 1 317 ? -5.144 -34.059 42.434 1.00 37.50 317 GLY A CA 1
ATOM 2422 C C . GLY A 1 317 ? -5.862 -33.481 41.209 1.00 37.50 317 GLY A C 1
ATOM 2423 O O . GLY A 1 317 ? -5.924 -34.178 40.201 1.00 37.50 317 GLY A O 1
ATOM 2424 N N . SER A 1 318 ? -6.376 -32.246 41.216 1.00 38.00 318 SER A N 1
ATOM 2425 C CA . SER A 1 318 ? -7.094 -31.692 40.052 1.00 38.00 318 SER A CA 1
ATOM 2426 C C . SER A 1 318 ? -6.447 -30.410 39.537 1.00 38.00 318 SER A C 1
ATOM 2428 O O . SER A 1 318 ? -6.638 -29.364 40.141 1.00 38.00 318 SER A O 1
ATOM 2430 N N . ALA A 1 319 ? -5.704 -30.523 38.427 1.00 45.44 319 ALA A N 1
ATOM 2431 C CA . ALA A 1 319 ? -5.252 -29.460 37.516 1.00 45.44 319 ALA A CA 1
ATOM 2432 C C . ALA A 1 319 ? -5.370 -28.022 38.060 1.00 45.44 319 ALA A C 1
ATOM 2434 O O . ALA A 1 319 ? -6.183 -27.231 37.581 1.00 45.44 319 ALA A O 1
ATOM 2435 N N . THR A 1 320 ? -4.561 -27.683 39.063 1.00 52.06 320 THR A N 1
ATOM 2436 C CA . THR A 1 320 ? -4.361 -26.291 39.458 1.00 52.06 320 THR A CA 1
ATOM 2437 C C . THR A 1 320 ? -3.674 -25.611 38.281 1.00 52.06 320 THR A C 1
ATOM 2439 O O . THR A 1 320 ? -2.554 -25.990 37.920 1.00 52.06 320 THR A O 1
ATOM 2442 N N . GLN A 1 321 ? -4.345 -24.656 37.631 1.00 60.25 321 GLN A N 1
ATOM 2443 C CA . GLN A 1 321 ? -3.599 -23.708 36.811 1.00 60.25 321 GLN A CA 1
ATOM 2444 C C . GLN A 1 321 ? -2.566 -23.034 37.721 1.00 60.25 321 GLN A C 1
ATOM 2446 O O . GLN A 1 321 ? -2.826 -22.834 38.906 1.00 60.25 321 GLN A O 1
ATOM 2451 N N . GLY A 1 322 ? -1.365 -22.791 37.192 1.00 70.38 322 GLY A N 1
ATOM 2452 C CA . GLY A 1 322 ? -0.360 -22.027 37.928 1.00 70.38 322 GLY A CA 1
ATOM 2453 C C . GLY A 1 322 ? -0.787 -20.566 38.050 1.00 70.38 322 GLY A C 1
ATOM 2454 O O . GLY A 1 322 ? -1.929 -20.222 37.752 1.00 70.38 322 GLY A O 1
ATOM 2455 N N . GLU A 1 323 ? 0.162 -19.705 38.400 1.00 85.31 323 GLU A N 1
ATOM 2456 C CA . GLU A 1 323 ? -0.006 -18.246 38.432 1.00 85.31 323 GLU A CA 1
ATOM 2457 C C . GLU A 1 323 ? -0.794 -17.752 37.206 1.00 85.31 323 GLU A C 1
ATOM 2459 O O . GLU A 1 323 ? -0.415 -18.038 36.058 1.00 85.31 323 GLU A O 1
ATOM 2464 N N . ILE A 1 324 ? -1.935 -17.098 37.443 1.00 87.31 324 ILE A N 1
ATOM 2465 C CA . ILE A 1 324 ? -2.836 -16.643 36.381 1.00 87.31 324 ILE A CA 1
ATOM 2466 C C . ILE A 1 324 ? -2.284 -15.345 35.823 1.00 87.31 324 ILE A C 1
ATOM 2468 O O . ILE A 1 324 ? -2.127 -14.369 36.547 1.00 87.31 324 ILE A O 1
ATOM 2472 N N . SER A 1 325 ? -2.044 -15.315 34.517 1.00 86.75 325 SER A N 1
ATOM 2473 C CA . SER A 1 325 ? -1.517 -14.128 33.854 1.00 86.75 325 SER A CA 1
ATOM 2474 C C . SER A 1 325 ? -2.609 -13.245 33.266 1.00 86.75 325 SER A C 1
ATOM 2476 O O . SER A 1 325 ? -2.505 -12.025 33.331 1.00 86.75 325 SER A O 1
ATOM 2478 N N . PHE A 1 326 ? -3.674 -13.836 32.716 1.00 89.31 326 PHE A N 1
ATOM 2479 C CA . PHE A 1 326 ? -4.781 -13.079 32.134 1.00 89.31 326 PHE A CA 1
ATOM 2480 C C . PHE A 1 326 ? -6.092 -13.865 32.181 1.00 89.31 326 PHE A C 1
ATOM 2482 O O . PHE A 1 326 ? -6.104 -15.099 32.139 1.00 89.31 326 PHE A O 1
ATOM 2489 N N . ILE A 1 327 ? -7.212 -13.145 32.218 1.00 91.88 327 ILE A N 1
ATOM 2490 C CA . ILE A 1 327 ? -8.564 -13.705 32.142 1.00 91.88 327 ILE A CA 1
ATOM 2491 C C . ILE A 1 327 ? -9.326 -12.984 31.041 1.00 91.88 327 ILE A C 1
ATOM 2493 O O . ILE A 1 327 ? -9.175 -11.777 30.878 1.00 91.88 327 ILE A O 1
ATOM 2497 N N . SER A 1 328 ? -10.144 -13.731 30.297 1.00 92.69 328 SER A N 1
ATOM 2498 C CA . SER A 1 328 ? -11.087 -13.148 29.355 1.00 92.69 328 SER A CA 1
ATOM 2499 C C . SER A 1 328 ? -12.461 -13.813 29.391 1.00 92.69 328 SER A C 1
ATOM 2501 O O . SER A 1 328 ? -12.581 -15.041 29.301 1.00 92.69 328 SER A O 1
ATOM 2503 N N . TRP A 1 329 ? -13.516 -13.007 29.487 1.00 92.56 329 TRP A N 1
ATOM 2504 C CA . TRP A 1 329 ? -14.905 -13.453 29.472 1.00 92.56 329 TRP A CA 1
ATOM 2505 C C . TRP A 1 329 ? -15.442 -13.577 28.047 1.00 92.56 329 TRP A C 1
ATOM 2507 O O . TRP A 1 329 ? -15.252 -12.700 27.201 1.00 92.56 329 TRP A O 1
ATOM 2517 N N . ASN A 1 330 ? -16.165 -14.662 27.769 1.00 90.06 330 ASN A N 1
ATOM 2518 C CA . ASN A 1 330 ? -16.828 -14.827 26.483 1.00 90.06 330 ASN A CA 1
ATOM 2519 C C . ASN A 1 330 ? -17.918 -13.758 26.284 1.00 90.06 330 ASN A C 1
ATOM 2521 O O . ASN A 1 330 ? -18.817 -13.594 27.110 1.00 90.06 330 ASN A O 1
ATOM 2525 N N . ARG A 1 331 ? -17.864 -13.054 25.148 1.00 88.69 331 ARG A N 1
ATOM 2526 C CA . ARG A 1 331 ? -18.761 -11.929 24.840 1.00 88.69 331 ARG A CA 1
ATOM 2527 C C . ARG A 1 331 ? -20.174 -12.342 24.417 1.00 88.69 331 ARG A C 1
ATOM 2529 O O . ARG A 1 331 ? -21.077 -11.512 24.459 1.00 88.69 331 ARG A O 1
ATOM 2536 N N . LYS A 1 332 ? -20.382 -13.603 24.021 1.00 87.69 332 LYS A N 1
ATOM 2537 C CA . LYS A 1 332 ? -21.688 -14.140 23.591 1.00 87.69 332 LYS A CA 1
ATOM 2538 C C . LYS A 1 332 ? -22.311 -15.093 24.612 1.00 87.69 332 LYS A C 1
ATOM 2540 O O . LYS A 1 332 ? -23.529 -15.240 24.633 1.00 87.69 332 LYS A O 1
ATOM 2545 N N . VAL A 1 333 ? -21.501 -15.750 25.446 1.00 87.75 333 VAL A N 1
ATOM 2546 C CA . VAL A 1 333 ? -21.962 -16.772 26.396 1.00 87.75 333 VAL A CA 1
ATOM 2547 C C . VAL A 1 333 ? -21.560 -16.408 27.824 1.00 87.75 333 VAL A C 1
ATOM 2549 O O . VAL A 1 333 ? -20.410 -16.574 28.217 1.00 87.75 333 VAL A O 1
ATOM 2552 N N . GLN A 1 334 ? -22.538 -16.001 28.637 1.00 86.94 334 GLN A N 1
ATOM 2553 C CA . GLN A 1 334 ? -22.318 -15.489 29.997 1.00 86.94 334 GLN A CA 1
ATOM 2554 C C . GLN A 1 334 ? -21.578 -16.465 30.923 1.00 86.94 334 GLN A C 1
ATOM 2556 O O . GLN A 1 334 ? -20.837 -16.029 31.791 1.00 86.94 334 GLN A O 1
ATOM 2561 N N . GLN A 1 335 ? -21.769 -17.776 30.780 1.00 87.69 335 GLN A N 1
ATOM 2562 C CA . GLN A 1 335 ? -21.171 -18.758 31.695 1.00 87.69 335 GLN A CA 1
ATOM 2563 C C . GLN A 1 335 ? -19.774 -19.248 31.288 1.00 87.69 335 GLN A C 1
ATOM 2565 O O . GLN A 1 335 ? -19.251 -20.142 31.945 1.00 87.69 335 GLN A O 1
ATOM 2570 N N . ILE A 1 336 ? -19.200 -18.746 30.191 1.00 90.31 336 ILE A N 1
ATOM 2571 C CA . ILE A 1 336 ? -17.904 -19.217 29.694 1.00 90.31 336 ILE A CA 1
ATOM 2572 C C . ILE A 1 336 ? -16.828 -18.179 29.987 1.00 90.31 336 ILE A C 1
ATOM 2574 O O . ILE A 1 336 ? -16.919 -17.033 29.548 1.00 90.31 336 ILE A O 1
ATOM 2578 N N . LEU A 1 337 ? -15.786 -18.622 30.681 1.00 91.50 337 LEU A N 1
ATOM 2579 C CA . LEU A 1 337 ? -14.609 -17.827 31.006 1.00 91.50 337 LEU A CA 1
ATOM 2580 C C . LEU A 1 337 ? -13.371 -18.529 30.460 1.00 91.50 337 LEU A C 1
ATOM 2582 O O . LEU A 1 337 ? -13.296 -19.753 30.491 1.00 91.50 337 LEU A O 1
ATOM 2586 N N . ALA A 1 338 ? -12.391 -17.777 29.983 1.00 91.12 338 ALA A N 1
ATOM 2587 C CA . ALA A 1 338 ? -11.073 -18.313 29.693 1.00 91.12 338 ALA A CA 1
ATOM 2588 C C . ALA A 1 338 ? -10.042 -17.679 30.621 1.00 91.12 338 ALA A C 1
ATOM 2590 O O . ALA A 1 338 ? -10.120 -16.492 30.930 1.00 91.12 338 ALA A O 1
ATOM 2591 N N . SER A 1 339 ? -9.068 -18.469 31.042 1.00 90.50 339 SER A N 1
ATOM 2592 C CA . SER A 1 339 ? -7.921 -18.005 31.811 1.00 90.50 339 SER A CA 1
ATOM 2593 C C . SER A 1 339 ? -6.655 -18.594 31.227 1.00 90.50 339 SER A C 1
ATOM 2595 O O . SER A 1 339 ? -6.631 -19.726 30.736 1.00 90.50 339 SER A O 1
ATOM 2597 N N . THR A 1 340 ? -5.579 -17.832 31.307 1.00 88.75 340 THR A N 1
ATOM 2598 C CA . THR A 1 340 ? -4.260 -18.290 30.905 1.00 88.75 340 THR A CA 1
ATOM 2599 C C . THR A 1 340 ? -3.277 -18.111 32.048 1.00 88.75 340 THR A C 1
ATOM 2601 O O . THR A 1 340 ? -3.407 -17.191 32.852 1.00 88.75 340 THR A O 1
ATOM 2604 N N . SER A 1 341 ? -2.330 -19.037 32.144 1.00 86.44 341 SER A N 1
ATOM 2605 C CA . SER A 1 341 ? -1.313 -19.062 33.190 1.00 86.44 341 SER A CA 1
ATOM 2606 C C . SER A 1 341 ? 0.068 -18.752 32.616 1.00 86.44 341 SER A C 1
ATOM 2608 O O . SER A 1 341 ? 0.331 -18.994 31.434 1.00 86.44 341 SER A O 1
ATOM 2610 N N . TYR A 1 342 ? 0.986 -18.280 33.464 1.00 81.88 342 TYR A N 1
ATOM 2611 C CA . TYR A 1 342 ? 2.388 -18.082 33.090 1.00 81.88 342 TYR A CA 1
ATOM 2612 C C . TYR A 1 342 ? 3.095 -19.363 32.639 1.00 81.88 342 TYR A C 1
ATOM 2614 O O . TYR A 1 342 ? 4.082 -19.288 31.913 1.00 81.88 342 TYR A O 1
ATOM 2622 N N . ASN A 1 343 ? 2.568 -20.539 32.986 1.00 77.81 343 ASN A N 1
ATOM 2623 C CA . ASN A 1 343 ? 3.082 -21.823 32.504 1.00 77.81 343 ASN A CA 1
ATOM 2624 C C . ASN A 1 343 ? 2.638 -22.183 31.066 1.00 77.81 343 ASN A C 1
ATOM 2626 O O . ASN A 1 343 ? 2.828 -23.322 30.634 1.00 77.81 343 ASN A O 1
ATOM 2630 N N . GLY A 1 344 ? 1.981 -21.257 30.359 1.00 77.00 344 GLY A N 1
ATOM 2631 C CA . GLY A 1 344 ? 1.524 -21.432 28.979 1.00 77.00 344 GLY A CA 1
ATOM 2632 C C . GLY A 1 344 ? 0.289 -22.305 28.806 1.00 77.00 344 GLY A C 1
ATOM 2633 O O . GLY A 1 344 ? -0.010 -22.733 27.690 1.00 77.00 344 GLY A O 1
ATOM 2634 N N . THR A 1 345 ? -0.415 -22.606 29.899 1.00 83.88 345 THR A N 1
ATOM 2635 C CA . THR A 1 345 ? -1.674 -23.353 29.864 1.00 83.88 345 THR A CA 1
ATOM 2636 C C . THR A 1 345 ? -2.848 -22.388 29.843 1.00 83.88 345 THR A C 1
ATOM 2638 O O . THR A 1 345 ? -3.023 -21.587 30.763 1.00 83.88 345 THR A O 1
ATOM 2641 N N . THR A 1 346 ? -3.707 -22.526 28.840 1.00 87.06 346 THR A N 1
ATOM 2642 C CA . THR A 1 346 ? -4.995 -21.842 28.757 1.00 87.06 346 THR A CA 1
ATOM 2643 C C . THR A 1 346 ? -6.116 -22.828 29.080 1.00 87.06 346 THR A C 1
ATOM 2645 O O . THR A 1 346 ? -6.170 -23.935 28.539 1.00 87.06 346 THR A O 1
ATOM 2648 N N . ALA A 1 347 ? -7.016 -22.430 29.974 1.00 87.81 347 ALA A N 1
ATOM 2649 C CA . ALA A 1 347 ? -8.192 -23.197 30.360 1.00 87.81 347 ALA A CA 1
ATOM 2650 C C . ALA A 1 347 ? -9.457 -22.424 30.005 1.00 87.81 347 ALA A C 1
ATOM 2652 O O . ALA A 1 347 ? -9.540 -21.210 30.189 1.00 87.81 347 ALA A O 1
ATOM 2653 N N . ILE A 1 348 ? -10.457 -23.148 29.516 1.00 89.38 348 ILE A N 1
ATOM 2654 C CA . ILE A 1 348 ? -11.810 -22.649 29.294 1.00 89.38 348 ILE A CA 1
ATOM 2655 C C . ILE A 1 348 ? -12.701 -23.260 30.367 1.00 89.38 348 ILE A C 1
ATOM 2657 O O . ILE A 1 348 ? -12.784 -24.480 30.481 1.00 89.38 348 ILE A O 1
ATOM 2661 N N . TRP A 1 349 ? -13.398 -22.422 31.119 1.00 87.06 349 TRP A N 1
ATOM 2662 C CA . TRP A 1 349 ? -14.236 -22.778 32.255 1.00 87.06 349 TRP A CA 1
ATOM 2663 C C . TRP A 1 349 ? -15.716 -22.640 31.909 1.00 87.06 349 TRP A C 1
ATOM 2665 O O . TRP A 1 349 ? -16.127 -21.657 31.292 1.00 87.06 349 TRP A O 1
ATOM 2675 N N . ASP A 1 350 ? -16.523 -23.609 32.351 1.00 85.44 350 ASP A N 1
ATOM 2676 C CA . ASP A 1 350 ? -17.979 -23.459 32.447 1.00 85.44 350 ASP A CA 1
ATOM 2677 C C . ASP A 1 350 ? -18.322 -23.119 33.896 1.00 85.44 350 ASP A C 1
ATOM 2679 O O . ASP A 1 350 ? -18.230 -23.973 34.785 1.00 85.44 350 ASP A O 1
ATOM 2683 N N . LEU A 1 351 ? -18.741 -21.879 34.132 1.00 84.06 351 LEU A N 1
ATOM 2684 C CA . LEU A 1 351 ? -19.070 -21.373 35.461 1.00 84.06 351 LEU A CA 1
ATOM 2685 C C . LEU A 1 351 ? -20.244 -22.129 36.101 1.00 84.06 351 LEU A C 1
ATOM 2687 O O . LEU A 1 351 ? -20.312 -22.211 37.324 1.00 84.06 351 LEU A O 1
ATOM 2691 N N . ARG A 1 352 ? -21.130 -22.755 35.308 1.00 81.31 352 ARG A N 1
ATOM 2692 C CA . ARG A 1 352 ? -22.226 -23.587 35.842 1.00 81.31 352 ARG A CA 1
ATOM 2693 C C . ARG A 1 352 ? -21.738 -24.947 36.321 1.00 81.31 352 ARG A C 1
ATOM 2695 O O . ARG A 1 352 ? -22.259 -25.478 37.295 1.00 81.31 352 ARG A O 1
ATOM 2702 N N . LYS A 1 353 ? -20.763 -25.531 35.617 1.00 76.00 353 LYS A N 1
ATOM 2703 C CA . LYS A 1 353 ? -20.208 -26.857 35.948 1.00 76.00 353 LYS A CA 1
ATOM 2704 C C . LYS A 1 353 ? -19.068 -26.788 36.956 1.00 76.00 353 LYS A C 1
ATOM 2706 O O . LYS A 1 353 ? -18.654 -27.833 37.451 1.00 76.00 353 LYS A O 1
ATOM 2711 N N . GLN A 1 354 ? -18.545 -25.589 37.211 1.00 72.38 354 GLN A N 1
ATOM 2712 C CA . GLN A 1 354 ? -17.439 -25.329 38.132 1.00 72.38 354 GLN A CA 1
ATOM 2713 C C . GLN A 1 354 ? -16.188 -26.169 37.844 1.00 72.38 354 GLN A C 1
ATOM 2715 O O . GLN A 1 354 ? -15.441 -26.549 38.744 1.00 72.38 354 GLN A O 1
ATOM 2720 N N . LYS A 1 355 ? -15.964 -26.473 36.560 1.00 70.69 355 LYS A N 1
ATOM 2721 C CA . LYS A 1 355 ? -14.841 -27.274 36.065 1.00 70.69 355 LYS A CA 1
ATOM 2722 C C . LYS A 1 355 ? -14.322 -26.707 34.741 1.00 70.69 355 LYS A C 1
ATOM 2724 O O . LYS A 1 355 ? -15.118 -26.148 33.975 1.00 70.69 355 LYS A O 1
ATOM 2729 N N . PRO A 1 356 ? -13.024 -26.883 34.441 1.00 75.81 356 PRO A N 1
ATOM 2730 C CA . PRO A 1 356 ? -12.504 -26.570 33.121 1.00 75.81 356 PRO A CA 1
ATOM 2731 C C . PRO A 1 356 ? -13.098 -27.551 32.099 1.00 75.81 356 PRO A C 1
ATOM 2733 O O . PRO A 1 356 ? -13.133 -28.761 32.322 1.00 75.81 356 PRO A O 1
ATOM 2736 N N . ILE A 1 357 ? -13.604 -27.020 30.990 1.00 80.69 357 ILE A N 1
ATOM 2737 C CA . ILE A 1 357 ? -14.135 -27.776 29.850 1.00 80.69 357 ILE A CA 1
ATOM 2738 C C . ILE A 1 357 ? -12.985 -28.252 28.965 1.00 80.69 357 ILE A C 1
ATOM 2740 O O . ILE A 1 357 ? -12.969 -29.398 28.525 1.00 80.69 357 ILE A O 1
ATOM 2744 N N . ILE A 1 358 ? -12.048 -27.347 28.674 1.00 80.25 358 ILE A N 1
ATOM 2745 C CA . ILE A 1 358 ? -10.931 -27.572 27.759 1.00 80.25 358 ILE A CA 1
ATOM 2746 C C . ILE A 1 358 ? -9.695 -26.941 28.379 1.00 80.25 358 ILE A C 1
ATOM 2748 O O . ILE A 1 358 ? -9.726 -25.770 28.743 1.00 80.25 358 ILE A O 1
ATOM 2752 N N . ASN A 1 359 ? -8.609 -27.707 28.426 1.00 80.56 359 ASN A N 1
ATOM 2753 C CA . ASN A 1 359 ? -7.277 -27.202 28.718 1.00 80.56 359 ASN A CA 1
ATOM 2754 C C . ASN A 1 359 ? -6.406 -27.444 27.492 1.00 80.56 359 ASN A C 1
ATOM 2756 O O . ASN A 1 359 ? -6.337 -28.568 26.993 1.00 80.56 359 ASN A O 1
ATOM 2760 N N . PHE A 1 360 ? -5.738 -26.404 27.017 1.00 80.50 360 PHE A N 1
ATOM 2761 C CA . PHE A 1 360 ? -4.745 -26.513 25.961 1.00 80.50 360 PHE A CA 1
ATOM 2762 C C . PHE A 1 360 ? -3.510 -25.711 26.351 1.00 80.50 360 PHE A C 1
ATOM 2764 O O . PHE A 1 360 ? -3.587 -24.715 27.064 1.00 80.50 360 PHE A O 1
ATOM 2771 N N . ALA A 1 361 ? -2.355 -26.186 25.915 1.00 73.75 361 ALA A N 1
ATOM 2772 C CA . ALA A 1 361 ? -1.083 -25.535 26.158 1.00 73.75 361 ALA A CA 1
ATOM 2773 C C . ALA A 1 361 ? -0.277 -25.566 24.867 1.00 73.75 361 ALA A C 1
ATOM 2775 O O . ALA A 1 361 ? -0.392 -26.510 24.078 1.00 73.75 361 ALA A O 1
ATOM 2776 N N . ASP A 1 362 ? 0.546 -24.544 24.664 1.00 66.00 362 ASP A N 1
ATOM 2777 C CA . ASP A 1 362 ? 1.563 -24.613 23.626 1.00 66.00 362 ASP A CA 1
ATOM 2778 C C . ASP A 1 362 ? 2.563 -25.733 23.963 1.00 66.00 362 ASP A C 1
ATOM 2780 O O . ASP A 1 362 ? 2.900 -25.976 25.124 1.00 66.00 362 ASP A O 1
ATOM 2784 N N . SER A 1 363 ? 3.059 -26.403 22.928 1.00 62.72 363 SER A N 1
ATOM 2785 C CA . SER A 1 363 ? 4.108 -27.427 22.995 1.00 62.72 363 SER A CA 1
ATOM 2786 C C . SER A 1 363 ? 5.348 -26.973 23.772 1.00 62.72 363 SER A C 1
ATOM 2788 O O . SER A 1 363 ? 5.973 -27.774 24.463 1.00 62.72 363 SER A O 1
ATOM 2790 N N . VAL A 1 364 ? 5.664 -25.678 23.699 1.00 66.25 364 VAL A N 1
ATOM 2791 C CA . VAL A 1 364 ? 6.826 -25.056 24.347 1.00 66.25 364 VAL A CA 1
ATOM 2792 C C . VAL A 1 364 ? 6.472 -24.466 25.724 1.00 66.25 364 VAL A C 1
ATOM 2794 O O . VAL A 1 364 ? 7.360 -24.015 26.437 1.00 66.25 364 VAL A O 1
ATOM 2797 N N . ARG A 1 365 ? 5.190 -24.507 26.140 1.00 69.75 365 ARG A N 1
ATOM 2798 C CA . ARG A 1 365 ? 4.688 -23.982 27.430 1.00 69.75 365 ARG A CA 1
ATOM 2799 C C . ARG A 1 365 ? 5.177 -22.561 27.742 1.00 69.75 365 ARG A C 1
ATOM 2801 O O . ARG A 1 365 ? 5.592 -22.253 28.857 1.00 69.75 365 ARG A O 1
ATOM 2808 N N . ARG A 1 366 ? 5.156 -21.702 26.721 1.00 74.56 366 ARG A N 1
ATOM 2809 C CA . ARG A 1 366 ? 5.616 -20.314 26.820 1.00 74.56 366 ARG A CA 1
ATOM 2810 C C . ARG A 1 366 ? 4.658 -19.468 27.648 1.00 74.56 366 ARG A C 1
ATOM 2812 O O . ARG A 1 366 ? 3.458 -19.718 27.668 1.00 74.56 366 ARG A O 1
ATOM 2819 N N . ARG A 1 367 ? 5.195 -18.422 28.269 1.00 76.50 367 ARG A N 1
ATOM 2820 C CA . ARG A 1 367 ? 4.432 -17.455 29.055 1.00 76.50 367 ARG A CA 1
ATOM 2821 C C . ARG A 1 367 ? 3.436 -16.699 28.172 1.00 76.50 367 ARG A C 1
ATOM 2823 O O . ARG A 1 367 ? 3.835 -16.088 27.182 1.00 76.50 367 ARG A O 1
ATOM 2830 N N . CYS A 1 368 ? 2.156 -16.726 28.538 1.00 77.88 368 CYS A N 1
ATOM 2831 C CA . CYS A 1 368 ? 1.114 -15.981 27.833 1.00 77.88 368 CYS A CA 1
ATOM 2832 C C . CYS A 1 368 ? 0.901 -14.602 28.468 1.00 77.88 368 CYS A C 1
ATOM 2834 O O . CYS A 1 368 ? 0.617 -14.540 29.668 1.00 77.88 368 CYS A O 1
ATOM 2836 N N . SER A 1 369 ? 0.964 -13.529 27.676 1.00 79.38 369 SER A N 1
ATOM 2837 C CA . SER A 1 369 ? 0.670 -12.160 28.137 1.00 79.38 369 SER A CA 1
ATOM 2838 C C . SER A 1 369 ? -0.798 -11.805 28.052 1.00 79.38 369 SER A C 1
ATOM 2840 O O . SER A 1 369 ? -1.336 -11.207 28.977 1.00 79.38 369 SER A O 1
ATOM 2842 N N . VAL A 1 370 ? -1.437 -12.117 26.922 1.00 84.56 370 VAL A N 1
ATOM 2843 C CA . VAL A 1 370 ? -2.785 -11.625 26.616 1.00 84.56 370 VAL A CA 1
ATOM 2844 C C . VAL A 1 370 ? -3.671 -12.755 26.122 1.00 84.56 370 VAL A C 1
ATOM 2846 O O . VAL A 1 370 ? -3.250 -13.631 25.365 1.00 84.56 370 VAL A O 1
ATOM 2849 N N . LEU A 1 371 ? -4.929 -12.695 26.543 1.00 88.06 371 LEU A N 1
ATOM 2850 C CA . LEU A 1 371 ? -5.999 -13.594 26.148 1.00 88.06 371 LEU A CA 1
ATOM 2851 C C . LEU A 1 371 ? -7.223 -12.758 25.780 1.00 88.06 371 LEU A C 1
ATOM 2853 O O . LEU A 1 371 ? -7.652 -11.935 26.585 1.00 88.06 371 LEU A O 1
ATOM 2857 N N . GLN A 1 372 ? -7.790 -12.960 24.590 1.00 89.81 372 GLN A N 1
ATOM 2858 C CA . GLN A 1 372 ? -9.011 -12.269 24.162 1.00 89.81 372 GLN A CA 1
ATOM 2859 C C . GLN A 1 372 ? -9.929 -13.195 23.368 1.00 89.81 372 GLN A C 1
ATOM 2861 O O . GLN A 1 372 ? -9.505 -13.861 22.419 1.00 89.81 372 GLN A O 1
ATOM 2866 N N . TRP A 1 373 ? -11.208 -13.214 23.739 1.00 89.31 373 TRP A N 1
ATOM 2867 C CA . TRP A 1 373 ? -12.254 -13.841 22.934 1.00 89.31 373 TRP A CA 1
ATOM 2868 C C . TRP A 1 373 ? -12.558 -13.013 21.689 1.00 89.31 373 TRP A C 1
ATOM 2870 O O . TRP A 1 373 ? -12.566 -11.784 21.731 1.00 89.31 373 TRP A O 1
ATOM 2880 N N . ASN A 1 374 ? -12.884 -13.691 20.589 1.00 85.06 374 ASN A N 1
ATOM 2881 C CA . ASN A 1 374 ? -13.439 -13.015 19.426 1.00 85.06 374 ASN A CA 1
ATOM 2882 C C . ASN A 1 374 ? -14.799 -12.377 19.815 1.00 85.06 374 ASN A C 1
ATOM 2884 O O . ASN A 1 374 ? -15.656 -13.072 20.376 1.00 85.06 374 ASN A O 1
ATOM 2888 N N . PRO A 1 375 ? -15.013 -11.074 19.546 1.00 86.19 375 PRO A N 1
ATOM 2889 C CA . PRO A 1 375 ? -16.245 -10.378 19.920 1.00 86.19 375 PRO A CA 1
ATOM 2890 C C . PRO A 1 375 ? -17.490 -10.896 19.184 1.00 86.19 375 PRO A C 1
ATOM 2892 O O . PRO A 1 375 ? -18.594 -10.825 19.730 1.00 86.19 375 PRO A O 1
ATOM 2895 N N . ASP A 1 376 ? -17.324 -11.452 17.982 1.00 83.44 376 ASP A N 1
ATOM 2896 C CA . ASP A 1 376 ? -18.418 -11.899 17.118 1.00 83.44 376 ASP A CA 1
ATOM 2897 C C . ASP A 1 376 ? -18.634 -13.412 17.177 1.00 83.44 376 ASP A C 1
ATOM 2899 O O . ASP A 1 376 ? -19.777 -13.876 17.231 1.00 83.44 376 ASP A O 1
ATOM 2903 N N . ILE A 1 377 ? -17.547 -14.190 17.217 1.00 83.69 377 ILE A N 1
ATOM 2904 C CA . ILE A 1 377 ? -17.582 -15.655 17.125 1.00 83.69 377 ILE A CA 1
ATOM 2905 C C . ILE A 1 377 ? -17.250 -16.289 18.480 1.00 83.69 377 ILE A C 1
ATOM 2907 O O . ILE A 1 377 ? -16.100 -16.332 18.905 1.00 83.69 377 ILE A O 1
ATOM 2911 N N . ALA A 1 378 ? -18.252 -16.894 19.122 1.00 83.75 378 ALA A N 1
ATOM 2912 C CA . ALA A 1 378 ? -18.143 -17.439 20.480 1.00 83.75 378 ALA A CA 1
ATOM 2913 C C . ALA A 1 378 ? -17.135 -18.596 20.657 1.00 83.75 378 ALA A C 1
ATOM 2915 O O . ALA A 1 378 ? -16.820 -18.949 21.791 1.00 83.75 378 ALA A O 1
ATOM 2916 N N . THR A 1 379 ? -16.666 -19.216 19.570 1.00 83.56 379 THR A N 1
ATOM 2917 C CA . THR A 1 379 ? -15.765 -20.383 19.584 1.00 83.56 379 THR A CA 1
ATOM 2918 C C . THR A 1 379 ? -14.313 -20.040 19.253 1.00 83.56 379 THR A C 1
ATOM 2920 O O . THR A 1 379 ? -13.487 -20.946 19.165 1.00 83.56 379 THR A O 1
ATOM 2923 N N . GLN A 1 380 ? -13.997 -18.766 19.018 1.00 83.50 380 GLN A N 1
ATOM 2924 C CA . GLN A 1 380 ? -12.653 -18.323 18.659 1.00 83.50 380 GLN A CA 1
ATOM 2925 C C . GLN A 1 380 ? -12.038 -17.496 19.783 1.00 83.50 380 GLN A C 1
ATOM 2927 O O . GLN A 1 380 ? -12.676 -16.605 20.342 1.00 83.50 380 GLN A O 1
ATOM 2932 N N . ILE A 1 381 ? -10.778 -17.786 20.085 1.00 86.06 381 ILE A N 1
ATOM 2933 C CA . ILE A 1 381 ? -9.990 -17.100 21.103 1.00 86.06 381 ILE A CA 1
ATOM 2934 C C . ILE A 1 381 ? -8.575 -16.896 20.573 1.00 86.06 381 ILE A C 1
ATOM 2936 O O . ILE A 1 381 ? -8.060 -17.735 19.830 1.00 86.06 381 ILE A O 1
ATOM 2940 N N . MET A 1 382 ? -7.957 -15.783 20.948 1.00 85.88 382 MET A N 1
ATOM 2941 C CA . MET A 1 382 ? -6.578 -15.467 20.611 1.00 85.88 382 MET A CA 1
ATOM 2942 C C . MET A 1 382 ? -5.745 -15.401 21.888 1.00 85.88 382 MET A C 1
ATOM 2944 O O . MET A 1 382 ? -6.158 -14.802 22.882 1.00 85.88 382 MET A O 1
ATOM 2948 N N . VAL A 1 383 ? -4.581 -16.047 21.848 1.00 81.88 383 VAL A N 1
ATOM 2949 C CA . VAL A 1 383 ? -3.609 -16.107 22.943 1.00 81.88 383 VAL A CA 1
ATOM 2950 C C . VAL A 1 383 ? -2.291 -15.551 22.414 1.00 81.88 383 VAL A C 1
ATOM 2952 O O . VAL A 1 383 ? -1.797 -16.022 21.386 1.00 81.88 383 VAL A O 1
ATOM 2955 N N . ALA A 1 384 ? -1.730 -14.562 23.102 1.00 80.00 384 ALA A N 1
ATOM 2956 C CA . ALA A 1 384 ? -0.416 -13.999 22.806 1.00 80.00 384 ALA A CA 1
ATOM 2957 C C . ALA A 1 384 ? 0.636 -14.524 23.796 1.00 80.00 384 ALA A C 1
ATOM 2959 O O . ALA A 1 384 ? 0.323 -14.801 24.954 1.00 80.00 384 ALA A O 1
ATOM 2960 N N . SER A 1 385 ? 1.877 -14.669 23.327 1.00 75.94 385 SER A N 1
ATOM 2961 C CA . SER A 1 385 ? 3.030 -15.140 24.105 1.00 75.94 385 SER A CA 1
ATOM 2962 C C . SER A 1 385 ? 4.077 -14.033 24.212 1.00 75.94 385 SER A C 1
ATOM 2964 O O . SER A 1 385 ? 4.247 -13.285 23.257 1.00 75.94 385 SER A O 1
ATOM 2966 N N . ASP A 1 386 ? 4.827 -14.004 25.315 1.00 71.81 386 ASP A N 1
ATOM 2967 C CA . ASP A 1 386 ? 5.859 -12.987 25.624 1.00 71.81 386 ASP A CA 1
ATOM 2968 C C . ASP A 1 386 ? 7.192 -13.164 24.872 1.00 71.81 386 ASP A C 1
ATOM 2970 O O . ASP A 1 386 ? 8.193 -12.547 25.226 1.00 71.81 386 ASP A O 1
ATOM 2974 N N . ASP A 1 387 ? 7.249 -14.047 23.875 1.00 66.94 387 ASP A N 1
ATOM 2975 C CA . ASP A 1 387 ? 8.499 -14.400 23.202 1.00 66.94 387 ASP A CA 1
ATOM 2976 C C . ASP A 1 387 ? 8.544 -13.845 21.775 1.00 66.94 387 ASP A C 1
ATOM 2978 O O . ASP A 1 387 ? 7.949 -14.404 20.848 1.00 66.94 387 ASP A O 1
ATOM 2982 N N . ASP A 1 388 ? 9.318 -12.775 21.604 1.00 63.12 388 ASP A N 1
ATOM 2983 C CA . ASP A 1 388 ? 9.589 -12.145 20.310 1.00 63.12 388 ASP A CA 1
ATOM 2984 C C . ASP A 1 388 ? 10.525 -12.985 19.424 1.00 63.12 388 ASP A C 1
ATOM 2986 O O . ASP A 1 388 ? 10.612 -12.751 18.216 1.00 63.12 388 ASP A O 1
ATOM 2990 N N . SER A 1 389 ? 11.225 -13.983 19.985 1.00 60.19 389 SER A N 1
ATOM 2991 C CA . SER A 1 389 ? 12.178 -14.810 19.228 1.00 60.19 389 SER A CA 1
ATOM 2992 C C . SER A 1 389 ? 11.491 -15.829 18.316 1.00 60.19 389 SER A C 1
ATOM 2994 O O . SER A 1 389 ? 12.044 -16.242 17.293 1.00 60.19 389 SER A O 1
ATOM 2996 N N . SER A 1 390 ? 10.258 -16.217 18.650 1.00 59.19 390 SER A N 1
ATOM 2997 C CA . SER A 1 390 ? 9.461 -17.163 17.878 1.00 59.19 390 SER A CA 1
ATOM 2998 C C . SER A 1 390 ? 8.009 -16.695 17.772 1.00 59.19 390 SER A C 1
ATOM 3000 O O . SER A 1 390 ? 7.112 -17.342 18.318 1.00 59.19 390 SER A O 1
ATOM 3002 N N . PRO A 1 391 ? 7.740 -15.582 17.054 1.00 59.31 391 PRO A N 1
ATOM 3003 C CA . PRO A 1 391 ? 6.416 -14.985 17.034 1.00 59.31 391 PRO A CA 1
ATOM 3004 C C . PRO A 1 391 ? 5.426 -16.026 16.515 1.00 59.31 391 PRO A C 1
ATOM 3006 O O . PRO A 1 391 ? 5.456 -16.422 15.345 1.00 59.31 391 PRO A O 1
ATOM 3009 N N . THR A 1 392 ? 4.530 -16.483 17.390 1.00 61.97 392 THR A N 1
ATOM 3010 C CA . THR A 1 392 ? 3.446 -17.424 17.067 1.00 61.97 392 THR A CA 1
ATOM 3011 C C . THR A 1 392 ? 2.584 -16.903 15.918 1.00 61.97 392 THR A C 1
ATOM 3013 O O . THR A 1 392 ? 1.972 -17.693 15.197 1.00 61.97 392 THR A O 1
ATOM 3016 N N . LEU A 1 393 ? 2.620 -15.590 15.668 1.00 63.12 393 LEU A N 1
ATOM 3017 C CA . LEU A 1 393 ? 2.110 -14.931 14.473 1.00 63.12 393 LEU A CA 1
ATOM 3018 C C . LEU A 1 393 ? 2.669 -15.528 13.175 1.00 63.12 393 LEU A C 1
ATOM 3020 O O . LEU A 1 393 ? 1.891 -15.791 12.267 1.00 63.12 393 LEU A O 1
ATOM 3024 N N . LYS A 1 394 ? 3.979 -15.790 13.068 1.00 61.53 394 LYS A N 1
ATOM 3025 C CA . LYS A 1 394 ? 4.586 -16.371 11.858 1.00 61.53 394 LYS A CA 1
ATOM 3026 C C . LYS A 1 394 ? 4.047 -17.778 11.598 1.00 61.53 394 LYS A C 1
ATOM 3028 O O . LYS A 1 394 ? 3.602 -18.057 10.490 1.00 61.53 394 LYS A O 1
ATOM 3033 N N . SER A 1 395 ? 3.998 -18.620 12.632 1.00 64.56 395 SER A N 1
ATOM 3034 C CA . SER A 1 395 ? 3.442 -19.981 12.549 1.00 64.56 395 SER A CA 1
ATOM 3035 C C . SER A 1 395 ? 1.942 -19.974 12.221 1.00 64.56 395 SER A C 1
ATOM 3037 O O . SER A 1 395 ? 1.477 -20.705 11.345 1.00 64.56 395 SER A O 1
ATOM 3039 N N . THR A 1 396 ? 1.178 -19.084 12.858 1.00 70.50 396 THR A N 1
ATOM 3040 C CA . THR A 1 396 ? -0.260 -18.910 12.605 1.00 70.50 396 THR A CA 1
ATOM 3041 C C . THR A 1 396 ? -0.514 -18.409 11.186 1.00 70.50 396 THR A C 1
ATOM 3043 O O . THR A 1 396 ? -1.362 -18.958 10.487 1.00 70.50 396 THR A O 1
ATOM 3046 N N . ARG A 1 397 ? 0.268 -17.428 10.723 1.00 72.31 397 ARG A N 1
ATOM 3047 C CA . ARG A 1 397 ? 0.236 -16.897 9.357 1.00 72.31 397 ARG A CA 1
ATOM 3048 C C . ARG A 1 397 ? 0.553 -17.983 8.340 1.00 72.31 397 ARG A C 1
ATOM 3050 O O . ARG A 1 397 ? -0.209 -18.160 7.399 1.00 72.31 397 ARG A O 1
ATOM 3057 N N . GLU A 1 398 ? 1.625 -18.747 8.534 1.00 71.69 398 GLU A N 1
ATOM 3058 C CA . GLU A 1 398 ? 1.985 -19.863 7.651 1.00 71.69 398 GLU A CA 1
ATOM 3059 C C . GLU A 1 398 ? 0.877 -20.922 7.591 1.00 71.69 398 GLU A C 1
ATOM 3061 O O . GLU A 1 398 ? 0.540 -21.413 6.512 1.00 71.69 398 GLU A O 1
ATOM 3066 N N . LYS A 1 399 ? 0.264 -21.253 8.732 1.00 77.56 399 LYS A N 1
ATOM 3067 C CA . LYS A 1 399 ? -0.850 -22.204 8.791 1.00 77.56 399 LYS A CA 1
ATOM 3068 C C . LYS A 1 399 ? -2.109 -21.658 8.115 1.00 77.56 399 LYS A C 1
ATOM 3070 O O . LYS A 1 399 ? -2.776 -22.403 7.398 1.00 77.56 399 LYS A O 1
ATOM 3075 N N . TYR A 1 400 ? -2.412 -20.374 8.288 1.00 77.81 400 TYR A N 1
ATOM 3076 C CA . TYR A 1 400 ? -3.521 -19.699 7.617 1.00 77.81 400 TYR A CA 1
ATOM 3077 C C . TYR A 1 400 ? -3.323 -19.668 6.097 1.00 77.81 400 TYR A C 1
ATOM 3079 O O . TYR A 1 400 ? -4.205 -20.112 5.364 1.00 77.81 400 TYR A O 1
ATOM 3087 N N . LEU A 1 401 ? -2.135 -19.266 5.628 1.00 79.94 401 LEU A N 1
ATOM 3088 C CA . LEU A 1 401 ? -1.773 -19.259 4.207 1.00 79.94 401 LEU A CA 1
ATOM 3089 C C . LEU A 1 401 ? -1.904 -20.662 3.589 1.00 79.94 401 LEU A C 1
ATOM 3091 O O . LEU A 1 401 ? -2.477 -20.796 2.510 1.00 79.94 401 LEU A O 1
ATOM 3095 N N . LYS A 1 402 ? -1.471 -21.717 4.298 1.00 77.56 402 LYS A N 1
ATOM 3096 C CA . LYS A 1 402 ? -1.619 -23.121 3.859 1.00 77.56 402 LYS A CA 1
ATOM 3097 C C . LYS A 1 402 ? -3.066 -23.619 3.838 1.00 77.56 402 LYS A C 1
ATOM 3099 O O . LYS A 1 402 ? -3.402 -24.457 3.009 1.00 77.56 402 LYS A O 1
ATOM 3104 N N . THR A 1 403 ? -3.904 -23.153 4.762 1.00 79.44 403 THR A N 1
ATOM 3105 C CA . THR A 1 403 ? -5.306 -23.597 4.877 1.00 79.44 403 THR A CA 1
ATOM 3106 C C . THR A 1 403 ? -6.215 -22.848 3.902 1.00 79.44 403 THR A C 1
ATOM 3108 O O . THR A 1 403 ? -7.240 -23.371 3.469 1.00 79.44 403 THR A O 1
ATOM 3111 N N . SER A 1 404 ? -5.847 -21.619 3.536 1.00 77.69 404 SER A N 1
ATOM 3112 C CA . SER A 1 404 ? -6.623 -20.796 2.615 1.00 77.69 404 SER A CA 1
ATOM 3113 C C . SER A 1 404 ? -6.575 -21.348 1.182 1.00 77.69 404 SER A C 1
ATOM 3115 O O . SER A 1 404 ? -5.509 -21.537 0.603 1.00 77.69 404 SER A O 1
ATOM 3117 N N . GLY A 1 405 ? -7.745 -21.595 0.587 1.00 75.44 405 GLY A N 1
ATOM 3118 C CA . GLY A 1 405 ? -7.867 -22.078 -0.797 1.00 75.44 405 GLY A CA 1
ATOM 3119 C C . GLY A 1 405 ? -7.930 -20.970 -1.856 1.00 75.44 405 GLY A C 1
ATOM 3120 O O . GLY A 1 405 ? -7.996 -21.264 -3.049 1.00 75.44 405 GLY A O 1
ATOM 3121 N N . ALA A 1 406 ? -7.946 -19.700 -1.446 1.00 78.00 406 ALA A N 1
ATOM 3122 C CA . ALA A 1 406 ? -8.187 -18.585 -2.353 1.00 78.00 406 ALA A CA 1
ATOM 3123 C C . ALA A 1 406 ? -6.987 -18.334 -3.297 1.00 78.00 406 ALA A C 1
ATOM 3125 O O . ALA A 1 406 ? -5.844 -18.291 -2.836 1.00 78.00 406 ALA A O 1
ATOM 3126 N N . PRO A 1 407 ? -7.204 -18.102 -4.608 1.00 75.31 407 PRO A N 1
ATOM 3127 C CA . PRO A 1 407 ? -6.115 -17.857 -5.559 1.00 75.31 407 PRO A CA 1
ATOM 3128 C C . PRO A 1 407 ? -5.223 -16.657 -5.206 1.00 75.31 407 PRO A C 1
ATOM 3130 O O . PRO A 1 407 ? -4.006 -16.749 -5.353 1.00 75.31 407 PRO A O 1
ATOM 3133 N N . TYR A 1 408 ? -5.794 -15.558 -4.694 1.00 81.19 408 TYR A N 1
ATOM 3134 C CA . TYR A 1 408 ? -5.021 -14.371 -4.300 1.00 81.19 408 TYR A CA 1
ATOM 3135 C C . TYR A 1 408 ? -4.120 -14.642 -3.085 1.00 81.19 408 TYR A C 1
ATOM 3137 O O . TYR A 1 408 ? -3.018 -14.105 -3.001 1.00 81.19 408 TYR A O 1
ATOM 3145 N N . MET A 1 409 ? -4.534 -15.536 -2.182 1.00 82.06 409 MET A N 1
ATOM 3146 C CA . MET A 1 409 ? -3.742 -15.904 -1.006 1.00 82.06 409 MET A CA 1
ATOM 3147 C C . MET A 1 409 ? -2.452 -16.627 -1.377 1.00 82.06 409 MET A C 1
ATOM 3149 O O . MET A 1 409 ? -1.467 -16.514 -0.655 1.00 82.06 409 MET A O 1
ATOM 3153 N N . LYS A 1 410 ? -2.407 -17.306 -2.531 1.00 80.50 410 LYS A N 1
ATOM 3154 C CA . LYS A 1 410 ? -1.159 -17.870 -3.063 1.00 80.50 410 LYS A CA 1
ATOM 3155 C C . LYS A 1 410 ? -0.167 -16.775 -3.457 1.00 80.50 410 LYS A C 1
ATOM 3157 O O . LYS A 1 410 ? 1.022 -16.927 -3.204 1.00 80.50 410 LYS A O 1
ATOM 3162 N N . ILE A 1 411 ? -0.655 -15.666 -4.020 1.00 83.94 411 ILE A N 1
ATOM 3163 C CA . ILE A 1 411 ? 0.172 -14.500 -4.368 1.00 83.94 411 ILE A CA 1
ATOM 3164 C C . ILE A 1 411 ? 0.710 -13.863 -3.090 1.00 83.94 411 ILE A C 1
ATOM 3166 O O . ILE A 1 411 ? 1.916 -13.694 -2.951 1.00 83.94 411 ILE A O 1
ATOM 3170 N N . VAL A 1 412 ? -0.171 -13.594 -2.122 1.00 83.75 412 VAL A N 1
ATOM 3171 C CA . VAL A 1 412 ? 0.223 -13.048 -0.815 1.00 83.75 412 VAL A CA 1
ATOM 3172 C C . VAL A 1 412 ? 1.224 -13.973 -0.123 1.00 83.75 412 VAL A C 1
ATOM 3174 O O . VAL A 1 412 ? 2.231 -13.505 0.394 1.00 83.75 412 VAL A O 1
ATOM 3177 N N . SER A 1 413 ? 1.003 -15.290 -0.163 1.00 82.69 413 SER A N 1
ATOM 3178 C CA . SER A 1 413 ? 1.932 -16.267 0.407 1.00 82.69 413 SER A CA 1
ATOM 3179 C C . SER A 1 413 ? 3.304 -16.216 -0.256 1.00 82.69 413 SER A C 1
ATOM 3181 O O . SER A 1 413 ? 4.302 -16.333 0.450 1.00 82.69 413 SER A O 1
ATOM 3183 N N . ALA A 1 414 ? 3.367 -16.059 -1.578 1.00 84.00 414 ALA A N 1
ATOM 3184 C CA . ALA A 1 414 ? 4.629 -15.928 -2.295 1.00 84.00 414 ALA A CA 1
ATOM 3185 C C . ALA A 1 414 ? 5.360 -14.633 -1.908 1.00 84.00 414 ALA A C 1
ATOM 3187 O O . ALA A 1 414 ? 6.552 -14.685 -1.628 1.00 84.00 414 ALA A O 1
ATOM 3188 N N . MET A 1 415 ? 4.650 -13.504 -1.795 1.00 84.44 415 MET A N 1
ATOM 3189 C CA . MET A 1 415 ? 5.238 -12.223 -1.366 1.00 84.44 415 MET A CA 1
ATOM 3190 C C . MET A 1 415 ? 5.768 -12.289 0.068 1.00 84.44 415 MET A C 1
ATOM 3192 O O . MET A 1 415 ? 6.912 -11.941 0.339 1.00 84.44 415 MET A O 1
ATOM 3196 N N . VAL A 1 416 ? 4.950 -12.795 0.994 1.00 82.25 416 VAL A N 1
ATOM 3197 C CA . VAL A 1 416 ? 5.285 -12.884 2.423 1.00 82.25 416 VAL A CA 1
ATOM 3198 C C . VAL A 1 416 ? 6.473 -13.812 2.680 1.00 82.25 416 VAL A C 1
ATOM 3200 O O . VAL A 1 416 ? 7.251 -13.568 3.602 1.00 82.25 416 VAL A O 1
ATOM 3203 N N . ASN A 1 417 ? 6.604 -14.878 1.889 1.00 81.06 417 ASN A N 1
ATOM 3204 C CA . ASN A 1 417 ? 7.692 -15.847 2.016 1.00 81.06 417 ASN A CA 1
ATOM 3205 C C . ASN A 1 417 ? 8.881 -15.545 1.089 1.00 81.06 417 ASN A C 1
ATOM 3207 O O . ASN A 1 417 ? 9.837 -16.316 1.090 1.00 81.06 417 ASN A O 1
ATOM 3211 N N . ASN A 1 418 ? 8.826 -14.457 0.313 1.00 82.88 418 ASN A N 1
ATOM 3212 C CA . ASN A 1 418 ? 9.804 -14.105 -0.718 1.00 82.88 418 ASN A CA 1
ATOM 3213 C C . ASN A 1 418 ? 10.062 -15.230 -1.751 1.00 82.88 418 ASN A C 1
ATOM 3215 O O . ASN A 1 418 ? 11.178 -15.422 -2.227 1.00 82.88 418 ASN A O 1
ATOM 3219 N N . ASP A 1 419 ? 9.024 -15.996 -2.097 1.00 84.62 419 ASP A N 1
ATOM 3220 C CA . ASP A 1 419 ? 9.065 -17.082 -3.088 1.00 84.62 419 ASP A CA 1
ATOM 3221 C C . ASP A 1 419 ? 8.544 -16.597 -4.453 1.00 84.62 419 ASP A C 1
ATOM 3223 O O . ASP A 1 419 ? 7.517 -17.042 -4.980 1.00 84.62 419 ASP A O 1
ATOM 3227 N N . LEU A 1 420 ? 9.244 -15.610 -5.016 1.00 88.19 420 LEU A N 1
ATOM 3228 C CA . LEU A 1 420 ? 8.871 -14.956 -6.276 1.00 88.19 420 LEU A CA 1
ATOM 3229 C C . LEU A 1 420 ? 9.059 -15.877 -7.493 1.00 88.19 420 LEU A C 1
ATOM 3231 O O . LEU A 1 420 ? 8.319 -15.784 -8.472 1.00 88.19 420 LEU A O 1
ATOM 3235 N N . THR A 1 421 ? 9.995 -16.822 -7.425 1.00 88.31 421 THR A N 1
ATOM 3236 C CA . THR A 1 421 ? 10.240 -17.793 -8.499 1.00 88.31 421 THR A CA 1
ATOM 3237 C C . THR A 1 421 ? 9.038 -18.712 -8.697 1.00 88.31 421 THR A C 1
ATOM 3239 O O . THR A 1 421 ? 8.535 -18.849 -9.816 1.00 88.31 421 THR A O 1
ATOM 3242 N N . SER A 1 422 ? 8.513 -19.305 -7.619 1.00 85.81 422 SER A N 1
ATOM 3243 C CA . SER A 1 422 ? 7.334 -20.177 -7.702 1.00 85.81 422 SER A CA 1
ATOM 3244 C C . SER A 1 422 ? 6.097 -19.421 -8.181 1.00 85.81 422 SER A C 1
ATOM 3246 O O . SER A 1 422 ? 5.261 -19.982 -8.898 1.00 85.81 422 SER A O 1
ATOM 3248 N N . LEU A 1 423 ? 5.986 -18.130 -7.856 1.00 87.88 423 LEU A N 1
ATOM 3249 C CA . LEU A 1 423 ? 4.924 -17.273 -8.379 1.00 87.88 423 LEU A CA 1
ATOM 3250 C C . LEU A 1 423 ? 4.969 -17.180 -9.909 1.00 87.88 423 LEU A C 1
ATOM 3252 O O . LEU A 1 423 ? 3.936 -17.366 -10.554 1.00 87.88 423 LEU A O 1
ATOM 3256 N N . ILE A 1 424 ? 6.149 -16.940 -10.495 1.00 89.62 424 ILE A N 1
ATOM 3257 C CA . ILE A 1 424 ? 6.307 -16.838 -11.954 1.00 89.62 424 ILE A CA 1
ATOM 3258 C C . ILE A 1 424 ? 5.865 -18.137 -12.630 1.00 89.62 424 ILE A C 1
ATOM 3260 O O . ILE A 1 424 ? 5.179 -18.093 -13.652 1.00 89.62 424 ILE A O 1
ATOM 3264 N N . TYR A 1 425 ? 6.197 -19.300 -12.062 1.00 87.25 425 TYR A N 1
ATOM 3265 C CA . TYR A 1 425 ? 5.815 -20.592 -12.639 1.00 87.25 425 TYR A CA 1
ATOM 3266 C C . TYR A 1 425 ? 4.326 -20.903 -12.493 1.00 87.25 425 TYR A C 1
ATOM 3268 O O . TYR A 1 425 ? 3.709 -21.352 -13.460 1.00 87.25 425 TYR A O 1
ATOM 3276 N N . THR A 1 426 ? 3.739 -20.623 -11.331 1.00 85.62 426 THR A N 1
ATOM 3277 C CA . THR A 1 426 ? 2.343 -20.973 -11.025 1.00 85.62 426 THR A CA 1
ATOM 3278 C C . THR A 1 426 ? 1.324 -20.021 -11.645 1.00 85.62 426 THR A C 1
ATOM 3280 O O . THR A 1 426 ? 0.201 -20.436 -11.940 1.00 85.62 426 THR A O 1
ATOM 3283 N N . ARG A 1 427 ? 1.686 -18.752 -11.865 1.00 86.81 427 ARG A N 1
ATOM 3284 C CA . ARG A 1 427 ? 0.760 -17.744 -12.388 1.00 86.81 427 ARG A CA 1
ATOM 3285 C C . ARG A 1 427 ? 0.555 -17.879 -13.900 1.00 86.81 427 ARG A C 1
ATOM 3287 O O . ARG A 1 427 ? 1.461 -18.225 -14.667 1.00 86.81 427 ARG A O 1
ATOM 3294 N N . SER A 1 428 ? -0.678 -17.593 -14.319 1.00 86.19 428 SER A N 1
ATOM 3295 C CA . SER A 1 428 ? -1.063 -17.536 -15.729 1.00 86.19 428 SER A CA 1
ATOM 3296 C C . SER A 1 428 ? -0.372 -16.372 -16.437 1.00 86.19 428 SER A C 1
ATOM 3298 O O . SER A 1 428 ? -0.362 -15.249 -15.933 1.00 86.19 428 SER A O 1
ATOM 3300 N N . LEU A 1 429 ? 0.128 -16.634 -17.646 1.00 89.12 429 LEU A N 1
ATOM 3301 C CA . LEU A 1 429 ? 0.805 -15.649 -18.495 1.00 89.12 429 LEU A CA 1
ATOM 3302 C C . LEU A 1 429 ? -0.120 -14.546 -19.022 1.00 89.12 429 LEU A C 1
ATOM 3304 O O . LEU A 1 429 ? 0.364 -13.538 -19.525 1.00 89.12 429 LEU A O 1
ATOM 3308 N N . LYS A 1 430 ? -1.443 -14.695 -18.876 1.00 88.31 430 LYS A N 1
ATOM 3309 C CA . LYS A 1 430 ? -2.394 -13.620 -19.192 1.00 88.31 430 LYS A CA 1
ATOM 3310 C C . LYS A 1 430 ? -2.139 -12.366 -18.343 1.00 88.31 430 LYS A C 1
ATOM 3312 O O . LYS A 1 430 ? -2.332 -11.265 -18.837 1.00 88.31 430 LYS A O 1
ATOM 3317 N N . PHE A 1 431 ? -1.673 -12.549 -17.106 1.00 88.88 431 PHE A N 1
ATOM 3318 C CA . PHE A 1 431 ? -1.446 -11.483 -16.124 1.00 88.88 431 PHE A CA 1
ATOM 3319 C C . PHE A 1 431 ? 0.048 -11.164 -15.952 1.00 88.88 431 PHE A C 1
ATOM 3321 O O . PHE A 1 431 ? 0.565 -11.038 -14.836 1.00 88.88 431 PHE A O 1
ATOM 3328 N N . TRP A 1 432 ? 0.797 -11.166 -17.057 1.00 91.19 432 TRP A N 1
ATOM 3329 C CA . TRP A 1 432 ? 2.247 -10.979 -17.019 1.00 91.19 432 TRP A CA 1
ATOM 3330 C C . TRP A 1 432 ? 2.637 -9.561 -16.593 1.00 91.19 432 TRP A C 1
ATOM 3332 O O . TRP A 1 432 ? 3.620 -9.416 -15.873 1.00 91.19 432 TRP A O 1
ATOM 3342 N N . LYS A 1 433 ? 1.842 -8.541 -16.952 1.00 91.31 433 LYS A N 1
ATOM 3343 C CA . LYS A 1 433 ? 2.074 -7.140 -16.560 1.00 91.31 433 LYS A CA 1
ATOM 3344 C C . LYS A 1 433 ? 1.988 -6.978 -15.048 1.00 91.31 433 LYS A C 1
ATOM 3346 O O . LYS A 1 433 ? 2.883 -6.431 -14.421 1.00 91.31 433 LYS A O 1
ATOM 3351 N N . GLU A 1 434 ? 0.955 -7.554 -14.448 1.00 89.50 434 GLU A N 1
ATOM 3352 C CA . GLU A 1 434 ? 0.754 -7.578 -13.004 1.00 89.50 434 GLU A CA 1
ATOM 3353 C C . GLU A 1 434 ? 1.794 -8.456 -12.306 1.00 89.50 434 GLU A C 1
ATOM 3355 O O . GLU A 1 434 ? 2.029 -8.307 -11.115 1.00 89.50 434 GLU A O 1
ATOM 3360 N N . THR A 1 435 ? 2.379 -9.435 -12.999 1.00 90.06 435 THR A N 1
ATOM 3361 C CA . THR A 1 435 ? 3.477 -10.242 -12.444 1.00 90.06 435 THR A CA 1
ATOM 3362 C C . THR A 1 435 ? 4.761 -9.435 -12.433 1.00 90.06 435 THR A C 1
ATOM 3364 O O . THR A 1 435 ? 5.432 -9.406 -11.412 1.00 90.06 435 THR A O 1
ATOM 3367 N N . LEU A 1 436 ? 5.053 -8.725 -13.520 1.00 89.81 436 LEU A N 1
ATOM 3368 C CA . LEU A 1 436 ? 6.197 -7.833 -13.614 1.00 89.81 436 LEU A CA 1
ATOM 3369 C C . LEU A 1 436 ? 6.104 -6.685 -12.600 1.00 89.81 436 LEU A C 1
ATOM 3371 O O . LEU A 1 436 ? 7.076 -6.436 -11.902 1.00 89.81 436 LEU A O 1
ATOM 3375 N N . ALA A 1 437 ? 4.929 -6.069 -12.433 1.00 87.12 437 ALA A N 1
ATOM 3376 C CA . ALA A 1 437 ? 4.707 -5.035 -11.420 1.00 87.12 437 ALA A CA 1
ATOM 3377 C C . ALA A 1 437 ? 4.979 -5.548 -9.994 1.00 87.12 437 ALA A C 1
ATOM 3379 O O . ALA A 1 437 ? 5.650 -4.880 -9.215 1.00 87.12 437 ALA A O 1
ATOM 3380 N N . LEU A 1 438 ? 4.537 -6.771 -9.664 1.00 87.69 438 LEU A N 1
ATOM 3381 C CA . LEU A 1 438 ? 4.867 -7.393 -8.376 1.00 87.69 438 LEU A CA 1
ATOM 3382 C C . LEU A 1 438 ? 6.374 -7.628 -8.222 1.00 87.69 438 LEU A C 1
ATOM 3384 O O . LEU A 1 438 ? 6.914 -7.424 -7.139 1.00 87.69 438 LEU A O 1
ATOM 3388 N N . LEU A 1 439 ? 7.063 -8.035 -9.290 1.00 89.31 439 LEU A N 1
ATOM 3389 C CA . LEU A 1 439 ? 8.518 -8.156 -9.257 1.00 89.31 439 LEU A CA 1
ATOM 3390 C C . LEU A 1 439 ? 9.179 -6.787 -9.026 1.00 89.31 439 LEU A C 1
ATOM 3392 O O . LEU A 1 439 ? 10.111 -6.726 -8.236 1.00 89.31 439 LEU A O 1
ATOM 3396 N N . CYS A 1 440 ? 8.682 -5.697 -9.626 1.00 86.56 440 CYS A N 1
ATOM 3397 C CA . CYS A 1 440 ? 9.238 -4.351 -9.428 1.00 86.56 440 CYS A CA 1
ATOM 3398 C C . CYS A 1 440 ? 9.161 -3.911 -7.964 1.00 86.56 440 CYS A C 1
ATOM 3400 O O . CYS A 1 440 ? 10.067 -3.251 -7.468 1.00 86.56 440 CYS A O 1
ATOM 3402 N N . THR A 1 441 ? 8.075 -4.267 -7.275 1.00 84.62 441 THR A N 1
ATOM 3403 C CA . THR A 1 441 ? 7.844 -3.858 -5.885 1.00 84.62 441 THR A CA 1
ATOM 3404 C C . THR A 1 441 ? 8.571 -4.743 -4.874 1.00 84.62 441 THR A C 1
ATOM 3406 O O . THR A 1 441 ? 9.044 -4.242 -3.858 1.00 84.62 441 THR A O 1
ATOM 3409 N N . PHE A 1 442 ? 8.630 -6.058 -5.110 1.00 85.12 442 PHE A N 1
ATOM 3410 C CA . PHE A 1 442 ? 9.058 -7.026 -4.091 1.00 85.12 442 PHE A CA 1
ATOM 3411 C C . PHE A 1 442 ? 10.403 -7.702 -4.374 1.00 85.12 442 PHE A C 1
ATOM 3413 O O . PHE A 1 442 ? 10.979 -8.287 -3.455 1.00 85.12 442 PHE A O 1
ATOM 3420 N N . ALA A 1 443 ? 10.919 -7.660 -5.606 1.00 85.56 443 ALA A N 1
ATOM 3421 C CA . ALA A 1 443 ? 12.220 -8.250 -5.897 1.00 85.56 443 ALA A CA 1
ATOM 3422 C C . ALA A 1 443 ? 13.348 -7.396 -5.309 1.00 85.56 443 ALA A C 1
ATOM 3424 O O . ALA A 1 443 ? 13.390 -6.177 -5.458 1.00 85.56 443 ALA A O 1
ATOM 3425 N N . GLN A 1 444 ? 14.307 -8.060 -4.673 1.00 80.81 444 GLN A N 1
ATOM 3426 C CA . GLN A 1 444 ? 15.542 -7.418 -4.231 1.00 80.81 444 GLN A CA 1
ATOM 3427 C C . GLN A 1 444 ? 16.458 -7.166 -5.438 1.00 80.81 444 GLN A C 1
ATOM 3429 O O . GLN A 1 444 ? 16.426 -7.934 -6.402 1.00 80.81 444 GLN A O 1
ATOM 3434 N N . GLY A 1 445 ? 17.296 -6.123 -5.376 1.00 75.38 445 GLY A N 1
ATOM 3435 C CA . GLY A 1 445 ? 18.093 -5.650 -6.520 1.00 75.38 445 GLY A CA 1
ATOM 3436 C C . GLY A 1 445 ? 18.918 -6.734 -7.230 1.00 75.38 445 GLY A C 1
ATOM 3437 O O . GLY A 1 445 ? 18.965 -6.756 -8.454 1.00 75.38 445 GLY A O 1
ATOM 3438 N N . GLU A 1 446 ? 19.490 -7.691 -6.492 1.00 77.25 446 GLU A N 1
ATOM 3439 C CA . GLU A 1 446 ? 20.252 -8.808 -7.079 1.00 77.25 446 GLU A CA 1
ATOM 3440 C C . GLU A 1 446 ? 1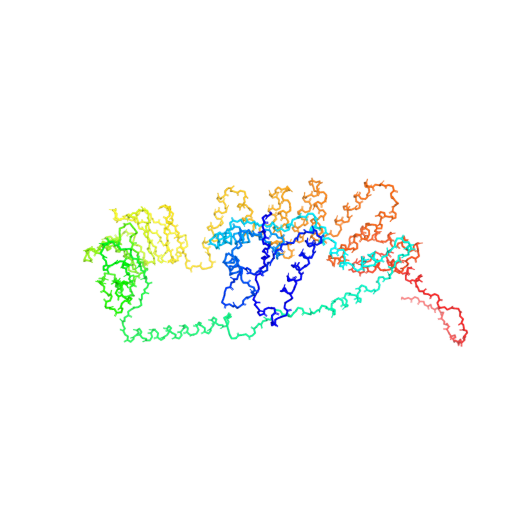9.368 -9.861 -7.774 1.00 77.25 446 GLU A C 1
ATOM 3442 O O . GLU A 1 446 ? 19.797 -10.516 -8.722 1.00 77.25 446 GLU A O 1
ATOM 3447 N N . GLN A 1 447 ? 18.123 -10.038 -7.320 1.00 84.81 447 GLN A N 1
ATOM 3448 C CA . GLN A 1 447 ? 17.196 -11.051 -7.841 1.00 84.81 447 GLN A CA 1
ATOM 3449 C C . GLN A 1 447 ? 16.360 -10.533 -9.015 1.00 84.81 447 GLN A C 1
ATOM 3451 O O . GLN A 1 447 ? 15.948 -11.328 -9.863 1.00 84.81 447 GLN A O 1
ATOM 3456 N N . TRP A 1 448 ? 16.133 -9.217 -9.084 1.00 88.38 448 TRP A N 1
ATOM 3457 C CA . TRP A 1 448 ? 15.313 -8.543 -10.095 1.00 88.38 448 TRP A CA 1
ATOM 3458 C C . TRP A 1 448 ? 15.630 -8.993 -11.527 1.00 88.38 448 TRP A C 1
ATOM 3460 O O . TRP A 1 448 ? 14.739 -9.486 -12.224 1.00 88.38 448 TRP A O 1
ATOM 3470 N N . ALA A 1 449 ? 16.898 -8.892 -11.939 1.00 88.44 449 ALA A N 1
ATOM 3471 C CA . ALA A 1 449 ? 17.315 -9.232 -13.297 1.00 88.44 449 ALA A CA 1
ATOM 3472 C C . ALA A 1 449 ? 17.031 -10.707 -13.621 1.00 88.44 449 ALA A C 1
ATOM 3474 O O . ALA A 1 449 ? 16.423 -11.020 -14.643 1.00 88.44 449 ALA A O 1
ATOM 3475 N N . SER A 1 450 ? 17.375 -11.616 -12.701 1.00 90.56 450 SER A N 1
ATOM 3476 C CA . SER A 1 450 ? 17.149 -13.054 -12.884 1.00 90.56 450 SER A CA 1
ATOM 3477 C C . SER A 1 450 ? 15.663 -13.428 -12.970 1.00 90.56 450 SER A C 1
ATOM 3479 O O . SER A 1 450 ? 15.278 -14.251 -13.798 1.00 90.56 450 SER A O 1
ATOM 3481 N N . LEU A 1 451 ? 14.806 -12.805 -12.154 1.00 92.00 451 LEU A N 1
ATOM 3482 C CA . LEU A 1 451 ? 13.365 -13.064 -12.147 1.00 92.00 451 LEU A CA 1
ATOM 3483 C C . LEU A 1 451 ? 12.699 -12.531 -13.422 1.00 92.00 451 LEU A C 1
ATOM 3485 O O . LEU A 1 451 ? 11.850 -13.215 -14.002 1.00 92.00 451 LEU A O 1
ATOM 3489 N N . CYS A 1 452 ? 13.120 -11.354 -13.895 1.00 91.94 452 CYS A N 1
ATOM 3490 C CA . CYS A 1 452 ? 12.673 -10.802 -15.172 1.00 91.94 452 CYS A CA 1
ATOM 3491 C C . CYS A 1 452 ? 13.087 -11.691 -16.350 1.00 91.94 452 CYS A C 1
ATOM 3493 O O . CYS A 1 452 ? 12.252 -11.973 -17.208 1.00 91.94 452 CYS A O 1
ATOM 3495 N N . ASP A 1 453 ? 14.315 -12.216 -16.346 1.00 91.25 453 ASP A N 1
ATOM 3496 C CA . ASP A 1 453 ? 14.805 -13.158 -17.361 1.00 91.25 453 ASP A CA 1
ATOM 3497 C C . ASP A 1 453 ? 14.000 -14.471 -17.391 1.00 91.25 453 ASP A C 1
ATOM 3499 O O . ASP A 1 453 ? 13.684 -14.999 -18.465 1.00 91.25 453 ASP A O 1
ATOM 3503 N N . VAL A 1 454 ? 13.619 -15.004 -16.223 1.00 93.19 454 VAL A N 1
ATOM 3504 C CA . VAL A 1 454 ? 12.775 -16.209 -16.124 1.00 93.19 454 VAL A CA 1
ATOM 3505 C C . VAL A 1 454 ? 11.371 -15.937 -16.670 1.00 93.19 454 VAL A C 1
ATOM 3507 O O . VAL A 1 454 ? 10.843 -16.743 -17.444 1.00 93.19 454 VAL A O 1
ATOM 3510 N N . LEU A 1 455 ? 10.769 -14.797 -16.316 1.00 93.50 455 LEU A N 1
ATOM 3511 C CA . LEU A 1 455 ? 9.461 -14.397 -16.839 1.00 93.50 455 LEU A CA 1
ATOM 3512 C C . LEU A 1 455 ? 9.509 -14.184 -18.360 1.00 93.50 455 LEU A C 1
ATOM 3514 O O . LEU A 1 455 ? 8.634 -14.685 -19.071 1.00 93.50 455 LEU A O 1
ATOM 3518 N N . ALA A 1 456 ? 10.551 -13.517 -18.861 1.00 93.44 456 ALA A N 1
ATOM 3519 C CA . ALA A 1 456 ? 10.777 -13.281 -20.284 1.00 93.44 456 ALA A CA 1
ATOM 3520 C C . ALA A 1 456 ? 10.892 -14.597 -21.063 1.00 93.44 456 ALA A C 1
ATOM 3522 O O . ALA A 1 456 ? 10.207 -14.797 -22.066 1.00 93.44 456 ALA A O 1
ATOM 3523 N N . SER A 1 457 ? 11.678 -15.545 -20.547 1.00 92.19 457 SER A N 1
ATOM 3524 C CA . SER A 1 457 ? 11.854 -16.866 -21.159 1.00 92.19 457 SER A CA 1
ATOM 3525 C C . SER A 1 457 ? 10.539 -17.654 -21.210 1.00 92.19 457 SER A C 1
ATOM 3527 O O . SER A 1 457 ? 10.239 -18.310 -22.209 1.00 92.19 457 SER A O 1
ATOM 3529 N N . LYS A 1 458 ? 9.706 -17.548 -20.165 1.00 93.12 458 LYS A N 1
ATOM 3530 C CA . LYS A 1 458 ? 8.379 -18.183 -20.120 1.00 93.12 458 LYS A CA 1
ATOM 3531 C C . LYS A 1 458 ? 7.402 -17.547 -21.120 1.00 93.12 458 LYS A C 1
ATOM 3533 O O . LYS A 1 458 ? 6.650 -18.267 -21.774 1.00 93.12 458 LYS A O 1
ATOM 3538 N N . LEU A 1 459 ? 7.420 -16.220 -21.264 1.00 93.06 459 LEU A N 1
ATOM 3539 C CA . LEU A 1 459 ? 6.617 -15.492 -22.256 1.00 93.06 459 LEU A CA 1
ATOM 3540 C C . LEU A 1 459 ? 7.041 -15.820 -23.689 1.00 93.06 459 LEU A C 1
ATOM 3542 O O . LEU A 1 459 ? 6.185 -16.032 -24.549 1.00 93.06 459 LEU A O 1
ATOM 3546 N N . MET A 1 460 ? 8.350 -15.936 -23.919 1.00 91.06 460 MET A N 1
ATOM 3547 C CA . MET A 1 460 ? 8.910 -16.336 -25.205 1.00 91.06 460 MET A CA 1
ATOM 3548 C C . MET A 1 460 ? 8.469 -17.752 -25.589 1.00 91.06 460 MET A C 1
ATOM 3550 O O . MET A 1 460 ? 8.003 -17.972 -26.704 1.00 91.06 460 MET A O 1
ATOM 3554 N N . ALA A 1 461 ? 8.545 -18.708 -24.656 1.00 90.19 461 ALA A N 1
ATOM 3555 C CA . ALA A 1 461 ? 8.087 -20.079 -24.886 1.00 90.19 461 ALA A CA 1
ATOM 3556 C C . ALA A 1 461 ? 6.580 -20.164 -25.201 1.00 90.19 461 ALA A C 1
ATOM 3558 O O . ALA A 1 461 ? 6.147 -21.070 -25.909 1.00 90.19 461 ALA A O 1
ATOM 3559 N N . ALA A 1 462 ? 5.786 -19.210 -24.709 1.00 89.62 462 ALA A N 1
ATOM 3560 C CA . ALA A 1 462 ? 4.364 -19.089 -25.020 1.00 89.62 462 ALA A CA 1
ATOM 3561 C C . ALA A 1 462 ? 4.071 -18.345 -26.339 1.00 89.62 462 ALA A C 1
ATOM 3563 O O . ALA A 1 462 ? 2.904 -18.170 -26.686 1.00 89.62 462 ALA A O 1
ATOM 3564 N N . GLY A 1 463 ? 5.100 -17.898 -27.066 1.00 86.69 463 GLY A N 1
ATOM 3565 C CA . GLY A 1 463 ? 4.972 -17.195 -28.344 1.00 86.69 463 GLY A CA 1
ATOM 3566 C C . GLY A 1 463 ? 4.660 -15.700 -28.233 1.00 86.69 463 GLY A C 1
ATOM 3567 O O . GLY A 1 463 ? 4.402 -15.064 -29.251 1.00 86.69 463 GLY A O 1
ATOM 3568 N N . ASN A 1 464 ? 4.689 -15.110 -27.032 1.00 88.38 464 ASN A N 1
ATOM 3569 C CA . ASN A 1 464 ? 4.472 -13.673 -26.851 1.00 88.38 464 ASN A CA 1
ATOM 3570 C C . ASN A 1 464 ? 5.806 -12.914 -26.913 1.00 88.38 464 ASN A C 1
ATOM 3572 O O . ASN A 1 464 ? 6.404 -12.580 -25.889 1.00 88.38 464 ASN A O 1
ATOM 3576 N N . THR A 1 465 ? 6.281 -12.670 -28.135 1.00 87.69 465 THR A N 1
ATOM 3577 C CA . THR A 1 465 ? 7.588 -12.055 -28.414 1.00 87.69 465 THR A CA 1
ATOM 3578 C C . THR A 1 465 ? 7.701 -10.624 -27.896 1.00 87.69 465 THR A C 1
ATOM 3580 O O . THR A 1 465 ? 8.706 -10.297 -27.273 1.00 87.69 465 THR A O 1
ATOM 3583 N N . LEU A 1 466 ? 6.676 -9.786 -28.082 1.00 87.00 466 LEU A N 1
ATOM 3584 C CA . LEU A 1 466 ? 6.695 -8.391 -27.617 1.00 87.00 466 LEU A CA 1
ATOM 3585 C C . LEU A 1 466 ? 6.784 -8.293 -26.089 1.00 87.00 466 LEU A C 1
ATOM 3587 O O . LEU A 1 466 ? 7.608 -7.545 -25.566 1.00 87.00 466 LEU A O 1
ATOM 3591 N N . ALA A 1 467 ? 5.983 -9.080 -25.363 1.00 88.12 467 ALA A N 1
ATOM 3592 C CA . ALA A 1 467 ? 6.041 -9.093 -23.901 1.00 88.12 467 ALA A CA 1
ATOM 3593 C C . ALA A 1 467 ? 7.376 -9.655 -23.385 1.00 88.12 467 ALA A C 1
ATOM 3595 O O . ALA A 1 467 ? 7.915 -9.156 -22.400 1.00 88.12 467 ALA A O 1
ATOM 3596 N N . ALA A 1 468 ? 7.933 -10.663 -24.063 1.00 90.94 468 ALA A N 1
ATOM 3597 C CA . ALA A 1 468 ? 9.237 -11.217 -23.714 1.00 90.94 468 ALA A CA 1
ATOM 3598 C C . ALA A 1 468 ? 10.369 -10.194 -23.903 1.00 90.94 468 ALA A C 1
ATOM 3600 O O . ALA A 1 468 ? 11.187 -10.038 -23.003 1.00 90.94 468 ALA A O 1
ATOM 3601 N N . VAL A 1 469 ? 10.386 -9.467 -25.028 1.00 89.19 469 VAL A N 1
ATOM 3602 C CA . VAL A 1 469 ? 11.347 -8.378 -25.291 1.00 89.19 469 VAL A CA 1
ATOM 3603 C C . VAL A 1 469 ? 11.279 -7.323 -24.192 1.00 89.19 469 VAL A C 1
ATOM 3605 O O . VAL A 1 469 ? 12.314 -6.936 -23.661 1.00 89.19 469 VAL A O 1
ATOM 3608 N N . PHE A 1 470 ? 10.072 -6.917 -23.792 1.00 89.31 470 PHE A N 1
ATOM 3609 C CA . PHE A 1 470 ? 9.895 -5.958 -22.704 1.00 89.31 470 PHE A CA 1
ATOM 3610 C C . PHE A 1 470 ? 10.512 -6.458 -21.388 1.00 89.31 470 PHE A C 1
ATOM 3612 O O . PHE A 1 470 ? 11.286 -5.746 -20.755 1.00 89.31 470 PHE A O 1
ATOM 3619 N N . CYS A 1 471 ? 10.247 -7.710 -21.002 1.00 90.50 471 CYS A N 1
ATOM 3620 C CA . CYS A 1 471 ? 10.837 -8.291 -19.795 1.00 90.50 471 CYS A CA 1
ATOM 3621 C C . CYS A 1 471 ? 12.367 -8.469 -19.887 1.00 90.50 471 CYS A C 1
ATOM 3623 O O . CYS A 1 471 ? 13.041 -8.282 -18.877 1.00 90.50 471 CYS A O 1
ATOM 3625 N N . TYR A 1 472 ? 12.928 -8.780 -21.063 1.00 90.12 472 TYR A N 1
ATOM 3626 C CA . TYR A 1 472 ? 14.386 -8.842 -21.257 1.00 90.12 472 TYR A CA 1
ATOM 3627 C C . TYR A 1 472 ? 15.052 -7.465 -21.149 1.00 90.12 472 TYR A C 1
ATOM 3629 O O . TYR A 1 472 ? 16.136 -7.358 -20.575 1.00 90.12 472 TYR A O 1
ATOM 3637 N N . ILE A 1 473 ? 14.388 -6.407 -21.627 1.00 87.06 473 ILE A N 1
ATOM 3638 C CA . ILE A 1 473 ? 14.837 -5.022 -21.434 1.00 87.06 473 ILE A CA 1
ATOM 3639 C C . ILE A 1 473 ? 14.844 -4.679 -19.939 1.00 87.06 473 ILE A C 1
ATOM 3641 O O . ILE A 1 473 ? 15.856 -4.196 -19.437 1.00 87.06 473 ILE A O 1
ATOM 3645 N N . CYS A 1 474 ? 13.774 -5.007 -19.205 1.00 87.25 474 CYS A N 1
ATOM 3646 C CA . CYS A 1 474 ? 13.713 -4.825 -17.749 1.00 87.25 474 CYS A CA 1
ATOM 3647 C C . CYS A 1 474 ? 14.820 -5.584 -16.995 1.00 87.25 474 CYS A C 1
ATOM 3649 O O . CYS A 1 474 ? 15.299 -5.109 -15.965 1.00 87.25 474 CYS A O 1
ATOM 3651 N N . ALA A 1 475 ? 15.232 -6.749 -17.504 1.00 86.19 475 ALA A N 1
ATOM 3652 C CA . ALA A 1 475 ? 16.329 -7.540 -16.951 1.00 86.19 475 ALA A CA 1
ATOM 3653 C C . ALA A 1 475 ? 17.729 -6.994 -17.299 1.00 86.19 475 ALA A C 1
ATOM 3655 O O . ALA A 1 475 ? 18.715 -7.438 -16.713 1.00 86.19 475 ALA A O 1
ATOM 3656 N N . GLY A 1 476 ? 17.840 -6.068 -18.259 1.00 82.75 476 GLY A N 1
ATOM 3657 C CA . GLY A 1 476 ? 19.121 -5.606 -18.802 1.00 82.75 476 GLY A CA 1
ATOM 3658 C C . GLY A 1 476 ? 19.820 -6.629 -19.710 1.00 82.75 476 GLY A C 1
ATOM 3659 O O . GLY A 1 476 ? 21.035 -6.552 -19.916 1.00 82.75 476 GLY A O 1
ATOM 3660 N N . ASN A 1 477 ? 19.075 -7.602 -20.248 1.00 84.81 477 ASN A N 1
ATOM 3661 C CA . ASN A 1 477 ? 19.606 -8.678 -21.082 1.00 84.81 477 ASN A CA 1
ATOM 3662 C C . ASN A 1 477 ? 19.636 -8.264 -22.565 1.00 84.81 477 ASN A C 1
ATOM 3664 O O . ASN A 1 477 ? 18.721 -8.552 -23.347 1.00 84.81 477 ASN A O 1
ATOM 3668 N N . VAL A 1 478 ? 20.704 -7.558 -22.947 1.00 82.88 478 VAL A N 1
ATOM 3669 C CA . VAL A 1 478 ? 20.899 -7.037 -24.311 1.00 82.88 478 VAL A CA 1
ATOM 3670 C C . VAL A 1 478 ? 20.999 -8.175 -25.329 1.00 82.88 478 VAL A C 1
ATOM 3672 O O . VAL A 1 478 ? 20.336 -8.128 -26.361 1.00 82.88 478 VAL A O 1
ATOM 3675 N N . ASP A 1 479 ? 21.750 -9.235 -25.024 1.00 82.56 479 ASP A N 1
ATOM 3676 C CA . ASP A 1 479 ? 21.996 -10.340 -25.959 1.00 82.56 479 ASP A CA 1
ATOM 3677 C C . ASP A 1 479 ? 20.703 -11.028 -26.413 1.00 82.56 479 ASP A C 1
ATOM 3679 O O . ASP A 1 479 ? 20.471 -11.199 -27.613 1.00 82.56 479 ASP A O 1
ATOM 3683 N N . ARG A 1 480 ? 19.827 -11.390 -25.464 1.00 84.56 480 ARG A N 1
ATOM 3684 C CA . ARG A 1 480 ? 18.535 -12.014 -25.787 1.00 84.56 480 ARG A CA 1
ATOM 3685 C C . ARG A 1 480 ? 17.618 -11.063 -26.534 1.00 84.56 480 ARG A C 1
ATOM 3687 O O . ARG A 1 480 ? 16.939 -11.487 -27.463 1.00 84.56 480 ARG A O 1
ATOM 3694 N N . THR A 1 481 ? 17.623 -9.787 -26.167 1.00 85.88 481 THR A N 1
ATOM 3695 C CA . THR A 1 481 ? 16.809 -8.771 -26.838 1.00 85.88 481 THR A CA 1
ATOM 3696 C C . THR A 1 481 ? 17.205 -8.630 -28.311 1.00 85.88 481 THR A C 1
ATOM 3698 O O . THR A 1 481 ? 16.348 -8.699 -29.195 1.00 85.88 481 THR A O 1
ATOM 3701 N N . VAL A 1 482 ? 18.508 -8.539 -28.595 1.00 83.94 482 VAL A N 1
ATOM 3702 C CA . VAL A 1 482 ? 19.018 -8.413 -29.967 1.00 83.94 482 VAL A CA 1
ATOM 3703 C C . VAL A 1 482 ? 18.813 -9.688 -30.777 1.00 83.94 482 VAL A C 1
ATOM 3705 O O . VAL A 1 482 ? 18.469 -9.609 -31.956 1.00 83.94 482 VAL A O 1
ATOM 3708 N N . GLU A 1 483 ? 18.952 -10.866 -30.165 1.00 84.25 483 GLU A N 1
ATOM 3709 C CA . GLU A 1 483 ? 18.646 -12.141 -30.824 1.00 84.25 483 GLU A CA 1
ATOM 3710 C C . GLU A 1 483 ? 17.200 -12.161 -31.357 1.00 84.25 483 GLU A C 1
ATOM 3712 O O . GLU A 1 483 ? 16.941 -12.624 -32.472 1.00 84.25 483 GLU A O 1
ATOM 3717 N N . ILE A 1 484 ? 16.253 -11.618 -30.588 1.00 85.19 484 ILE A N 1
ATOM 3718 C CA . ILE A 1 484 ? 14.839 -11.549 -30.975 1.00 85.19 484 ILE A CA 1
ATOM 3719 C C . ILE A 1 484 ? 14.627 -10.527 -32.087 1.00 85.19 484 ILE A C 1
ATOM 3721 O O . ILE A 1 484 ? 13.962 -10.839 -33.078 1.00 85.19 484 ILE A O 1
ATOM 3725 N N . TRP A 1 485 ? 15.204 -9.330 -31.955 1.00 84.50 485 TRP A N 1
ATOM 3726 C CA . TRP A 1 485 ? 15.117 -8.301 -32.990 1.00 84.50 485 TRP A CA 1
ATOM 3727 C C . TRP A 1 485 ? 15.710 -8.782 -34.315 1.00 84.50 485 TRP A C 1
ATOM 3729 O O . TRP A 1 485 ? 15.052 -8.659 -35.344 1.00 84.50 485 TRP A O 1
ATOM 3739 N N . SER A 1 486 ? 16.878 -9.430 -34.288 1.00 81.81 486 SER A N 1
ATOM 3740 C CA . SER A 1 486 ? 17.520 -10.038 -35.460 1.00 81.81 486 SER A CA 1
ATOM 3741 C C . SER A 1 486 ? 16.600 -11.031 -36.181 1.00 81.81 486 SER A C 1
ATOM 3743 O O . SER A 1 486 ? 16.457 -10.972 -37.404 1.00 81.81 486 SER A O 1
ATOM 3745 N N . ARG A 1 487 ? 15.919 -11.914 -35.436 1.00 80.19 487 ARG A N 1
ATOM 3746 C CA . ARG A 1 487 ? 14.955 -12.867 -36.013 1.00 80.19 487 ARG A CA 1
ATOM 3747 C C . ARG A 1 487 ? 13.717 -12.173 -36.580 1.00 80.19 487 ARG A C 1
ATOM 3749 O O . ARG A 1 487 ? 13.219 -12.590 -37.620 1.00 80.19 487 ARG A O 1
ATOM 3756 N N . SER A 1 488 ? 13.230 -11.123 -35.919 1.00 75.12 488 SER A N 1
ATOM 3757 C CA . SER A 1 488 ? 12.090 -10.336 -36.403 1.00 75.12 488 SER A CA 1
ATOM 3758 C C . SER A 1 488 ? 12.422 -9.614 -37.713 1.00 75.12 488 SER A C 1
ATOM 3760 O O . SER A 1 488 ? 11.644 -9.680 -38.659 1.00 75.12 488 SER A O 1
ATOM 3762 N N . LEU A 1 489 ? 13.609 -9.009 -37.799 1.00 71.19 489 LEU A N 1
ATOM 3763 C CA . LEU A 1 489 ? 14.129 -8.337 -38.997 1.00 71.19 489 LEU A CA 1
ATOM 3764 C C . LEU A 1 489 ? 14.361 -9.305 -40.168 1.00 71.19 489 LEU A C 1
ATOM 3766 O O . LEU A 1 489 ? 14.214 -8.924 -41.325 1.00 71.19 489 LEU A O 1
ATOM 3770 N N . ALA A 1 490 ? 14.696 -10.571 -39.894 1.00 66.44 490 ALA A N 1
ATOM 3771 C CA . ALA A 1 490 ? 14.838 -11.587 -40.937 1.00 66.44 490 ALA A CA 1
ATOM 3772 C C . ALA A 1 490 ? 13.498 -11.971 -41.594 1.00 66.44 490 ALA A C 1
ATOM 3774 O O . ALA A 1 490 ? 13.491 -12.345 -42.770 1.00 66.44 490 ALA A O 1
ATOM 3775 N N . ASN A 1 491 ? 12.392 -11.875 -40.848 1.00 66.44 491 ASN A N 1
ATOM 3776 C CA . ASN A 1 491 ? 11.045 -12.194 -41.325 1.00 66.44 491 ASN A CA 1
ATOM 3777 C C . ASN A 1 491 ? 10.380 -11.014 -42.051 1.00 66.44 491 ASN A C 1
ATOM 3779 O O . ASN A 1 491 ? 9.570 -11.241 -42.945 1.00 66.44 491 ASN A O 1
ATOM 3783 N N . ASP A 1 492 ? 10.743 -9.780 -41.698 1.00 61.97 492 ASP A N 1
ATOM 3784 C CA . ASP A 1 492 ? 10.152 -8.546 -42.223 1.00 61.97 492 ASP A CA 1
ATOM 3785 C C . ASP A 1 492 ? 11.032 -7.929 -43.327 1.00 61.97 492 ASP A C 1
ATOM 3787 O O . ASP A 1 492 ? 11.618 -6.854 -43.194 1.00 61.97 492 ASP A O 1
ATOM 3791 N N . ARG A 1 493 ? 11.211 -8.664 -44.434 1.00 61.03 493 ARG A N 1
ATOM 3792 C CA . ARG A 1 493 ? 11.937 -8.166 -45.618 1.00 61.03 493 ARG A CA 1
ATOM 3793 C C . ARG A 1 493 ? 11.021 -7.307 -46.483 1.00 61.03 493 ARG A C 1
ATOM 3795 O O . ARG A 1 493 ? 10.739 -7.647 -47.630 1.00 61.03 493 ARG A O 1
ATOM 3802 N N . ASP A 1 494 ? 10.577 -6.187 -45.935 1.00 58.75 494 ASP A N 1
ATOM 3803 C CA . ASP A 1 494 ? 9.652 -5.259 -46.589 1.00 58.75 494 ASP A CA 1
ATOM 3804 C C . ASP A 1 494 ? 10.395 -4.329 -47.575 1.00 58.75 494 ASP A C 1
ATOM 3806 O O . ASP A 1 494 ? 10.433 -3.108 -47.442 1.00 58.75 494 ASP A O 1
ATOM 3810 N N . GLY A 1 495 ? 11.128 -4.922 -48.527 1.00 60.12 495 GLY A N 1
ATOM 3811 C CA . GLY A 1 495 ? 11.859 -4.210 -49.588 1.00 60.12 495 GLY A CA 1
ATOM 3812 C C . GLY A 1 495 ? 13.075 -3.375 -49.152 1.00 60.12 495 GLY A C 1
ATOM 3813 O O . GLY A 1 495 ? 13.739 -2.798 -50.012 1.00 60.12 495 GLY A O 1
ATOM 3814 N N . ARG A 1 496 ? 13.396 -3.318 -47.853 1.00 67.81 496 ARG A N 1
ATOM 3815 C CA . ARG A 1 496 ? 14.551 -2.582 -47.308 1.00 67.81 496 ARG A CA 1
ATOM 3816 C C . ARG A 1 496 ? 15.875 -3.283 -47.602 1.00 67.81 496 ARG A C 1
ATOM 3818 O O . ARG A 1 496 ? 15.956 -4.514 -47.643 1.00 67.81 496 ARG A O 1
ATOM 3825 N N . SER A 1 497 ? 16.931 -2.495 -47.785 1.00 71.69 497 SER A N 1
ATOM 3826 C CA . SER A 1 497 ? 18.277 -3.028 -47.984 1.00 71.69 497 SER A CA 1
ATOM 3827 C C . SER A 1 497 ? 18.816 -3.658 -46.693 1.00 71.69 497 SER A C 1
ATOM 3829 O O . SER A 1 497 ? 18.472 -3.258 -45.581 1.00 71.69 497 SER A O 1
ATOM 3831 N N . TYR A 1 498 ? 19.711 -4.640 -46.829 1.00 70.56 498 TYR A N 1
ATOM 3832 C CA . TYR A 1 498 ? 20.374 -5.269 -45.680 1.00 70.56 498 TYR A CA 1
ATOM 3833 C C . TYR A 1 498 ? 21.116 -4.248 -44.799 1.00 70.56 498 TYR A C 1
ATOM 3835 O O . TYR A 1 498 ? 21.144 -4.395 -43.581 1.00 70.56 498 TYR A O 1
ATOM 3843 N N . ALA A 1 499 ? 21.668 -3.194 -45.408 1.00 68.94 499 ALA A N 1
ATOM 3844 C CA . ALA A 1 499 ? 22.370 -2.130 -44.698 1.00 68.94 499 ALA A CA 1
ATOM 3845 C C . ALA A 1 499 ? 21.431 -1.296 -43.807 1.00 68.94 499 ALA A C 1
ATOM 3847 O O . ALA A 1 499 ? 21.783 -1.021 -42.665 1.00 68.94 499 ALA A O 1
ATOM 3848 N N . GLU A 1 500 ? 20.227 -0.955 -44.280 1.00 71.38 500 GLU A N 1
ATOM 3849 C CA . GLU A 1 500 ? 19.235 -0.192 -43.499 1.00 71.38 500 GLU A CA 1
ATOM 3850 C C . GLU A 1 500 ? 18.679 -1.006 -42.323 1.00 71.38 500 GLU A C 1
ATOM 3852 O O . GLU A 1 500 ? 18.514 -0.487 -41.221 1.00 71.38 500 GLU A O 1
ATOM 3857 N N . LEU A 1 501 ? 18.422 -2.300 -42.538 1.00 73.56 501 LEU A N 1
ATOM 3858 C CA . LEU A 1 501 ? 17.960 -3.211 -41.484 1.00 73.56 501 LEU A CA 1
ATOM 3859 C C . LEU A 1 501 ? 19.031 -3.420 -40.406 1.00 73.56 501 LEU A C 1
ATOM 3861 O O . LEU A 1 501 ? 18.719 -3.502 -39.219 1.00 73.56 501 LEU A O 1
ATOM 3865 N N . LEU A 1 502 ? 20.298 -3.500 -40.820 1.00 75.12 502 LEU A N 1
ATOM 3866 C CA . LEU A 1 502 ? 21.426 -3.611 -39.904 1.00 75.12 502 LEU A CA 1
ATOM 3867 C C . LEU A 1 502 ? 21.638 -2.314 -39.117 1.00 75.12 502 LEU A C 1
ATOM 3869 O O . LEU A 1 502 ? 21.881 -2.377 -37.917 1.00 75.12 502 LEU A O 1
ATOM 3873 N N . GLN A 1 503 ? 21.502 -1.158 -39.768 1.00 75.31 503 GLN A N 1
ATOM 3874 C CA . GLN A 1 503 ? 21.596 0.145 -39.116 1.00 75.31 503 GLN A CA 1
ATOM 3875 C C . GLN A 1 503 ? 20.546 0.300 -38.005 1.00 75.31 503 GLN A C 1
ATOM 3877 O O . GLN A 1 503 ? 20.917 0.570 -36.865 1.00 75.31 503 GLN A O 1
ATOM 3882 N N . ASP A 1 504 ? 19.266 0.046 -38.299 1.00 75.38 504 ASP A N 1
ATOM 3883 C CA . ASP A 1 504 ? 18.175 0.140 -37.312 1.00 75.38 504 ASP A CA 1
ATOM 3884 C C . ASP A 1 504 ? 18.404 -0.796 -36.110 1.00 75.38 504 ASP A C 1
ATOM 3886 O O . ASP A 1 504 ? 18.203 -0.423 -34.951 1.00 75.38 504 ASP A O 1
ATOM 3890 N N . LEU A 1 505 ? 18.898 -2.012 -36.366 1.00 80.88 505 LEU A N 1
ATOM 3891 C CA . LEU A 1 505 ? 19.238 -2.962 -35.309 1.00 80.88 505 LEU A CA 1
ATOM 3892 C C . LEU A 1 505 ? 20.398 -2.473 -34.434 1.00 80.88 505 LEU A C 1
ATOM 3894 O O . LEU A 1 505 ? 20.346 -2.618 -33.211 1.00 80.88 505 LEU A O 1
ATOM 3898 N N . MET A 1 506 ? 21.445 -1.912 -35.040 1.00 77.81 506 MET A N 1
ATOM 3899 C CA . MET A 1 506 ? 22.625 -1.413 -34.327 1.00 77.81 506 MET A CA 1
ATOM 3900 C C . MET A 1 506 ? 22.323 -0.171 -33.501 1.00 77.81 506 MET A C 1
ATOM 3902 O O . MET A 1 506 ? 22.765 -0.096 -32.355 1.00 77.81 506 MET A O 1
ATOM 3906 N N . GLU A 1 507 ? 21.511 0.747 -34.017 1.00 74.62 507 GLU A N 1
ATOM 3907 C CA . GLU A 1 507 ? 21.065 1.926 -33.272 1.00 74.62 507 GLU A CA 1
ATOM 3908 C C . GLU A 1 507 ? 20.247 1.520 -32.036 1.00 74.62 507 GLU A C 1
ATOM 3910 O O . GLU A 1 507 ? 20.591 1.906 -30.916 1.00 74.62 507 GLU A O 1
ATOM 3915 N N . LYS A 1 508 ? 19.244 0.643 -32.195 1.00 78.50 508 LYS A N 1
ATOM 3916 C CA . LYS A 1 508 ? 18.442 0.119 -31.070 1.00 78.50 508 LYS A CA 1
ATOM 3917 C C . LYS A 1 508 ? 19.289 -0.616 -30.034 1.00 78.50 508 LYS A C 1
ATOM 3919 O O . LYS A 1 508 ? 19.092 -0.450 -28.830 1.00 78.50 508 LYS A O 1
ATOM 3924 N N . THR A 1 509 ? 20.243 -1.421 -30.499 1.00 76.38 509 THR A N 1
ATOM 3925 C CA . THR A 1 509 ? 21.159 -2.170 -29.631 1.00 76.38 509 THR A CA 1
ATOM 3926 C C . THR A 1 509 ? 22.041 -1.234 -28.815 1.00 76.38 509 THR A C 1
ATOM 3928 O O . THR A 1 509 ? 22.198 -1.434 -27.612 1.00 76.38 509 THR A O 1
ATOM 3931 N N . LEU A 1 510 ? 22.605 -0.207 -29.454 1.00 72.25 510 LEU A N 1
ATOM 3932 C CA . LEU A 1 510 ? 23.495 0.741 -28.798 1.00 72.25 510 LEU A CA 1
ATOM 3933 C C . LEU A 1 510 ? 22.754 1.563 -27.739 1.00 72.25 510 LEU A C 1
ATOM 3935 O O . LEU A 1 510 ? 23.251 1.697 -26.622 1.00 72.25 510 LEU A O 1
ATOM 3939 N N . VAL A 1 511 ? 21.557 2.062 -28.060 1.00 77.44 511 VAL A N 1
ATOM 3940 C CA . VAL A 1 511 ? 20.721 2.811 -27.108 1.00 77.44 511 VAL A CA 1
ATOM 3941 C C . VAL A 1 511 ? 20.405 1.954 -25.880 1.00 77.44 511 VAL A C 1
ATOM 3943 O O . VAL A 1 511 ? 20.581 2.407 -24.750 1.00 77.44 511 VAL A O 1
ATOM 3946 N N . LEU A 1 512 ? 20.022 0.688 -26.083 1.00 76.75 512 LEU A N 1
ATOM 3947 C CA . LEU A 1 512 ? 19.748 -0.237 -24.983 1.00 76.75 512 LEU A CA 1
ATOM 3948 C C . LEU A 1 512 ? 21.002 -0.544 -24.146 1.00 76.75 512 LEU A C 1
ATOM 3950 O O . LEU A 1 512 ? 20.934 -0.589 -22.917 1.00 76.75 512 LEU A O 1
ATOM 3954 N N . ALA A 1 513 ? 22.153 -0.750 -24.786 1.00 72.00 513 ALA A N 1
ATOM 3955 C CA . ALA A 1 513 ? 23.408 -1.037 -24.097 1.00 72.00 513 ALA A CA 1
ATOM 3956 C C . ALA A 1 513 ? 23.896 0.142 -23.238 1.00 72.00 513 ALA A C 1
ATOM 3958 O O . ALA A 1 513 ? 24.359 -0.057 -22.114 1.00 72.00 513 ALA A O 1
ATOM 3959 N N . LEU A 1 514 ? 23.750 1.371 -23.742 1.00 70.19 514 LEU A N 1
ATOM 3960 C CA . LEU A 1 514 ? 24.070 2.586 -22.995 1.00 70.19 514 LEU A CA 1
ATOM 3961 C C . LEU A 1 514 ? 23.113 2.780 -21.812 1.00 70.19 514 LEU A C 1
ATOM 3963 O O . LEU A 1 514 ? 23.577 3.018 -20.700 1.00 70.19 514 LEU A O 1
ATOM 3967 N N . ALA A 1 515 ? 21.805 2.598 -22.023 1.00 68.75 515 ALA A N 1
ATOM 3968 C CA . ALA A 1 515 ? 20.795 2.734 -20.971 1.00 68.75 515 ALA A CA 1
ATOM 3969 C C . ALA A 1 515 ? 20.955 1.699 -19.842 1.00 68.75 515 ALA A C 1
ATOM 3971 O O . ALA A 1 515 ? 20.723 2.004 -18.676 1.00 68.75 515 ALA A O 1
ATOM 3972 N N . THR A 1 516 ? 21.374 0.476 -20.173 1.00 69.62 516 THR A N 1
ATOM 3973 C CA . THR A 1 516 ? 21.596 -0.601 -19.191 1.00 69.62 516 THR A CA 1
ATOM 3974 C C . THR A 1 516 ? 22.979 -0.550 -18.535 1.00 69.62 516 THR A C 1
ATOM 3976 O O . THR A 1 516 ? 23.235 -1.301 -17.595 1.00 69.62 516 THR A O 1
ATOM 3979 N N . GLY A 1 517 ? 23.896 0.292 -19.031 1.00 66.00 517 GLY A N 1
ATOM 3980 C CA . GLY A 1 517 ? 25.296 0.337 -18.593 1.00 66.00 517 GLY A CA 1
ATOM 3981 C C . GLY A 1 517 ? 26.076 -0.959 -18.860 1.00 66.00 517 GLY A C 1
ATOM 3982 O O . GLY A 1 517 ? 27.187 -1.134 -18.350 1.00 66.00 517 GLY A O 1
ATOM 3983 N N . ASN A 1 518 ? 25.505 -1.882 -19.639 1.00 66.44 518 ASN A N 1
ATOM 3984 C CA . ASN A 1 518 ? 26.023 -3.228 -19.822 1.00 66.44 518 ASN A CA 1
ATOM 3985 C C . ASN A 1 518 ? 26.968 -3.252 -21.030 1.00 66.44 518 ASN A C 1
ATOM 3987 O O . ASN A 1 518 ? 26.545 -3.210 -22.181 1.00 66.44 518 ASN A O 1
ATOM 3991 N N . LYS A 1 519 ? 28.275 -3.283 -20.756 1.00 62.12 519 LYS A N 1
ATOM 3992 C CA . LYS A 1 519 ? 29.332 -3.192 -21.781 1.00 62.12 519 LYS A CA 1
ATOM 3993 C C . LYS A 1 519 ? 29.882 -4.554 -22.231 1.00 62.12 519 LYS A C 1
ATOM 3995 O O . LYS A 1 519 ? 30.871 -4.618 -22.961 1.00 62.12 519 LYS A O 1
ATOM 4000 N N . LYS A 1 520 ? 29.286 -5.648 -21.748 1.00 65.56 520 LYS A N 1
ATOM 4001 C CA . LYS A 1 520 ? 29.665 -7.024 -22.088 1.00 65.56 520 LYS A CA 1
ATOM 4002 C C . LYS A 1 520 ? 28.633 -7.598 -23.044 1.00 65.56 520 LYS A C 1
ATOM 4004 O O . LYS A 1 520 ? 27.460 -7.678 -22.700 1.00 65.56 520 LYS A O 1
ATOM 4009 N N . PHE A 1 521 ? 29.099 -8.024 -24.210 1.00 71.50 521 PHE A N 1
ATOM 4010 C CA . PHE A 1 521 ? 28.258 -8.537 -25.283 1.00 71.50 521 PHE A CA 1
ATOM 4011 C C . PHE A 1 521 ? 28.672 -9.955 -25.675 1.00 71.50 521 PHE A C 1
ATOM 4013 O O . PHE A 1 521 ? 29.834 -10.344 -25.531 1.00 71.50 521 PHE A O 1
ATOM 4020 N N . SER A 1 522 ? 27.726 -10.735 -26.193 1.00 73.12 522 SER A N 1
ATOM 4021 C CA . SER A 1 522 ? 28.004 -12.040 -26.792 1.00 73.12 522 SER A CA 1
ATOM 4022 C C . SER A 1 522 ? 28.858 -11.927 -28.061 1.00 73.12 522 SER A C 1
ATOM 4024 O O . SER A 1 522 ? 28.800 -10.946 -28.802 1.00 73.12 522 SER A O 1
ATOM 4026 N N . ALA A 1 523 ? 29.606 -12.988 -28.382 1.00 71.50 523 ALA A N 1
ATOM 4027 C CA . ALA A 1 523 ? 30.448 -13.039 -29.582 1.00 71.50 523 ALA A CA 1
ATOM 4028 C C . ALA A 1 523 ? 29.659 -12.852 -30.895 1.00 71.50 523 ALA A C 1
ATOM 4030 O O . ALA A 1 523 ? 30.185 -12.320 -31.869 1.00 71.50 523 ALA A O 1
ATOM 4031 N N . SER A 1 524 ? 28.393 -13.280 -30.934 1.00 73.25 524 SER A N 1
ATOM 4032 C CA . SER A 1 524 ? 27.488 -13.042 -32.065 1.00 73.25 524 SER A CA 1
ATOM 4033 C C . SER A 1 524 ? 27.172 -11.564 -32.258 1.00 73.25 524 SER A C 1
ATOM 4035 O O . SER A 1 524 ? 27.089 -11.108 -33.395 1.00 73.25 524 SER A O 1
ATOM 4037 N N . LEU A 1 525 ? 27.016 -10.820 -31.161 1.00 74.38 525 LEU A N 1
ATOM 4038 C CA . LEU A 1 525 ? 26.738 -9.394 -31.215 1.00 74.38 525 LEU A CA 1
ATOM 4039 C C . LEU A 1 525 ? 27.986 -8.609 -31.628 1.00 74.38 525 LEU A C 1
ATOM 4041 O O . LEU A 1 525 ? 27.891 -7.746 -32.494 1.00 74.38 525 LEU A O 1
ATOM 4045 N N . CYS A 1 526 ? 29.160 -8.969 -31.101 1.00 74.94 526 CYS A N 1
ATOM 4046 C CA . CYS A 1 526 ? 30.434 -8.366 -31.504 1.00 74.94 526 CYS A CA 1
ATOM 4047 C C . CYS A 1 526 ? 30.661 -8.457 -33.023 1.00 74.94 526 CYS A C 1
ATOM 4049 O O . CYS A 1 526 ? 30.930 -7.441 -33.657 1.00 74.94 526 CYS A O 1
ATOM 4051 N N . LYS A 1 527 ? 30.411 -9.625 -33.633 1.00 75.62 527 LYS A N 1
ATOM 4052 C CA . LYS A 1 527 ? 30.483 -9.809 -35.098 1.00 75.62 527 LYS A CA 1
ATOM 4053 C C . LYS A 1 527 ? 29.518 -8.919 -35.885 1.00 75.62 527 LYS A C 1
ATOM 4055 O O . LYS A 1 527 ? 29.789 -8.546 -37.028 1.00 75.62 527 LYS A O 1
ATOM 4060 N N . LEU A 1 528 ? 28.367 -8.603 -35.297 1.00 76.44 528 LEU A N 1
ATOM 4061 C CA . LEU A 1 528 ? 27.368 -7.739 -35.914 1.00 76.44 528 LEU A CA 1
ATOM 4062 C C . LEU A 1 528 ? 27.824 -6.273 -35.888 1.00 76.44 528 LEU A C 1
ATOM 4064 O O . LEU A 1 528 ? 27.743 -5.592 -36.911 1.00 76.44 528 LEU A O 1
ATOM 4068 N N . PHE A 1 529 ? 28.391 -5.830 -34.761 1.00 76.00 529 PHE A N 1
ATOM 4069 C CA . PHE A 1 529 ? 29.043 -4.524 -34.649 1.00 76.00 529 PHE A CA 1
ATOM 4070 C C . PHE A 1 529 ? 30.251 -4.396 -35.588 1.00 76.00 529 PHE A C 1
ATOM 4072 O O . PHE A 1 529 ? 30.414 -3.347 -36.204 1.00 76.00 529 PHE A O 1
ATOM 4079 N N . GLU A 1 530 ? 31.061 -5.448 -35.749 1.00 75.62 530 GLU A N 1
ATOM 4080 C CA . GLU A 1 530 ? 32.166 -5.495 -36.723 1.00 75.62 530 GLU A CA 1
ATOM 4081 C C . GLU A 1 530 ? 31.662 -5.261 -38.149 1.00 75.62 530 GLU A C 1
ATOM 4083 O O . GLU A 1 530 ? 32.117 -4.341 -38.827 1.00 75.62 530 GLU A O 1
ATOM 4088 N N . SER A 1 531 ? 30.666 -6.044 -38.578 1.00 77.19 531 SER A N 1
ATOM 4089 C CA . SER A 1 531 ? 30.089 -5.951 -39.925 1.00 77.19 531 SER A CA 1
ATOM 4090 C C . SER A 1 531 ? 29.524 -4.555 -40.207 1.00 77.19 531 SER A C 1
ATOM 4092 O O . SER A 1 531 ? 29.649 -4.027 -41.311 1.00 77.19 531 SER A O 1
ATOM 4094 N N . TYR A 1 532 ? 28.906 -3.932 -39.201 1.00 79.00 532 TYR A N 1
ATOM 4095 C CA . TYR A 1 532 ? 28.381 -2.578 -39.326 1.00 79.00 532 TYR A CA 1
ATOM 4096 C C . TYR A 1 532 ? 29.488 -1.513 -39.339 1.00 79.00 532 TYR A C 1
ATOM 4098 O O . TYR A 1 532 ? 29.439 -0.586 -40.149 1.00 79.00 532 TYR A O 1
ATOM 4106 N N . ALA A 1 533 ? 30.522 -1.662 -38.507 1.00 77.81 533 ALA A N 1
ATOM 4107 C CA . ALA A 1 533 ? 31.684 -0.777 -38.509 1.00 77.81 533 ALA A CA 1
ATOM 4108 C C . ALA A 1 533 ? 32.432 -0.818 -39.854 1.00 77.81 533 ALA A C 1
ATOM 4110 O O . ALA A 1 533 ? 32.879 0.225 -40.330 1.00 77.81 533 ALA A O 1
ATOM 4111 N N . GLU A 1 534 ? 32.509 -1.981 -40.507 1.00 78.88 534 GLU A N 1
ATOM 4112 C CA . GLU A 1 534 ? 33.045 -2.113 -41.867 1.00 78.88 534 GLU A CA 1
ATOM 4113 C C . GLU A 1 534 ? 32.203 -1.360 -42.904 1.00 78.88 534 GLU A C 1
ATOM 4115 O O . GLU A 1 534 ? 32.758 -0.666 -43.758 1.00 78.88 534 GLU A O 1
ATOM 4120 N N . ILE A 1 535 ? 30.870 -1.437 -42.813 1.00 80.81 535 ILE A N 1
ATOM 4121 C CA . ILE A 1 535 ? 29.968 -0.689 -43.701 1.00 80.81 535 ILE A CA 1
ATOM 4122 C C . ILE A 1 535 ? 30.161 0.818 -43.503 1.00 80.81 535 ILE A C 1
ATOM 4124 O O . ILE A 1 535 ? 30.357 1.535 -44.485 1.00 80.81 535 ILE A O 1
ATOM 4128 N N . LEU A 1 536 ? 30.199 1.299 -42.259 1.00 74.62 536 LEU A N 1
ATOM 4129 C CA . LEU A 1 536 ? 30.468 2.709 -41.955 1.00 74.62 536 LEU A CA 1
ATOM 4130 C C . LEU A 1 536 ? 31.845 3.156 -42.463 1.00 74.62 536 LEU A C 1
ATOM 4132 O O . LEU A 1 536 ? 31.974 4.242 -43.031 1.00 74.62 536 LEU A O 1
ATOM 4136 N N . ALA A 1 537 ? 32.867 2.309 -42.315 1.00 77.56 537 ALA A N 1
ATOM 4137 C CA . ALA A 1 537 ? 34.199 2.591 -42.830 1.00 77.56 537 ALA A CA 1
ATOM 4138 C C . ALA A 1 537 ? 34.218 2.659 -44.366 1.00 77.56 537 ALA A C 1
ATOM 4140 O O . ALA A 1 537 ? 34.841 3.558 -44.929 1.00 77.56 537 ALA A O 1
ATOM 4141 N N . SER A 1 538 ? 33.475 1.778 -45.048 1.00 78.38 538 SER A N 1
ATOM 4142 C CA . SER A 1 538 ? 33.336 1.792 -46.512 1.00 78.38 538 SER A CA 1
ATOM 4143 C C . SER A 1 538 ? 32.619 3.040 -47.044 1.00 78.38 538 SER A C 1
ATOM 4145 O O . SER A 1 538 ? 32.872 3.463 -48.169 1.00 78.38 538 SER A O 1
ATOM 4147 N N . GLN A 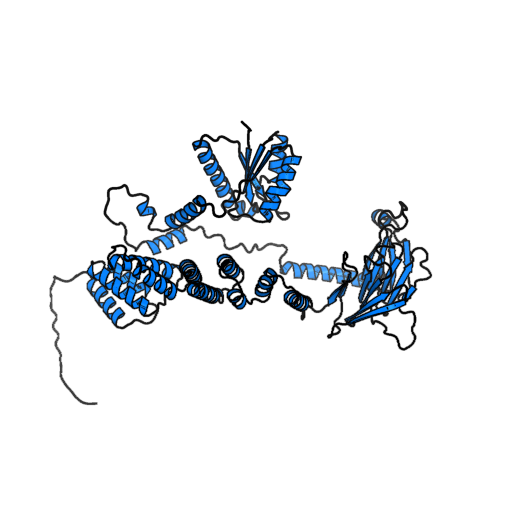1 539 ? 31.771 3.664 -46.220 1.00 80.62 539 GLN A N 1
ATOM 4148 C CA . GLN A 1 539 ? 31.078 4.921 -46.517 1.00 80.62 539 GLN A CA 1
ATOM 4149 C C . GLN A 1 539 ? 31.918 6.169 -46.176 1.00 80.62 539 GLN A C 1
ATOM 4151 O O . GLN A 1 539 ? 31.454 7.291 -46.369 1.00 80.62 539 GLN A O 1
ATOM 4156 N N . GLY A 1 540 ? 33.146 5.999 -45.667 1.00 76.25 540 GLY A N 1
ATOM 4157 C CA . GLY A 1 540 ? 34.039 7.096 -45.278 1.00 76.25 540 GLY A CA 1
ATOM 4158 C C . GLY A 1 540 ? 33.773 7.682 -43.886 1.00 76.25 540 GLY A C 1
ATOM 4159 O O . GLY A 1 540 ? 34.433 8.639 -43.487 1.00 76.25 540 GLY A O 1
ATOM 4160 N N . LEU A 1 541 ? 32.854 7.104 -43.104 1.00 76.62 541 LEU A N 1
ATOM 4161 C CA . LEU A 1 541 ? 32.498 7.552 -41.750 1.00 76.62 541 LEU A CA 1
ATOM 4162 C C . LEU A 1 541 ? 33.417 6.923 -40.682 1.00 76.62 541 LEU A C 1
ATOM 4164 O O . LEU A 1 541 ? 32.960 6.300 -39.721 1.00 76.62 541 LEU A O 1
ATOM 4168 N N . LEU A 1 542 ? 34.734 7.089 -40.847 1.00 76.19 542 LEU A N 1
ATOM 4169 C CA . LEU A 1 542 ? 35.767 6.443 -40.018 1.00 76.19 542 LEU A CA 1
ATOM 4170 C C . LEU A 1 542 ? 35.678 6.821 -38.528 1.00 76.19 542 LEU A C 1
ATOM 4172 O O . LEU A 1 542 ? 35.871 5.982 -37.647 1.00 76.19 542 LEU A O 1
ATOM 4176 N N . THR A 1 543 ? 35.341 8.076 -38.230 1.00 73.75 543 THR A N 1
ATOM 4177 C CA . THR A 1 543 ? 35.200 8.581 -36.854 1.00 73.75 543 THR A CA 1
ATOM 4178 C C . THR A 1 543 ? 34.007 7.955 -36.135 1.00 73.75 543 THR A C 1
ATOM 4180 O O . THR A 1 543 ? 34.107 7.602 -34.959 1.00 73.75 543 THR A O 1
ATOM 4183 N N . THR A 1 544 ? 32.893 7.772 -36.844 1.00 70.56 544 THR A N 1
ATOM 4184 C CA . THR A 1 544 ? 31.693 7.100 -36.339 1.00 70.56 544 THR A CA 1
ATOM 4185 C C . THR A 1 544 ? 31.970 5.617 -36.103 1.00 70.56 544 THR A C 1
ATOM 4187 O O . THR A 1 544 ? 31.674 5.116 -35.021 1.00 70.56 544 THR A O 1
ATOM 4190 N N . ALA A 1 545 ? 32.624 4.936 -37.050 1.00 72.31 545 ALA A N 1
ATOM 4191 C CA . ALA A 1 545 ? 33.017 3.533 -36.906 1.00 72.31 545 ALA A CA 1
ATOM 4192 C C . ALA A 1 545 ? 33.903 3.300 -35.662 1.00 72.31 545 ALA A C 1
ATOM 4194 O O . ALA A 1 545 ? 33.650 2.378 -34.888 1.00 72.31 545 ALA A O 1
ATOM 4195 N N . MET A 1 546 ? 34.868 4.190 -35.387 1.00 71.94 546 MET A N 1
ATOM 4196 C CA . MET A 1 546 ? 35.688 4.116 -34.164 1.00 71.94 546 MET A CA 1
ATOM 4197 C C . MET A 1 546 ? 34.886 4.295 -32.874 1.00 71.94 546 MET A C 1
ATOM 4199 O O . MET A 1 546 ? 35.233 3.695 -31.857 1.00 71.94 546 MET A O 1
ATOM 4203 N N . LYS A 1 547 ? 33.822 5.106 -32.878 1.00 70.31 547 LYS A N 1
ATOM 4204 C CA . LYS A 1 547 ? 32.959 5.272 -31.698 1.00 70.31 547 LYS A CA 1
ATOM 4205 C C . LYS A 1 547 ? 32.175 3.997 -31.388 1.00 70.31 547 LYS A C 1
ATOM 4207 O O . LYS A 1 547 ? 32.139 3.603 -30.228 1.00 70.31 547 LYS A O 1
ATOM 4212 N N . TYR A 1 548 ? 31.636 3.317 -32.403 1.00 70.56 548 TYR A N 1
ATOM 4213 C CA . TYR A 1 548 ? 30.981 2.012 -32.224 1.00 70.56 548 TYR A CA 1
ATOM 4214 C C . TYR A 1 548 ? 31.948 0.959 -31.665 1.00 70.56 548 TYR A C 1
ATOM 4216 O O . TYR A 1 548 ? 31.595 0.222 -30.748 1.00 70.56 548 TYR A O 1
ATOM 4224 N N . LEU A 1 549 ? 33.195 0.940 -32.146 1.00 72.31 549 LEU A N 1
ATOM 4225 C CA . LEU A 1 549 ? 34.223 0.017 -31.654 1.00 72.31 549 LEU A CA 1
ATOM 4226 C C . LEU A 1 549 ? 34.645 0.303 -30.200 1.00 72.31 549 LEU A C 1
ATOM 4228 O O . LEU A 1 549 ? 34.870 -0.634 -29.441 1.00 72.31 549 LEU A O 1
ATOM 4232 N N . LYS A 1 550 ? 34.682 1.573 -29.770 1.00 71.94 550 LYS A N 1
ATOM 4233 C CA . LYS A 1 550 ? 34.983 1.956 -28.374 1.00 71.94 550 LYS A CA 1
ATOM 4234 C C . LYS A 1 550 ? 33.922 1.510 -27.362 1.00 71.94 550 LYS A C 1
ATOM 4236 O O . LYS A 1 550 ? 34.228 1.360 -26.183 1.00 71.94 550 LYS A O 1
ATOM 4241 N N . VAL A 1 551 ? 32.679 1.290 -27.786 1.00 66.56 551 VAL A N 1
ATOM 4242 C CA . VAL A 1 551 ? 31.621 0.777 -26.896 1.00 66.56 551 VAL A CA 1
ATOM 4243 C C . VAL A 1 551 ? 31.876 -0.692 -26.520 1.00 66.56 551 VAL A C 1
ATOM 4245 O O . VAL A 1 551 ? 31.475 -1.131 -25.443 1.00 66.56 551 VAL A O 1
ATOM 4248 N N . LEU A 1 552 ? 32.612 -1.433 -27.357 1.00 65.75 552 LEU A N 1
ATOM 4249 C CA . LEU A 1 552 ? 32.955 -2.847 -27.161 1.00 65.75 552 LEU A CA 1
ATOM 4250 C C . LEU A 1 552 ? 34.190 -3.072 -26.261 1.00 65.75 552 LEU A C 1
ATOM 4252 O O . LEU A 1 552 ? 34.479 -4.209 -25.888 1.00 65.75 552 LEU A O 1
ATOM 4256 N N . ASP A 1 553 ? 34.917 -2.015 -25.883 1.00 55.22 553 ASP A N 1
ATOM 4257 C CA . ASP A 1 553 ? 36.294 -2.063 -25.347 1.00 55.22 553 ASP A CA 1
ATOM 4258 C C . ASP A 1 553 ? 36.430 -2.599 -23.899 1.00 55.22 553 ASP A C 1
ATOM 4260 O O . ASP A 1 553 ? 37.455 -2.409 -23.248 1.00 55.22 553 ASP A O 1
ATOM 4264 N N . SER A 1 554 ? 35.416 -3.280 -23.351 1.00 52.03 554 SER A N 1
ATOM 4265 C CA . SER A 1 554 ? 35.426 -3.733 -21.947 1.00 52.03 554 SER A CA 1
ATOM 4266 C C . SER A 1 554 ? 35.378 -5.250 -21.727 1.00 52.03 554 SER A C 1
ATOM 4268 O O . SER A 1 554 ? 35.374 -5.705 -20.579 1.00 52.03 554 SER A O 1
ATOM 4270 N N . GLY A 1 555 ? 35.402 -6.062 -22.788 1.00 49.53 555 GLY A N 1
ATOM 4271 C CA . GLY A 1 555 ? 35.384 -7.516 -22.632 1.00 49.53 555 GLY A CA 1
ATOM 4272 C C . GLY A 1 555 ? 35.896 -8.285 -23.842 1.00 49.53 555 GLY A C 1
ATOM 4273 O O . GLY A 1 555 ? 35.133 -8.543 -24.759 1.00 49.53 555 GLY A O 1
ATOM 4274 N N . GLY A 1 556 ? 37.162 -8.713 -23.787 1.00 52.16 556 GLY A N 1
ATOM 4275 C CA . GLY A 1 556 ? 37.718 -9.787 -24.622 1.00 52.16 556 GLY A CA 1
ATOM 4276 C C . GLY A 1 556 ? 37.673 -9.526 -26.128 1.00 52.16 556 GLY A C 1
ATOM 4277 O O . GLY A 1 556 ? 36.816 -10.058 -26.825 1.00 52.16 556 GLY A O 1
ATOM 4278 N N . LEU A 1 557 ? 38.634 -8.749 -26.629 1.00 53.66 557 LEU A N 1
ATOM 4279 C CA . LEU A 1 557 ? 38.810 -8.486 -28.059 1.00 53.66 557 LEU A CA 1
ATOM 4280 C C . LEU A 1 557 ? 38.999 -9.798 -28.841 1.00 53.66 557 LEU A C 1
ATOM 4282 O O . LEU A 1 557 ? 39.896 -10.585 -28.530 1.00 53.66 557 LEU A O 1
ATOM 4286 N N . SER A 1 558 ? 38.189 -10.013 -29.882 1.00 62.28 558 SER A N 1
ATOM 4287 C CA . SER A 1 558 ? 38.571 -10.936 -30.956 1.00 62.28 558 SER A CA 1
ATOM 4288 C C . SER A 1 558 ? 39.748 -10.315 -31.734 1.00 62.28 558 SER A C 1
ATOM 4290 O O . SER A 1 558 ? 39.828 -9.087 -31.852 1.00 62.28 558 SER A O 1
ATOM 4292 N N . PRO A 1 559 ? 40.690 -11.125 -32.248 1.00 63.75 559 PRO A N 1
ATOM 4293 C CA . PRO A 1 559 ? 41.840 -10.616 -32.994 1.00 63.75 559 PRO A CA 1
ATOM 4294 C C . PRO A 1 559 ? 41.428 -9.826 -34.248 1.00 63.75 559 PRO A C 1
ATOM 4296 O O . PRO A 1 559 ? 42.109 -8.877 -34.629 1.00 63.75 559 PRO A O 1
ATOM 4299 N N . GLU A 1 560 ? 40.289 -10.158 -34.856 1.00 64.88 560 GLU A N 1
ATOM 4300 C CA . GLU A 1 560 ? 39.726 -9.454 -36.010 1.00 64.88 560 GLU A CA 1
ATOM 4301 C C . GLU A 1 560 ? 39.269 -8.022 -35.668 1.00 64.88 560 GLU A C 1
ATOM 4303 O O . GLU A 1 560 ? 39.546 -7.093 -36.431 1.00 64.88 560 GLU A O 1
ATOM 4308 N N . LEU A 1 561 ? 38.667 -7.811 -34.489 1.00 67.94 561 LEU A N 1
ATOM 4309 C CA . LEU A 1 561 ? 38.274 -6.485 -33.983 1.00 67.94 561 LEU A CA 1
ATOM 4310 C C . LEU A 1 561 ? 39.471 -5.562 -33.767 1.00 67.94 561 LEU A C 1
ATOM 4312 O O . LEU A 1 561 ? 39.416 -4.381 -34.113 1.00 67.94 561 LEU A O 1
ATOM 4316 N N . SER A 1 562 ? 40.563 -6.094 -33.213 1.00 68.44 562 SER A N 1
ATOM 4317 C CA . SER A 1 562 ? 41.801 -5.332 -33.025 1.00 68.44 562 SER A CA 1
ATOM 4318 C C . SER A 1 562 ? 42.395 -4.898 -34.365 1.00 68.44 562 SER A C 1
ATOM 4320 O O . SER A 1 562 ? 42.764 -3.737 -34.521 1.00 68.44 562 SER A O 1
ATOM 4322 N N . ILE A 1 563 ? 42.401 -5.790 -35.360 1.00 74.88 563 ILE A N 1
ATOM 4323 C CA . ILE A 1 563 ? 42.885 -5.481 -36.712 1.00 74.88 563 ILE A CA 1
ATOM 4324 C C . ILE A 1 563 ? 42.008 -4.416 -37.383 1.00 74.88 563 ILE A C 1
ATOM 4326 O O . ILE A 1 563 ? 42.535 -3.486 -37.993 1.00 74.88 563 ILE A O 1
ATOM 4330 N N . LEU A 1 564 ? 40.679 -4.524 -37.284 1.00 74.12 564 LEU A N 1
ATOM 4331 C CA . LEU A 1 564 ? 39.763 -3.537 -37.860 1.00 74.12 564 LEU A CA 1
ATOM 4332 C C . LEU A 1 564 ? 39.937 -2.163 -37.202 1.00 74.12 564 LEU A C 1
ATOM 4334 O O . LEU A 1 564 ? 40.009 -1.152 -37.900 1.00 74.12 564 LEU A O 1
ATOM 4338 N N . ARG A 1 565 ? 40.078 -2.127 -35.873 1.00 74.12 565 ARG A N 1
ATOM 4339 C CA . ARG A 1 565 ? 40.345 -0.900 -35.119 1.00 74.12 565 ARG A CA 1
ATOM 4340 C C . ARG A 1 565 ? 41.646 -0.243 -35.563 1.00 74.12 565 ARG A C 1
ATOM 4342 O O . ARG A 1 565 ? 41.637 0.945 -35.867 1.00 74.12 565 ARG A O 1
ATOM 4349 N N . ASP A 1 566 ? 42.729 -1.012 -35.636 1.00 74.19 566 ASP A N 1
ATOM 4350 C CA . ASP A 1 566 ? 44.045 -0.492 -36.006 1.00 74.19 566 ASP A CA 1
ATOM 4351 C C . ASP A 1 566 ? 44.049 0.015 -37.464 1.00 74.19 566 ASP A C 1
ATOM 4353 O O . ASP A 1 566 ? 44.632 1.055 -37.773 1.00 74.19 566 ASP A O 1
ATOM 4357 N N . ARG A 1 567 ? 43.315 -0.649 -38.370 1.00 78.31 567 ARG A N 1
ATOM 4358 C CA . ARG A 1 567 ? 43.116 -0.179 -39.753 1.00 78.31 567 ARG A CA 1
ATOM 4359 C C . ARG A 1 567 ? 42.350 1.138 -39.822 1.00 78.31 567 ARG A C 1
ATOM 4361 O O . ARG A 1 567 ? 42.737 2.020 -40.588 1.00 78.31 567 ARG A O 1
ATOM 4368 N N . ILE A 1 568 ? 41.266 1.274 -39.059 1.00 77.25 568 ILE A N 1
ATOM 4369 C CA . ILE A 1 568 ? 40.456 2.497 -39.054 1.00 77.25 568 ILE A CA 1
ATOM 4370 C C . ILE A 1 568 ? 41.218 3.638 -38.369 1.00 77.25 568 ILE A C 1
ATOM 4372 O O . ILE A 1 568 ? 41.175 4.757 -38.871 1.00 77.25 568 ILE A O 1
ATOM 4376 N N . SER A 1 569 ? 41.972 3.376 -37.293 1.00 74.50 569 SER A N 1
ATOM 4377 C CA . SER A 1 569 ? 42.791 4.400 -36.634 1.00 74.50 569 SER A CA 1
ATOM 4378 C C . SER A 1 569 ? 43.904 4.919 -37.540 1.00 74.50 569 SER A C 1
ATOM 4380 O O . SER A 1 569 ? 44.058 6.129 -37.655 1.00 74.50 569 SER A O 1
ATOM 4382 N N . LEU A 1 570 ? 44.614 4.030 -38.246 1.00 75.06 570 LEU A N 1
ATOM 4383 C CA . LEU A 1 570 ? 45.657 4.417 -39.206 1.00 75.06 570 LEU A CA 1
ATOM 4384 C C . LEU A 1 570 ? 45.091 5.179 -40.415 1.00 75.06 570 LEU A C 1
ATOM 4386 O O . LEU A 1 570 ? 45.779 6.013 -40.989 1.00 75.06 570 LEU A O 1
ATOM 4390 N N . SER A 1 571 ? 43.840 4.907 -40.799 1.00 69.75 571 SER A N 1
ATOM 4391 C CA . SER A 1 571 ? 43.167 5.587 -41.919 1.00 69.75 571 SER A CA 1
ATOM 4392 C C . SER A 1 571 ? 42.506 6.915 -41.520 1.00 69.75 571 SER A C 1
ATOM 4394 O O . SER A 1 571 ? 42.098 7.676 -42.393 1.00 69.75 571 SER A O 1
ATOM 4396 N N . ALA A 1 572 ? 42.350 7.178 -40.219 1.00 63.53 572 ALA A N 1
ATOM 4397 C CA . ALA A 1 572 ? 41.732 8.390 -39.680 1.00 63.53 572 ALA A CA 1
ATOM 4398 C C . ALA A 1 572 ? 42.756 9.467 -39.272 1.00 63.53 572 ALA A C 1
ATOM 4400 O O . ALA A 1 572 ? 42.357 10.597 -38.983 1.00 63.53 572 ALA A O 1
ATOM 4401 N N . GLU A 1 573 ? 44.054 9.144 -39.243 1.00 55.84 573 GLU A N 1
ATOM 4402 C CA . GLU A 1 573 ? 45.114 10.139 -39.070 1.00 55.84 573 GLU A CA 1
ATOM 4403 C C . GLU A 1 573 ? 45.246 10.986 -40.351 1.00 55.84 573 GLU A C 1
ATOM 4405 O O . GLU A 1 573 ? 45.390 10.430 -41.442 1.00 55.84 573 GLU A O 1
ATOM 4410 N N . PRO A 1 574 ? 45.179 12.329 -40.270 1.00 44.81 574 PRO A N 1
ATOM 4411 C CA . PRO A 1 574 ? 45.393 13.171 -41.438 1.00 44.81 574 PRO A CA 1
ATOM 4412 C C . PRO A 1 574 ? 46.842 13.025 -41.920 1.00 44.81 574 PRO A C 1
ATOM 4414 O O . PRO A 1 574 ? 47.770 13.097 -41.116 1.00 44.81 574 PRO A O 1
ATOM 4417 N N . GLU A 1 575 ? 47.041 12.867 -43.233 1.00 38.91 575 GLU A N 1
ATOM 4418 C CA . GLU A 1 575 ? 48.355 12.927 -43.882 1.00 38.91 575 GLU A CA 1
ATOM 4419 C C . GLU A 1 575 ? 49.019 14.297 -43.641 1.00 38.91 575 GLU A C 1
ATOM 4421 O O . GLU A 1 575 ? 48.988 15.199 -44.476 1.00 38.91 575 GLU A O 1
ATOM 4426 N N . THR A 1 576 ? 49.666 14.482 -42.497 1.00 36.53 576 THR A N 1
ATOM 4427 C CA . THR A 1 576 ? 50.701 15.499 -42.338 1.00 36.53 576 THR A CA 1
ATOM 4428 C C . THR A 1 576 ? 52.041 14.815 -42.529 1.00 36.53 576 THR A C 1
ATOM 4430 O O . THR A 1 576 ? 52.565 14.250 -41.574 1.00 36.53 576 THR A O 1
ATOM 4433 N N . ASN A 1 577 ? 52.567 14.822 -43.761 1.00 33.34 577 ASN A N 1
ATOM 4434 C CA . ASN A 1 577 ? 53.989 15.066 -44.054 1.00 33.34 577 ASN A CA 1
ATOM 4435 C C . ASN A 1 577 ? 54.328 14.867 -45.541 1.00 33.34 577 ASN A C 1
ATOM 4437 O O . ASN A 1 577 ? 54.884 13.850 -45.947 1.00 33.34 577 ASN A O 1
ATOM 4441 N N . THR A 1 578 ? 54.148 15.924 -46.332 1.00 36.28 578 THR A N 1
ATOM 4442 C CA . THR A 1 578 ? 55.009 16.181 -47.496 1.00 36.28 578 THR A CA 1
ATOM 4443 C C . THR A 1 578 ? 55.444 17.642 -47.497 1.00 36.28 578 THR A C 1
ATOM 4445 O O . THR A 1 578 ? 54.780 18.474 -48.105 1.00 36.28 578 THR A O 1
ATOM 4448 N N . ALA A 1 579 ? 56.537 17.954 -46.788 1.00 31.17 579 ALA A N 1
ATOM 4449 C CA . ALA A 1 579 ? 57.586 18.908 -47.188 1.00 31.17 579 ALA A CA 1
ATOM 4450 C C . ALA A 1 579 ? 58.517 19.257 -46.008 1.00 31.17 579 ALA A C 1
ATOM 4452 O O . ALA A 1 579 ? 58.063 19.812 -45.014 1.00 31.17 579 ALA A O 1
ATOM 4453 N N . ALA A 1 580 ? 59.818 18.992 -46.203 1.00 30.75 580 ALA A N 1
ATOM 4454 C CA . ALA A 1 580 ? 61.007 19.713 -45.705 1.00 30.75 580 ALA A CA 1
ATOM 4455 C C . ALA A 1 580 ? 62.116 18.798 -45.130 1.00 30.75 580 ALA A C 1
ATOM 4457 O O . ALA A 1 580 ? 62.007 18.208 -44.062 1.00 30.75 580 ALA A O 1
ATOM 4458 N N . SER A 1 581 ? 63.208 18.748 -45.903 1.00 30.97 581 SER A N 1
ATOM 4459 C CA . SER A 1 581 ? 64.611 18.389 -45.610 1.00 30.97 581 SER A CA 1
ATOM 4460 C C . SER A 1 581 ? 65.105 18.640 -44.171 1.00 30.97 581 SER A C 1
ATOM 4462 O O . SER A 1 581 ? 64.685 19.607 -43.554 1.00 30.97 581 SER A O 1
ATOM 4464 N N . GLY A 1 582 ? 66.117 17.961 -43.621 1.00 26.14 582 GLY A N 1
ATOM 4465 C CA . GLY A 1 582 ? 67.075 17.011 -44.180 1.00 26.14 582 GLY A CA 1
ATOM 4466 C C . GLY A 1 582 ? 68.184 16.668 -43.164 1.00 26.14 582 GLY A C 1
ATOM 4467 O O . GLY A 1 582 ? 68.438 17.413 -42.225 1.00 26.14 582 GLY A O 1
ATOM 4468 N N . THR A 1 583 ? 68.853 15.537 -43.407 1.00 29.08 583 THR A N 1
ATOM 4469 C CA . THR A 1 583 ? 70.202 15.131 -42.947 1.00 29.08 583 THR A CA 1
ATOM 4470 C C . THR A 1 583 ? 70.603 15.290 -41.471 1.00 29.08 583 THR A C 1
ATOM 4472 O O . THR A 1 583 ? 71.046 16.348 -41.035 1.00 29.08 583 THR A O 1
ATOM 4475 N N . LYS A 1 584 ? 70.772 14.141 -40.804 1.00 26.36 584 LYS A N 1
ATOM 4476 C CA . LYS A 1 584 ? 72.090 13.754 -40.269 1.00 26.36 584 LYS A CA 1
ATOM 4477 C C . LYS A 1 584 ? 72.248 12.232 -40.279 1.00 26.36 584 LYS A C 1
ATOM 4479 O O . LYS A 1 584 ? 71.580 11.514 -39.547 1.00 26.36 584 LYS A O 1
ATOM 4484 N N . LEU A 1 585 ? 73.145 11.772 -41.150 1.00 28.31 585 LEU A N 1
ATOM 4485 C CA . LEU A 1 585 ? 73.747 10.445 -41.096 1.00 28.31 585 LEU A CA 1
ATOM 4486 C C . LEU A 1 585 ? 74.475 10.269 -39.761 1.00 28.31 585 LEU A C 1
ATOM 4488 O O . LEU A 1 585 ? 75.328 11.090 -39.427 1.00 28.31 585 LEU A O 1
ATOM 4492 N N . GLN A 1 586 ? 74.251 9.141 -39.094 1.00 27.33 586 GLN A N 1
ATOM 4493 C CA . GLN A 1 586 ? 75.351 8.409 -38.480 1.00 27.33 586 GLN A CA 1
ATOM 4494 C C . GLN A 1 586 ? 75.043 6.910 -38.504 1.00 27.33 586 GLN A C 1
ATOM 4496 O O . GLN A 1 586 ? 74.139 6.399 -37.855 1.00 27.33 586 GLN A O 1
ATOM 4501 N N . SER A 1 587 ? 75.818 6.250 -39.356 1.00 27.33 587 SER A N 1
ATOM 4502 C CA . SER A 1 587 ? 76.108 4.826 -39.418 1.00 27.33 587 SER A CA 1
ATOM 4503 C C . SER A 1 587 ? 76.366 4.223 -38.038 1.00 27.33 587 SER A C 1
ATOM 4505 O O . SER A 1 587 ? 77.080 4.846 -37.260 1.00 27.33 587 SER A O 1
ATOM 4507 N N . THR A 1 588 ? 75.913 2.995 -37.775 1.00 27.00 588 THR A N 1
ATOM 4508 C CA . THR A 1 588 ? 76.781 1.804 -37.643 1.00 27.00 588 THR A CA 1
ATOM 4509 C C . THR A 1 588 ? 75.894 0.550 -37.580 1.00 27.00 588 THR A C 1
ATOM 4511 O O . THR A 1 588 ? 75.042 0.434 -36.707 1.00 27.00 588 THR A O 1
ATOM 4514 N N . ILE A 1 589 ? 76.104 -0.387 -38.506 1.00 30.27 589 ILE A N 1
ATOM 4515 C CA . ILE A 1 589 ? 75.692 -1.797 -38.393 1.00 30.27 589 ILE A CA 1
ATOM 4516 C C . ILE A 1 589 ? 76.956 -2.584 -38.009 1.00 30.27 589 ILE A C 1
ATOM 4518 O O . ILE A 1 589 ? 78.029 -2.274 -38.530 1.00 30.27 589 ILE A O 1
ATOM 4522 N N . PRO A 1 590 ? 76.850 -3.590 -37.131 1.00 29.45 590 PRO A N 1
ATOM 4523 C CA . PRO A 1 590 ? 77.275 -4.945 -37.514 1.00 29.45 590 PRO A CA 1
ATOM 4524 C C . PRO A 1 590 ? 76.179 -5.952 -37.108 1.00 29.45 590 PRO A C 1
ATOM 4526 O O . PRO A 1 590 ? 75.678 -5.920 -35.992 1.00 29.45 590 PRO A O 1
ATOM 4529 N N . TYR A 1 591 ? 75.548 -6.674 -38.035 1.00 26.55 591 TYR A N 1
ATOM 4530 C CA . TYR A 1 591 ? 75.947 -7.958 -38.632 1.00 26.55 591 TYR A CA 1
ATOM 4531 C C . TYR A 1 591 ? 76.415 -9.034 -37.631 1.00 26.55 591 TYR A C 1
ATOM 4533 O O . TYR A 1 591 ? 77.531 -8.966 -37.129 1.00 26.55 591 TYR A O 1
ATOM 4541 N N . ASN A 1 592 ? 75.563 -10.068 -37.516 1.00 28.92 592 ASN A N 1
ATOM 4542 C CA . ASN A 1 592 ? 75.868 -11.496 -37.335 1.00 28.92 592 ASN A CA 1
ATOM 4543 C C . ASN A 1 592 ? 76.436 -11.970 -35.977 1.00 28.92 592 ASN A C 1
ATOM 4545 O O . ASN A 1 592 ? 77.487 -11.528 -35.544 1.00 28.92 592 ASN A O 1
ATOM 4549 N N . GLN A 1 593 ? 75.751 -12.855 -35.230 1.00 28.27 593 GLN A N 1
ATOM 4550 C CA . GLN A 1 593 ? 75.553 -14.324 -35.409 1.00 28.27 593 GLN A CA 1
ATOM 4551 C C . GLN A 1 593 ? 76.163 -14.940 -34.127 1.00 28.27 593 GLN A C 1
ATOM 4553 O O . GLN A 1 593 ? 77.265 -14.566 -33.753 1.00 28.27 593 GLN A O 1
ATOM 4558 N N . PHE A 1 594 ? 75.493 -15.741 -33.307 1.00 25.27 594 PHE A N 1
ATOM 4559 C CA . PHE A 1 594 ? 75.250 -17.172 -33.480 1.00 25.27 594 PHE A CA 1
ATOM 4560 C C . PHE A 1 594 ? 74.690 -17.696 -32.139 1.00 25.27 594 PHE A C 1
ATOM 4562 O O . PHE A 1 594 ? 75.161 -17.263 -31.096 1.00 25.27 594 PHE A O 1
ATOM 4569 N N . ILE A 1 595 ? 73.772 -18.665 -32.217 1.00 29.28 595 ILE A N 1
ATOM 4570 C CA . ILE A 1 595 ? 73.602 -19.830 -31.320 1.00 29.28 595 ILE A CA 1
ATOM 4571 C C . ILE A 1 595 ? 73.608 -19.578 -29.799 1.00 29.28 595 ILE A C 1
ATOM 4573 O O . ILE A 1 595 ? 74.642 -19.294 -29.198 1.00 29.28 595 ILE A O 1
ATOM 4577 N N . GLY A 1 596 ? 72.464 -19.880 -29.181 1.00 30.77 596 GLY A N 1
ATOM 4578 C CA . GLY A 1 596 ? 72.283 -20.037 -27.739 1.00 30.77 596 GLY A CA 1
ATOM 4579 C C . GLY A 1 596 ? 70.835 -19.837 -27.358 1.00 30.77 596 GLY A C 1
ATOM 4580 O O . GLY A 1 596 ? 70.520 -18.687 -26.992 1.00 30.77 596 GLY A O 1
#

Radius of gyration: 39.3 Å; chains: 1; bounding box: 107×66×101 Å